Protein AF-0000000078380508 (afdb_homodimer)

InterPro domains:
  IPR000536 Nuclear hormone receptor, ligand-binding domain [PF00104] (18-218)
  IPR000536 Nuclear hormone receptor, ligand-binding domain [PS51843] (1-234)
  IPR000536 Nuclear hormone receptor, ligand-binding domain [SM00430] (31-205)
  IPR035500 Nuclear hormone receptor-like domain superfamily [G3DSA:1.10.565.10] (6-234)
  IPR035500 Nuclear hormone receptor-like domain superfamily [SSF48508] (14-230)
  IPR052499 Caenorhabditis elegans Nuclear Hormone Receptors [PTHR47630] (14-237)

Solvent-accessible surface area (backbone atoms only — not comparable to full-atom values): 26331 Å² total; per-residue (Å²): 104,70,60,56,48,40,46,69,64,58,46,73,50,82,73,51,35,43,68,44,80,38,72,32,41,71,68,48,49,53,51,23,48,51,52,48,50,55,48,48,58,53,53,52,71,66,34,68,78,53,67,74,44,55,70,68,41,40,51,54,42,52,58,69,33,48,59,42,51,46,51,54,48,31,32,55,42,14,46,73,54,66,55,68,34,50,24,29,32,71,21,25,17,44,49,55,89,78,77,57,86,85,61,66,82,52,40,69,71,51,48,64,64,38,61,82,42,52,62,45,43,45,61,55,39,21,44,53,40,55,77,66,60,65,48,71,68,60,50,53,42,48,51,51,29,57,57,33,64,68,52,77,93,40,48,75,69,45,35,56,49,31,53,54,53,27,51,49,39,48,47,52,46,44,55,57,43,41,73,76,42,94,43,68,67,60,25,36,44,53,47,30,53,56,30,41,39,50,21,51,36,39,43,48,42,52,53,49,30,52,43,55,56,50,26,70,75,65,58,78,56,87,70,52,69,67,60,51,56,67,44,50,67,83,77,78,75,82,70,76,76,120,105,70,60,56,49,40,47,69,63,58,44,73,49,82,73,52,35,41,68,44,80,41,70,31,41,69,67,50,50,54,50,22,49,52,53,48,50,56,49,48,58,54,52,52,70,66,34,68,75,54,67,73,46,55,72,70,40,40,54,55,43,51,60,68,31,48,58,43,52,47,51,53,48,32,32,54,41,13,47,73,52,66,55,67,36,50,24,30,35,72,20,25,16,44,50,55,87,78,79,56,87,87,61,64,82,52,38,69,71,51,48,63,63,38,58,82,42,51,60,46,44,45,61,56,39,21,44,52,41,55,75,65,60,64,48,70,67,60,50,53,41,49,51,52,29,56,58,33,63,68,50,77,95,40,49,74,69,45,33,56,48,32,54,52,51,26,50,49,38,45,47,51,46,44,56,57,43,40,74,75,42,92,45,68,65,60,27,37,44,55,47,30,52,57,30,42,38,49,20,49,36,38,43,48,42,54,53,48,30,51,42,55,56,51,26,71,73,66,58,78,55,88,70,53,69,68,62,51,56,66,43,50,67,84,78,80,74,83,71,78,75,121

Radius of gyration: 22.1 Å; Cα contacts (8 Å, |Δi|>4): 620; chains: 2; bounding box: 60×62×53 Å

Structure (mmCIF, N/CA/C/O backbone):
data_AF-0000000078380508-model_v1
#
loop_
_entity.id
_entity.type
_entity.pdbx_description
1 polymer 'NR LBD domain-containing protein'
#
loop_
_atom_site.group_PDB
_atom_site.id
_atom_site.type_symbol
_atom_site.label_atom_id
_atom_site.label_alt_id
_atom_site.label_comp_id
_atom_site.label_asym_id
_atom_site.label_entity_id
_atom_site.label_seq_id
_atom_site.pdbx_PDB_ins_code
_atom_site.Cartn_x
_atom_site.Cartn_y
_atom_site.Cartn_z
_atom_site.occupancy
_atom_site.B_iso_or_equiv
_atom_site.auth_seq_id
_atom_site.auth_comp_id
_atom_site.auth_asym_id
_atom_site.auth_atom_id
_atom_site.pdbx_PDB_model_num
ATOM 1 N N . LEU A 1 1 ? 14.086 17.469 -13.672 1 36.22 1 LEU A N 1
ATOM 2 C CA . LEU A 1 1 ? 14.086 17.922 -12.289 1 36.22 1 LEU A CA 1
ATOM 3 C C . LEU A 1 1 ? 13.703 19.391 -12.195 1 36.22 1 LEU A C 1
ATOM 5 O O . LEU A 1 1 ? 12.898 19.781 -11.352 1 36.22 1 LEU A O 1
ATOM 9 N N . ARG A 1 2 ? 14.414 20.125 -13.109 1 37.19 2 ARG A N 1
ATOM 10 C CA . ARG A 1 2 ? 14.125 21.562 -13.125 1 37.19 2 ARG A CA 1
ATOM 11 C C . ARG A 1 2 ? 12.633 21.812 -13.336 1 37.19 2 ARG A C 1
ATOM 13 O O . ARG A 1 2 ? 12.039 22.656 -12.664 1 37.19 2 ARG A O 1
ATOM 20 N N . ASP A 1 3 ? 12.133 21.031 -14.164 1 39.31 3 ASP A N 1
ATOM 21 C CA . ASP A 1 3 ? 10.734 21.297 -14.516 1 39.31 3 ASP A CA 1
ATOM 22 C C . ASP A 1 3 ? 9.797 20.828 -13.414 1 39.31 3 ASP A C 1
ATOM 24 O O . ASP A 1 3 ? 8.773 21.453 -13.148 1 39.31 3 ASP A O 1
ATOM 28 N N . MET A 1 4 ? 10.18 19.828 -12.773 1 40 4 MET A N 1
ATOM 29 C CA . MET A 1 4 ? 9.352 19.391 -11.656 1 40 4 MET A CA 1
ATOM 30 C C . MET A 1 4 ? 9.336 20.422 -10.539 1 40 4 MET A C 1
ATOM 32 O O . MET A 1 4 ? 8.305 20.672 -9.914 1 40 4 MET A O 1
ATOM 36 N N . TYR A 1 5 ? 10.57 20.984 -10.312 1 40.53 5 TYR A N 1
ATOM 37 C CA . TYR A 1 5 ? 10.664 22.094 -9.367 1 40.53 5 TYR A CA 1
ATOM 38 C C . TYR A 1 5 ? 9.789 23.266 -9.805 1 40.53 5 TYR A C 1
ATOM 40 O O . TYR A 1 5 ? 9.188 23.938 -8.969 1 40.53 5 TYR A O 1
ATOM 48 N N . VAL A 1 6 ? 9.945 23.469 -11.07 1 37.62 6 VAL A N 1
ATOM 49 C CA . VAL A 1 6 ? 9.172 24.578 -11.625 1 37.62 6 VAL A CA 1
ATOM 50 C C . VAL A 1 6 ? 7.68 24.328 -11.398 1 37.62 6 VAL A C 1
ATOM 52 O O . VAL A 1 6 ? 6.941 25.234 -11.016 1 37.62 6 VAL A O 1
ATOM 55 N N . VAL A 1 7 ? 7.363 23.141 -11.656 1 37.91 7 VAL A N 1
ATOM 56 C CA . VAL A 1 7 ? 5.934 22.875 -11.539 1 37.91 7 VAL A CA 1
ATOM 57 C C . VAL A 1 7 ? 5.504 22.984 -10.078 1 37.91 7 VAL A C 1
ATOM 59 O O . VAL A 1 7 ? 4.469 23.578 -9.773 1 37.91 7 VAL A O 1
ATOM 62 N N . THR A 1 8 ? 6.238 22.297 -9.242 1 42.5 8 THR A N 1
ATOM 63 C CA . THR A 1 8 ? 5.895 22.422 -7.832 1 42.5 8 THR A CA 1
ATOM 64 C C . THR A 1 8 ? 6.07 23.859 -7.363 1 42.5 8 THR A C 1
ATOM 66 O O . THR A 1 8 ? 5.332 24.328 -6.496 1 42.5 8 THR A O 1
ATOM 69 N N . GLY A 1 9 ? 7.172 24.469 -7.828 1 36.91 9 GLY A N 1
ATOM 70 C CA . GLY A 1 9 ? 7.41 25.875 -7.5 1 36.91 9 GLY A CA 1
ATOM 71 C C . GLY A 1 9 ? 6.355 26.797 -8.062 1 36.91 9 GLY A C 1
ATOM 72 O O . GLY A 1 9 ? 5.961 27.766 -7.41 1 36.91 9 GLY A O 1
ATOM 73 N N . ILE A 1 10 ? 6.242 26.75 -9.492 1 35.47 10 ILE A N 1
ATOM 74 C CA . ILE A 1 10 ? 5.48 27.797 -10.18 1 35.47 10 ILE A CA 1
ATOM 75 C C . ILE A 1 10 ? 3.984 27.531 -10.016 1 35.47 10 ILE A C 1
ATOM 77 O O . ILE A 1 10 ? 3.154 28.312 -10.477 1 35.47 10 ILE A O 1
ATOM 81 N N . VAL A 1 11 ? 3.547 26.312 -10.07 1 39.72 11 VAL A N 1
ATOM 82 C CA . VAL A 1 11 ? 2.094 26.344 -9.938 1 39.72 11 VAL A CA 1
ATOM 83 C C . VAL A 1 11 ? 1.7 27.234 -8.766 1 39.72 11 VAL A C 1
ATOM 85 O O . VAL A 1 11 ? 2.275 27.156 -7.684 1 39.72 11 VAL A O 1
ATOM 88 N N . HIS A 1 12 ? 1.158 28.297 -9.047 1 40.06 12 HIS A N 1
ATOM 89 C CA . HIS A 1 12 ? 0.568 29.281 -8.148 1 40.06 12 HIS A CA 1
ATOM 90 C C . HIS A 1 12 ? 0.004 28.609 -6.895 1 40.06 12 HIS A C 1
ATOM 92 O O . HIS A 1 12 ? -1.147 28.172 -6.887 1 40.06 12 HIS A O 1
ATOM 98 N N . PHE A 1 13 ? 0.755 27.828 -6.191 1 49.91 13 PHE A N 1
ATOM 99 C CA . PHE A 1 13 ? 0.578 27.547 -4.773 1 49.91 13 PHE A CA 1
ATOM 100 C C . PHE A 1 13 ? -0.107 28.719 -4.07 1 49.91 13 PHE A C 1
ATOM 102 O O . PHE A 1 13 ? -0.37 28.656 -2.867 1 49.91 13 PHE A O 1
ATOM 109 N N . SER A 1 14 ? -0.137 29.781 -4.883 1 52.31 14 SER A N 1
ATOM 110 C CA . SER A 1 14 ? -0.614 31 -4.227 1 52.31 14 SER A CA 1
ATOM 111 C C . SER A 1 14 ? -1.943 30.75 -3.52 1 52.31 14 SER A C 1
ATOM 113 O O . SER A 1 14 ? -2.256 31.422 -2.531 1 52.31 14 SER A O 1
ATOM 115 N N . GLN A 1 15 ? -2.576 29.609 -4.043 1 62.06 15 GLN A N 1
ATOM 116 C CA . GLN A 1 15 ? -3.91 29.5 -3.465 1 62.06 15 GLN A CA 1
ATOM 117 C C . GLN A 1 15 ? -3.965 28.406 -2.412 1 62.06 15 GLN A C 1
ATOM 119 O O . GLN A 1 15 ? -5 28.188 -1.775 1 62.06 15 GLN A O 1
ATOM 124 N N . MET A 1 16 ? -2.695 27.672 -2.287 1 81.62 16 MET A N 1
ATOM 125 C CA . MET A 1 16 ? -2.744 26.641 -1.25 1 81.62 16 MET A CA 1
ATOM 126 C C . MET A 1 16 ? -1.92 27.062 -0.036 1 81.62 16 MET A C 1
ATOM 128 O O . MET A 1 16 ? -0.771 27.484 -0.175 1 81.62 16 MET A O 1
ATOM 132 N N . ARG A 1 17 ? -2.58 27.141 1.062 1 86 17 ARG A N 1
ATOM 133 C CA . ARG A 1 17 ? -1.98 27.484 2.348 1 86 17 ARG A CA 1
ATOM 134 C C . ARG A 1 17 ? -2.213 26.375 3.373 1 86 17 ARG A C 1
ATOM 136 O O . ARG A 1 17 ? -3.355 26.062 3.709 1 86 17 ARG A O 1
ATOM 143 N N . PHE A 1 18 ? -1.073 25.781 3.848 1 92.38 18 PHE A N 1
ATOM 144 C CA . PHE A 1 18 ? -1.182 24.688 4.805 1 92.38 18 PHE A CA 1
ATOM 145 C C . PHE A 1 18 ? -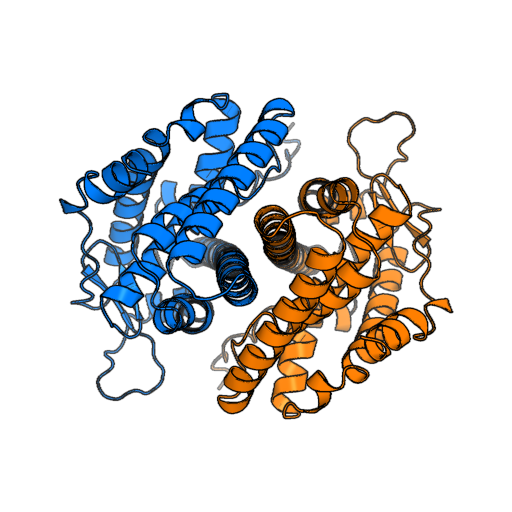0.75 25.141 6.195 1 92.38 18 PHE A C 1
ATOM 147 O O . PHE A 1 18 ? -0.045 24.406 6.898 1 92.38 18 PHE A O 1
ATOM 154 N N . SER A 1 19 ? -1.159 26.312 6.652 1 91.06 19 SER A N 1
ATOM 155 C CA . SER A 1 19 ? -0.683 26.938 7.879 1 91.06 19 SER A CA 1
ATOM 156 C C . SER A 1 19 ? -1.306 26.297 9.109 1 91.06 19 SER A C 1
ATOM 158 O O . SER A 1 19 ? -0.733 26.344 10.203 1 91.06 19 SER A O 1
ATOM 160 N N . GLY A 1 20 ? -2.486 25.672 8.969 1 92.88 20 GLY A N 1
ATOM 161 C CA . GLY A 1 20 ? -3.139 25.047 10.109 1 92.88 20 GLY A CA 1
ATOM 162 C C . GLY A 1 20 ? -3.576 26.047 11.172 1 92.88 20 GLY A C 1
ATOM 163 O O . GLY A 1 20 ? -3.375 25.812 12.367 1 92.88 20 GLY A O 1
ATOM 164 N N . GLU A 1 21 ? -4.188 27.125 10.789 1 91.94 21 GLU A N 1
ATOM 165 C CA . GLU A 1 21 ? -4.5 28.234 11.688 1 91.94 21 GLU A CA 1
ATOM 166 C C . GLU A 1 21 ? -5.875 28.062 12.328 1 91.94 21 GLU A C 1
ATOM 168 O O . GLU A 1 21 ? -6.195 28.734 13.312 1 91.94 21 GLU A O 1
ATOM 173 N N . ARG A 1 22 ? -6.633 27.281 11.75 1 94.5 22 ARG A N 1
ATOM 174 C CA . ARG A 1 22 ? -7.969 27.062 12.297 1 94.5 22 ARG A CA 1
ATOM 175 C C . ARG A 1 22 ? -8.383 25.609 12.172 1 94.5 22 ARG A C 1
ATOM 177 O O . ARG A 1 22 ? -7.852 24.875 11.328 1 94.5 22 ARG A O 1
ATOM 184 N N . VAL A 1 23 ? -9.438 25.297 12.938 1 96.75 23 VAL A N 1
ATOM 185 C CA . VAL A 1 23 ? -9.914 23.922 12.969 1 96.75 23 VAL A CA 1
ATOM 186 C C . VAL A 1 23 ? -10.727 23.625 11.703 1 96.75 23 VAL A C 1
ATOM 188 O O . VAL A 1 23 ? -11.539 24.453 11.273 1 96.75 23 VAL A O 1
ATOM 191 N N . LEU A 1 24 ? -10.492 22.453 11.195 1 97.44 24 LEU A N 1
ATOM 192 C CA . LEU A 1 24 ? -11.109 22.016 9.945 1 97.44 24 LEU A CA 1
ATOM 193 C C . LEU A 1 24 ? -12.594 21.719 10.156 1 97.44 24 LEU A C 1
ATOM 195 O O . LEU A 1 24 ? -12.961 20.953 11.055 1 97.44 24 LEU A O 1
ATOM 199 N N . THR A 1 25 ? -13.422 22.312 9.398 1 96.06 25 THR A N 1
ATOM 200 C CA . THR A 1 25 ? -14.844 22.016 9.336 1 96.06 25 THR A CA 1
ATOM 201 C C . THR A 1 25 ? -15.172 21.219 8.07 1 96.06 25 THR A C 1
ATOM 203 O O . THR A 1 25 ? -14.328 21.109 7.168 1 96.06 25 THR A O 1
ATOM 206 N N . PRO A 1 26 ? -16.359 20.656 8.031 1 94 26 PRO A N 1
ATOM 207 C CA . PRO A 1 26 ? -16.734 19.953 6.809 1 94 26 PRO A CA 1
ATOM 208 C C . PRO A 1 26 ? -16.656 20.844 5.566 1 94 26 PRO A C 1
ATOM 210 O O . PRO A 1 26 ? -16.219 20.391 4.508 1 94 26 PRO A O 1
ATOM 213 N N . ASP A 1 27 ? -17.062 22.062 5.742 1 92.44 27 ASP A N 1
ATOM 214 C CA . ASP A 1 27 ? -16.984 22.984 4.617 1 92.44 27 ASP A CA 1
ATOM 215 C C . ASP A 1 27 ? -15.531 23.234 4.223 1 92.44 27 ASP A C 1
ATOM 217 O O . ASP A 1 27 ? -15.211 23.344 3.035 1 92.44 27 ASP A O 1
ATOM 221 N N . ASP A 1 28 ? -14.695 23.344 5.184 1 94.38 28 ASP A N 1
ATOM 222 C CA . ASP A 1 28 ? -13.273 23.5 4.93 1 94.38 28 ASP A CA 1
ATOM 223 C C . ASP A 1 28 ? -12.703 22.281 4.199 1 94.38 28 ASP A C 1
ATOM 225 O O . ASP A 1 28 ? -11.844 22.422 3.322 1 94.38 28 ASP A O 1
ATOM 229 N N . LEU A 1 29 ? -13.094 21.125 4.641 1 95 29 LEU A N 1
ATOM 230 C CA . LEU A 1 29 ? -12.625 19.891 4.027 1 95 29 LEU A CA 1
ATOM 231 C C . LEU A 1 29 ? -12.93 19.875 2.533 1 95 29 LEU A C 1
ATOM 233 O O . LEU A 1 29 ? -12.047 19.594 1.717 1 95 29 LEU A O 1
ATOM 237 N N . ILE A 1 30 ? -14.148 20.172 2.244 1 91.25 30 ILE A N 1
ATOM 238 C CA . ILE A 1 30 ? -14.602 20.156 0.856 1 91.25 30 ILE A CA 1
ATOM 239 C C . ILE A 1 30 ? -13.82 21.203 0.055 1 91.25 30 ILE A C 1
ATOM 241 O O . ILE A 1 30 ? -13.344 20.906 -1.046 1 91.25 30 ILE A O 1
ATOM 245 N N . ASP A 1 31 ? -13.711 22.344 0.622 1 90.94 31 ASP A N 1
ATOM 246 C CA . ASP A 1 31 ? -12.969 23.406 -0.041 1 90.94 31 ASP A CA 1
ATOM 247 C C . ASP A 1 31 ? -11.508 23.016 -0.244 1 90.94 31 ASP A C 1
ATOM 249 O O . ASP A 1 31 ? -10.938 23.234 -1.318 1 90.94 31 ASP A O 1
ATOM 253 N N . GLY A 1 32 ? -10.875 22.531 0.798 1 92.5 32 GLY A N 1
ATOM 254 C CA . GLY A 1 32 ? -9.5 22.078 0.706 1 92.5 32 GLY A CA 1
ATOM 255 C C . GLY A 1 32 ? -9.289 21.016 -0.358 1 92.5 32 GLY A C 1
ATOM 256 O O . GLY A 1 32 ? -8.312 21.078 -1.113 1 92.5 32 GLY A O 1
ATOM 257 N N . TRP A 1 33 ? -10.18 20.094 -0.502 1 92 33 TRP A N 1
ATOM 258 C CA . TRP A 1 33 ? -10.094 19.031 -1.498 1 92 33 TRP A CA 1
ATOM 259 C C . TRP A 1 33 ? -10.242 19.594 -2.908 1 92 33 TRP A C 1
ATOM 261 O O . TRP A 1 33 ? -9.516 19.203 -3.822 1 92 33 TRP A O 1
ATOM 271 N N . ARG A 1 34 ? -11.164 20.484 -3.057 1 87.94 34 ARG A N 1
ATOM 272 C CA . ARG A 1 34 ? -11.359 21.094 -4.367 1 87.94 34 ARG A CA 1
ATOM 273 C C . ARG A 1 34 ? -10.102 21.812 -4.828 1 87.94 34 ARG A C 1
ATOM 275 O O . ARG A 1 34 ? -9.711 21.719 -5.992 1 87.94 34 ARG A O 1
ATOM 282 N N . ARG A 1 35 ? -9.523 22.516 -3.922 1 89.12 35 ARG A N 1
ATOM 283 C CA . ARG A 1 35 ? -8.273 23.203 -4.238 1 89.12 35 ARG A CA 1
ATOM 284 C C . ARG A 1 35 ? -7.188 22.219 -4.641 1 89.12 35 ARG A C 1
ATOM 286 O O . ARG A 1 35 ? -6.449 22.453 -5.602 1 89.12 35 ARG A O 1
ATOM 293 N N . HIS A 1 36 ? -7.109 21.172 -3.926 1 90.5 36 HIS A N 1
ATOM 294 C CA . HIS A 1 36 ? -6.129 20.141 -4.25 1 90.5 36 HIS A CA 1
ATOM 295 C C . HIS A 1 36 ? -6.398 19.531 -5.625 1 90.5 36 HIS A C 1
ATOM 297 O O . HIS A 1 36 ? -5.469 19.281 -6.391 1 90.5 36 HIS A O 1
ATOM 303 N N . PHE A 1 37 ? -7.68 19.297 -5.906 1 88.06 37 PHE A N 1
ATOM 304 C CA . PHE A 1 37 ? -8.039 18.688 -7.188 1 88.06 37 PHE A CA 1
ATOM 305 C C . PHE A 1 37 ? -7.609 19.578 -8.344 1 88.06 37 PHE A C 1
ATOM 307 O O . PHE A 1 37 ? -7.074 19.094 -9.344 1 88.06 37 PHE A O 1
ATOM 314 N N . VAL A 1 38 ? -7.875 20.797 -8.18 1 86.81 38 VAL A N 1
ATOM 315 C CA . VAL A 1 38 ? -7.496 21.75 -9.211 1 86.81 38 VAL A CA 1
ATOM 316 C C . VAL A 1 38 ? -5.977 21.781 -9.352 1 86.81 38 VAL A C 1
ATOM 318 O O . VAL A 1 38 ? -5.449 21.75 -10.469 1 86.81 38 VAL A O 1
ATOM 321 N N . PHE A 1 39 ? -5.328 21.828 -8.266 1 91.12 39 PHE A N 1
ATOM 322 C CA . PHE A 1 39 ? -3.869 21.828 -8.273 1 91.12 39 PHE A CA 1
ATOM 323 C C . PHE A 1 39 ? -3.344 20.562 -8.961 1 91.12 39 PHE A C 1
ATOM 325 O O . PHE A 1 39 ? -2.432 20.641 -9.789 1 91.12 39 PHE A O 1
ATOM 332 N N . TYR A 1 40 ? -3.836 19.484 -8.656 1 92.69 40 TYR A N 1
ATOM 333 C CA . TYR A 1 40 ? -3.396 18.188 -9.188 1 92.69 40 TYR A CA 1
ATOM 334 C C . TYR A 1 40 ? -3.561 18.141 -10.703 1 92.69 40 TYR A C 1
ATOM 336 O O . TYR A 1 40 ? -2.682 17.656 -11.414 1 92.69 40 TYR A O 1
ATOM 344 N N . ALA A 1 41 ? -4.719 18.594 -11.117 1 88.06 41 ALA A N 1
ATOM 345 C CA . ALA A 1 41 ? -4.965 18.609 -12.555 1 88.06 41 ALA A CA 1
ATOM 346 C C . ALA A 1 41 ? -3.898 19.422 -13.281 1 88.06 41 ALA A C 1
ATOM 348 O O . ALA A 1 41 ? -3.412 19.016 -14.344 1 88.06 41 ALA A O 1
ATOM 349 N N . ASP A 1 42 ? -3.523 20.484 -12.727 1 88.5 42 ASP A N 1
ATOM 350 C CA . ASP A 1 42 ? -2.484 21.312 -13.312 1 88.5 42 ASP A CA 1
ATOM 351 C C . ASP A 1 42 ? -1.117 20.641 -13.227 1 88.5 42 ASP A C 1
ATOM 353 O O . ASP A 1 42 ? -0.342 20.672 -14.18 1 88.5 42 ASP A O 1
ATOM 357 N N . TRP A 1 43 ? -0.834 20.078 -12.109 1 91.38 43 TRP A N 1
ATOM 358 C CA . TRP A 1 43 ? 0.452 19.453 -11.844 1 91.38 43 TRP A CA 1
ATOM 359 C C . TRP A 1 43 ? 0.708 18.297 -12.812 1 91.38 43 TRP A C 1
ATOM 361 O O . TRP A 1 43 ? 1.793 18.203 -13.391 1 91.38 43 TRP A O 1
ATOM 371 N N . VAL A 1 44 ? -0.222 17.453 -13.023 1 92.88 44 VAL A N 1
ATOM 372 C CA . VAL A 1 44 ? -0.036 16.266 -13.859 1 92.88 44 VAL A CA 1
ATOM 373 C C . VAL A 1 44 ? 0.201 16.688 -15.305 1 92.88 44 VAL A C 1
ATOM 375 O O . VAL A 1 44 ? 1.009 16.094 -16.016 1 92.88 44 VAL A O 1
ATOM 378 N N . GLN A 1 45 ? -0.465 17.703 -15.727 1 89.06 45 GLN A N 1
ATOM 379 C CA . GLN A 1 45 ? -0.364 18.172 -17.109 1 89.06 45 GLN A CA 1
ATOM 380 C C . GLN A 1 45 ? 1.012 18.781 -17.375 1 89.06 45 GLN A C 1
ATOM 382 O O . GLN A 1 45 ? 1.447 18.828 -18.531 1 89.06 45 GLN A O 1
ATOM 387 N N . ARG A 1 46 ? 1.629 19.109 -16.406 1 89.88 46 ARG A N 1
ATOM 388 C CA . ARG A 1 46 ? 2.928 19.766 -16.562 1 89.88 46 ARG A CA 1
ATOM 389 C C . ARG A 1 46 ? 4.051 18.734 -16.625 1 89.88 46 ARG A C 1
ATOM 391 O O . ARG A 1 46 ? 5.18 19.062 -17 1 89.88 46 ARG A O 1
ATOM 398 N N . LEU A 1 47 ? 3.773 17.547 -16.297 1 92 47 LEU A N 1
ATOM 399 C CA . LEU A 1 47 ? 4.785 16.5 -16.359 1 92 47 LEU A CA 1
ATOM 400 C C . LEU A 1 47 ? 4.973 15.992 -17.781 1 92 47 LEU A C 1
ATOM 402 O O . LEU A 1 47 ? 4.066 15.375 -18.344 1 92 47 LEU A O 1
ATOM 406 N N . GLU A 1 48 ? 6.137 16.234 -18.297 1 91.5 48 GLU A N 1
ATOM 407 C CA . GLU A 1 48 ? 6.441 15.852 -19.672 1 91.5 48 GLU A CA 1
ATOM 408 C C . GLU A 1 48 ? 6.227 14.359 -19.906 1 91.5 48 GLU A C 1
ATOM 410 O O . GLU A 1 48 ? 5.645 13.953 -20.906 1 91.5 48 GLU A O 1
ATOM 415 N N . ASP A 1 49 ? 6.656 13.562 -19.031 1 94.31 49 ASP A N 1
ATOM 416 C CA . ASP A 1 49 ? 6.551 12.117 -19.172 1 94.31 49 ASP A CA 1
ATOM 417 C C . ASP A 1 49 ? 5.086 11.68 -19.234 1 94.31 49 ASP A C 1
ATOM 419 O O . ASP A 1 49 ? 4.754 10.695 -19.891 1 94.31 49 ASP A O 1
ATOM 423 N N . PHE A 1 50 ? 4.223 12.391 -18.484 1 94.75 50 PHE A N 1
ATOM 424 C CA . PHE A 1 50 ? 2.799 12.086 -18.469 1 94.75 50 PHE A CA 1
ATOM 425 C C . PHE A 1 50 ? 2.164 12.344 -19.828 1 94.75 50 PHE A C 1
ATOM 427 O O . PHE A 1 50 ? 1.298 11.578 -20.266 1 94.75 50 PHE A O 1
ATOM 434 N N . ALA A 1 51 ? 2.645 13.297 -20.516 1 92.94 51 ALA A N 1
ATOM 435 C CA . ALA A 1 51 ? 2.088 13.719 -21.797 1 92.94 51 ALA A CA 1
ATOM 436 C C . ALA A 1 51 ? 2.354 12.68 -22.891 1 92.94 51 ALA A C 1
ATOM 438 O O . ALA A 1 51 ? 1.678 12.656 -23.922 1 92.94 51 ALA A O 1
ATOM 439 N N . HIS A 1 52 ? 3.303 11.82 -22.672 1 94.94 52 HIS A N 1
ATOM 440 C CA . HIS A 1 52 ? 3.684 10.836 -23.688 1 94.94 52 HIS A CA 1
ATOM 441 C C . HIS A 1 52 ? 2.723 9.648 -23.688 1 94.94 52 HIS A C 1
ATOM 443 O O . HIS A 1 52 ? 2.729 8.844 -24.625 1 94.94 52 HIS A O 1
ATOM 449 N N . PHE A 1 53 ? 1.907 9.531 -22.703 1 96.31 53 PHE A N 1
ATOM 450 C CA . PHE A 1 53 ? 0.938 8.445 -22.656 1 96.31 53 PHE A CA 1
ATOM 451 C C . PHE A 1 53 ? -0.269 8.75 -23.531 1 96.31 53 PHE A C 1
ATOM 453 O O . PHE A 1 53 ? -0.562 9.922 -23.812 1 96.31 53 PHE A O 1
ATOM 460 N N . SER A 1 54 ? -0.949 7.684 -24.047 1 96.5 54 SER A N 1
ATOM 461 C CA . SER A 1 54 ? -2.199 7.887 -24.766 1 96.5 54 SER A CA 1
ATOM 462 C C . SER A 1 54 ? -3.225 8.617 -23.906 1 96.5 54 SER A C 1
ATOM 464 O O . SER A 1 54 ? -3.146 8.586 -22.672 1 96.5 54 SER A O 1
ATOM 466 N N . ASN A 1 55 ? -4.207 9.203 -24.469 1 94 55 ASN A N 1
ATOM 467 C CA . ASN A 1 55 ? -5.254 9.914 -23.734 1 94 55 ASN A CA 1
ATOM 468 C C . ASN A 1 55 ? -5.988 8.984 -22.766 1 94 55 ASN A C 1
ATOM 470 O O . ASN A 1 55 ? -6.301 9.383 -21.641 1 94 55 ASN A O 1
ATOM 474 N N . GLU A 1 56 ? -6.242 7.836 -23.234 1 94.5 56 GLU A N 1
ATOM 475 C CA . GLU A 1 56 ? -6.926 6.863 -22.391 1 94.5 56 GLU A CA 1
ATOM 476 C C . GLU A 1 56 ? -6.09 6.508 -21.172 1 94.5 56 GLU A C 1
ATOM 478 O O . GLU A 1 56 ? -6.605 6.469 -20.047 1 94.5 56 GLU A O 1
ATOM 483 N N . ASP A 1 57 ? -4.809 6.273 -21.391 1 95.62 57 ASP A N 1
ATOM 484 C CA . ASP A 1 57 ? -3.914 5.93 -20.281 1 95.62 57 ASP A CA 1
ATOM 485 C C . ASP A 1 57 ? -3.74 7.113 -19.328 1 95.62 57 ASP A C 1
ATOM 487 O O . ASP A 1 57 ? -3.641 6.926 -18.109 1 95.62 57 ASP A O 1
ATOM 491 N N . GLN A 1 58 ? -3.734 8.312 -19.859 1 94.31 58 GLN A N 1
ATOM 492 C CA . GLN A 1 58 ? -3.621 9.508 -19.031 1 94.31 58 GLN A CA 1
ATOM 493 C C . GLN A 1 58 ? -4.809 9.633 -18.078 1 94.31 58 GLN A C 1
ATOM 495 O O . GLN A 1 58 ? -4.633 9.93 -16.891 1 94.31 58 GLN A O 1
ATOM 500 N N . VAL A 1 59 ? -5.961 9.398 -18.578 1 92.56 59 VAL A N 1
ATOM 501 C CA . VAL A 1 59 ? -7.172 9.516 -17.781 1 92.56 59 VAL A CA 1
ATOM 502 C C . VAL A 1 59 ? -7.152 8.469 -16.656 1 92.56 59 VAL A C 1
ATOM 504 O O . VAL A 1 59 ? -7.449 8.781 -15.5 1 92.56 59 VAL A O 1
ATOM 507 N N . VAL A 1 60 ? -6.742 7.262 -16.984 1 91.75 60 VAL A N 1
ATOM 508 C CA . VAL A 1 60 ? -6.691 6.176 -16.016 1 91.75 60 VAL A CA 1
ATOM 509 C C . VAL A 1 60 ? -5.68 6.508 -14.922 1 91.75 60 VAL A C 1
ATOM 511 O O . VAL A 1 60 ? -5.988 6.402 -13.727 1 91.75 60 VAL A O 1
ATOM 514 N N . MET A 1 61 ? -4.523 7 -15.32 1 93.69 61 MET A N 1
ATOM 515 C CA . MET A 1 61 ? -3.455 7.297 -14.367 1 93.69 61 MET A CA 1
ATOM 516 C C . MET A 1 61 ? -3.834 8.477 -13.477 1 93.69 61 MET A C 1
ATOM 518 O O . MET A 1 61 ? -3.66 8.414 -12.258 1 93.69 61 MET A O 1
ATOM 522 N N . ALA A 1 62 ? -4.363 9.484 -14.078 1 92 62 ALA A N 1
ATOM 523 C CA . ALA A 1 62 ? -4.707 10.695 -13.336 1 92 62 ALA A CA 1
ATOM 524 C C . ALA A 1 62 ? -5.801 10.414 -12.312 1 92 62 ALA A C 1
ATOM 526 O O . ALA A 1 62 ? -5.715 10.867 -11.172 1 92 62 ALA A O 1
ATOM 527 N N . LYS A 1 63 ? -6.758 9.719 -12.695 1 90.62 63 LYS A N 1
ATOM 528 C CA . LYS A 1 63 ? -7.867 9.422 -11.797 1 90.62 63 LYS A CA 1
ATOM 529 C C . LYS A 1 63 ? -7.414 8.547 -10.633 1 90.62 63 LYS A C 1
ATOM 531 O O . LYS A 1 63 ? -7.781 8.789 -9.484 1 90.62 63 LYS A O 1
ATOM 536 N N . ARG A 1 64 ? -6.602 7.625 -10.93 1 89.56 64 ARG A N 1
ATOM 537 C CA . ARG A 1 64 ? -6.18 6.633 -9.945 1 89.56 64 ARG A CA 1
ATOM 538 C C . ARG A 1 64 ? -5.262 7.262 -8.898 1 89.56 64 ARG A C 1
ATOM 540 O O . ARG A 1 64 ? -5.254 6.84 -7.742 1 89.56 64 ARG A O 1
ATOM 547 N N . ARG A 1 65 ? -4.559 8.25 -9.273 1 94 65 ARG A N 1
ATOM 548 C CA . ARG A 1 65 ? -3.488 8.711 -8.398 1 94 65 ARG A CA 1
ATOM 549 C C . ARG A 1 65 ? -3.838 10.055 -7.77 1 94 65 ARG A C 1
ATOM 551 O O . ARG A 1 65 ? -3.074 10.586 -6.957 1 94 65 ARG A O 1
ATOM 558 N N . LEU A 1 66 ? -5.039 10.539 -8.008 1 93.06 66 LEU A N 1
ATOM 559 C CA . LEU A 1 66 ? -5.465 11.82 -7.457 1 93.06 66 LEU A CA 1
ATOM 560 C C . LEU A 1 66 ? -5.445 11.789 -5.934 1 93.06 66 LEU A C 1
ATOM 562 O O . LEU A 1 66 ? -4.84 12.656 -5.301 1 93.06 66 LEU A O 1
ATOM 566 N N . ILE A 1 67 ? -6.023 10.828 -5.355 1 93.69 67 ILE A N 1
ATOM 567 C CA . ILE A 1 67 ? -6.164 10.758 -3.904 1 93.69 67 ILE A CA 1
ATOM 568 C C . ILE A 1 67 ? -4.812 10.422 -3.271 1 93.69 67 ILE A C 1
ATOM 570 O O . ILE A 1 67 ? -4.383 11.086 -2.326 1 93.69 67 ILE A O 1
ATOM 574 N N . PRO A 1 68 ? -4.082 9.492 -3.822 1 95.81 68 PRO A N 1
ATOM 575 C CA . PRO A 1 68 ? -2.736 9.242 -3.305 1 95.81 68 PRO A CA 1
ATOM 576 C C . PRO A 1 68 ? -1.845 10.477 -3.363 1 95.81 68 PRO A C 1
ATOM 578 O O . PRO A 1 68 ? -1.065 10.727 -2.439 1 95.81 68 PRO A O 1
ATOM 581 N N . HIS A 1 69 ? -1.938 11.156 -4.422 1 96.06 69 HIS A N 1
ATOM 582 C CA . HIS A 1 69 ? -1.198 12.406 -4.52 1 96.06 69 HIS A CA 1
ATOM 583 C C . HIS A 1 69 ? -1.57 13.352 -3.383 1 96.06 69 HIS A C 1
ATOM 585 O O . HIS A 1 69 ? -0.699 14.008 -2.803 1 96.06 69 HIS A O 1
ATOM 591 N N . GLY A 1 70 ? -2.773 13.469 -3.111 1 95.69 70 GLY A N 1
ATOM 592 C CA . GLY A 1 70 ? -3.252 14.32 -2.035 1 95.69 70 GLY A CA 1
ATOM 593 C C . GLY A 1 70 ? -2.711 13.922 -0.675 1 95.69 70 GLY A C 1
ATOM 594 O O . GLY A 1 70 ? -2.285 14.781 0.103 1 95.69 70 GLY A O 1
ATOM 595 N N . TRP A 1 71 ? -2.754 12.672 -0.414 1 97 71 TRP A N 1
ATOM 596 C CA . TRP A 1 71 ? -2.244 12.195 0.867 1 97 71 TRP A CA 1
ATOM 597 C C . TRP A 1 71 ? -0.773 12.555 1.038 1 97 71 TRP A C 1
ATOM 599 O O . TRP A 1 71 ? -0.356 12.992 2.111 1 97 71 TRP A O 1
ATOM 609 N N . LEU A 1 72 ? -0.059 12.32 0.006 1 97.62 72 LEU A N 1
ATOM 610 C CA . LEU A 1 72 ? 1.365 12.633 0.069 1 97.62 72 LEU A CA 1
ATOM 611 C C . LEU A 1 72 ? 1.587 14.125 0.27 1 97.62 72 LEU A C 1
ATOM 613 O O . LEU A 1 72 ? 2.438 14.531 1.065 1 97.62 72 LEU A O 1
ATOM 617 N N . MET A 1 73 ? 0.806 14.906 -0.354 1 96.31 73 MET A N 1
ATOM 618 C CA . MET A 1 73 ? 0.92 16.359 -0.227 1 96.31 73 MET A CA 1
ATOM 619 C C . MET A 1 73 ? 0.523 16.812 1.173 1 96.31 73 MET A C 1
ATOM 621 O O . MET A 1 73 ? 1.233 17.594 1.798 1 96.31 73 MET A O 1
ATOM 625 N N . HIS A 1 74 ? -0.58 16.328 1.645 1 96.62 74 HIS A N 1
ATOM 626 C CA . HIS A 1 74 ? -1.011 16.672 2.994 1 96.62 74 HIS A CA 1
ATOM 627 C C . HIS A 1 74 ? 0.043 16.281 4.023 1 96.62 74 HIS A C 1
ATOM 629 O O . HIS A 1 74 ? 0.305 17.031 4.969 1 96.62 74 HIS A O 1
ATOM 635 N N . ALA A 1 75 ? 0.586 15.148 3.846 1 97.5 75 ALA A N 1
ATOM 636 C CA . ALA A 1 75 ? 1.588 14.672 4.797 1 97.5 75 ALA A CA 1
ATOM 637 C C . ALA A 1 75 ? 2.822 15.57 4.789 1 97.5 75 ALA A C 1
ATOM 639 O O . ALA A 1 75 ? 3.291 16 5.844 1 97.5 75 ALA A O 1
ATOM 640 N N . TYR A 1 76 ? 3.322 15.836 3.627 1 97.31 76 TYR A N 1
ATOM 641 C CA . TYR A 1 76 ? 4.527 16.641 3.506 1 97.31 76 TYR A CA 1
ATOM 642 C C . TYR A 1 76 ? 4.297 18.047 4.039 1 97.31 76 TYR A C 1
ATOM 644 O O . TYR A 1 76 ? 5.125 18.594 4.777 1 97.31 76 TYR A O 1
ATOM 652 N N . GLN A 1 77 ? 3.172 18.609 3.666 1 95.88 77 GLN A N 1
ATOM 653 C CA . GLN A 1 77 ? 2.865 19.969 4.098 1 95.88 77 GLN A CA 1
ATOM 654 C C . GLN A 1 77 ? 2.605 20.031 5.602 1 95.88 77 GLN A C 1
ATOM 656 O O . GLN A 1 77 ? 2.953 21.016 6.258 1 95.88 77 GLN A O 1
ATOM 661 N N . THR A 1 78 ? 1.967 19.016 6.09 1 96.44 78 THR A N 1
ATOM 662 C CA . THR A 1 78 ? 1.784 18.922 7.535 1 96.44 78 THR A CA 1
ATOM 663 C C . THR A 1 78 ? 3.133 18.859 8.242 1 96.44 78 THR A C 1
ATOM 665 O O . THR A 1 78 ? 3.336 19.5 9.273 1 96.44 78 THR A O 1
ATOM 668 N N . MET A 1 79 ? 3.994 18.094 7.73 1 96.69 79 MET A N 1
ATOM 669 C CA . MET A 1 79 ? 5.344 18.016 8.281 1 96.69 79 MET A CA 1
ATOM 670 C C . MET A 1 79 ? 5.977 19.406 8.344 1 96.69 79 MET A C 1
ATOM 672 O O . MET A 1 79 ? 6.535 19.797 9.375 1 96.69 79 MET A O 1
ATOM 676 N N . LEU A 1 80 ? 5.867 20.188 7.32 1 95.69 80 LEU A N 1
ATOM 677 C CA . LEU A 1 80 ? 6.473 21.516 7.23 1 95.69 80 LEU A CA 1
ATOM 678 C C . LEU A 1 80 ? 5.824 22.484 8.219 1 95.69 80 LEU A C 1
ATOM 680 O O . LEU A 1 80 ? 6.5 23.344 8.789 1 95.69 80 LEU A O 1
ATOM 684 N N . SER A 1 81 ? 4.547 22.359 8.406 1 94.19 81 SER A N 1
ATOM 685 C CA . SER A 1 81 ? 3.82 23.266 9.281 1 94.19 81 SER A CA 1
ATOM 686 C C . SER A 1 81 ? 4.195 23.047 10.742 1 94.19 81 SER A C 1
ATOM 688 O O . SER A 1 81 ? 4.078 23.969 11.562 1 94.19 81 SER A O 1
ATOM 690 N N . GLY A 1 82 ? 4.461 21.812 11.055 1 93.5 82 GLY A N 1
ATOM 691 C CA . GLY A 1 82 ? 4.797 21.469 12.422 1 93.5 82 GLY A CA 1
ATOM 692 C C . GLY A 1 82 ? 3.58 21.188 13.281 1 93.5 82 GLY A C 1
ATOM 693 O O . GLY A 1 82 ? 3.711 20.875 14.469 1 93.5 82 GLY A O 1
ATOM 694 N N . ARG A 1 83 ? 2.439 21.188 12.656 1 93.62 83 ARG A N 1
ATOM 695 C CA . ARG A 1 83 ? 1.213 20.938 13.406 1 93.62 83 ARG A CA 1
ATOM 696 C C . ARG A 1 83 ? 1.055 19.469 13.734 1 93.62 83 ARG A C 1
ATOM 698 O O . ARG A 1 83 ? 1.525 18.594 12.992 1 93.62 83 ARG A O 1
ATOM 705 N N . ASN A 1 84 ? 0.401 19.297 14.844 1 94.75 84 ASN A N 1
ATOM 706 C CA . ASN A 1 84 ? 0.011 17.953 15.219 1 94.75 84 ASN A CA 1
ATOM 707 C C . ASN A 1 84 ? -1.383 17.594 14.703 1 94.75 84 ASN A C 1
ATOM 709 O O . ASN A 1 84 ? -2.326 17.484 15.484 1 94.75 84 ASN A O 1
ATOM 713 N N . GLY A 1 85 ? -1.487 17.359 13.5 1 96.5 85 GLY A N 1
ATOM 714 C CA . GLY A 1 85 ? -2.721 17.109 12.766 1 96.5 85 GLY A CA 1
ATOM 715 C C . GLY A 1 85 ? -2.582 17.328 11.273 1 96.5 85 GLY A C 1
ATOM 716 O O . GLY A 1 85 ? -1.527 17.75 10.797 1 96.5 85 GLY A O 1
ATOM 717 N N . ILE A 1 86 ? -3.588 17.078 10.562 1 97.44 86 ILE A N 1
ATOM 718 C CA . ILE A 1 86 ? -3.553 17.125 9.109 1 97.44 86 ILE A CA 1
ATOM 719 C C . ILE A 1 86 ? -3.859 18.547 8.633 1 97.44 86 ILE A C 1
ATOM 721 O O . ILE A 1 86 ? -4.949 19.062 8.883 1 97.44 86 ILE A O 1
ATOM 725 N N . CYS A 1 87 ? -2.979 19.078 7.898 1 97.06 87 CYS A N 1
ATOM 726 C CA . CYS A 1 87 ? -3.162 20.422 7.371 1 97.06 87 CYS A CA 1
ATOM 727 C C . CYS A 1 87 ? -3.729 20.375 5.957 1 97.06 87 CYS A C 1
ATOM 729 O O . CYS A 1 87 ? -3.369 19.5 5.164 1 97.06 87 CYS A O 1
ATOM 731 N N . PHE A 1 88 ? -4.516 21.391 5.668 1 96 88 PHE A N 1
ATOM 732 C CA . PHE A 1 88 ? -5.203 21.453 4.383 1 96 88 PHE A CA 1
ATOM 733 C C . PHE A 1 88 ? -4.832 22.734 3.635 1 96 88 PHE A C 1
ATOM 735 O O . PHE A 1 88 ? -4.301 23.672 4.227 1 96 88 PHE A O 1
ATOM 742 N N . ALA A 1 89 ? -5.156 22.719 2.422 1 93.19 89 ALA A N 1
ATOM 743 C CA . ALA A 1 89 ? -4.68 23.734 1.479 1 93.19 89 ALA A CA 1
ATOM 744 C C . ALA A 1 89 ? -5.332 25.078 1.747 1 93.19 89 ALA A C 1
ATOM 746 O O . ALA A 1 89 ? -4.871 26.109 1.25 1 93.19 89 ALA A O 1
ATOM 747 N N . ASN A 1 90 ? -6.348 25.156 2.496 1 92.81 90 ASN A N 1
ATOM 748 C CA . ASN A 1 90 ? -7.047 26.406 2.768 1 92.81 90 ASN A CA 1
ATOM 749 C C . ASN A 1 90 ? -6.652 26.984 4.121 1 92.81 90 ASN A C 1
ATOM 751 O O . ASN A 1 90 ? -7.281 27.922 4.609 1 92.81 90 ASN A O 1
ATOM 755 N N . GLY A 1 91 ? -5.746 26.359 4.766 1 94.31 91 GLY A N 1
ATOM 756 C CA . GLY A 1 91 ? -5.223 26.891 6.012 1 94.31 91 GLY A CA 1
ATOM 757 C C . GLY A 1 91 ? -5.824 26.25 7.242 1 94.31 91 GLY A C 1
ATOM 758 O O . GLY A 1 91 ? -5.359 26.469 8.359 1 94.31 91 GLY A O 1
ATOM 759 N N . ALA A 1 92 ? -6.785 25.406 7.078 1 96.25 92 ALA A N 1
ATOM 760 C CA . ALA A 1 92 ? -7.387 24.688 8.195 1 96.25 92 ALA A CA 1
ATOM 761 C C . ALA A 1 92 ? -6.602 23.422 8.516 1 96.25 92 ALA A C 1
ATOM 763 O O . ALA A 1 92 ? -5.719 23.031 7.758 1 96.25 92 ALA A O 1
ATOM 764 N N . TYR A 1 93 ? -6.859 22.875 9.727 1 96.75 93 TYR A N 1
ATOM 765 C CA . TYR A 1 93 ? -6.219 21.594 10.031 1 96.75 93 TYR A CA 1
ATOM 766 C C . TYR A 1 93 ? -7.09 20.766 10.969 1 96.75 93 TYR A C 1
ATOM 768 O O . TYR A 1 93 ? -7.938 21.297 11.68 1 96.75 93 TYR A O 1
ATOM 776 N N . HIS A 1 94 ? -6.977 19.484 10.82 1 97.81 94 HIS A N 1
ATOM 777 C CA . HIS A 1 94 ? -7.609 18.516 11.703 1 97.81 94 HIS A CA 1
ATOM 778 C C . HIS A 1 94 ? -6.645 18.047 12.781 1 97.81 94 HIS A C 1
ATOM 780 O O . HIS A 1 94 ? -5.738 17.25 12.508 1 97.81 94 HIS A O 1
ATOM 786 N N . PRO A 1 95 ? -6.898 18.516 13.992 1 96.5 95 PRO A N 1
ATOM 787 C CA . PRO A 1 95 ? -5.961 18.172 15.062 1 96.5 95 PRO A CA 1
ATOM 788 C C . PRO A 1 95 ? -6.02 16.688 15.438 1 96.5 95 PRO A C 1
ATOM 790 O O . PRO A 1 95 ? -7.102 16.094 15.461 1 96.5 95 PRO A O 1
ATOM 793 N N . ARG A 1 96 ? -4.848 16.141 15.672 1 94.38 96 ARG A N 1
ATOM 794 C CA . ARG A 1 96 ? -4.762 14.797 16.234 1 94.38 96 ARG A CA 1
ATOM 795 C C . ARG A 1 96 ? -5.066 14.805 17.734 1 94.38 96 ARG A C 1
ATOM 797 O O . ARG A 1 96 ? -4.426 15.531 18.5 1 94.38 96 ARG A O 1
ATOM 804 N N . GLU A 1 97 ? -6.023 14.047 18.125 1 87.5 97 GLU A N 1
ATOM 805 C CA . GLU A 1 97 ? -6.375 13.977 19.547 1 87.5 97 GLU A CA 1
ATOM 806 C C . GLU A 1 97 ? -5.57 12.891 20.25 1 87.5 97 GLU A C 1
ATOM 808 O O . GLU A 1 97 ? -6.035 11.758 20.391 1 87.5 97 GLU A O 1
ATOM 813 N N . ASP A 1 98 ? -4.402 13.25 20.703 1 81.75 98 ASP A N 1
ATOM 814 C CA . ASP A 1 98 ? -3.543 12.273 21.359 1 81.75 98 ASP A CA 1
ATOM 815 C C . ASP A 1 98 ? -3.258 12.672 22.797 1 81.75 98 ASP A C 1
ATOM 817 O O . ASP A 1 98 ? -2.301 12.188 23.406 1 81.75 98 ASP A O 1
ATOM 821 N N . GLY A 1 99 ? -4.043 13.633 23.297 1 80.31 99 GLY A N 1
ATOM 822 C CA . GLY A 1 99 ? -3.947 14.008 24.703 1 80.31 99 GLY A CA 1
ATOM 823 C C . GLY A 1 99 ? -2.939 15.109 24.969 1 80.31 99 GLY A C 1
ATOM 824 O O . GLY A 1 99 ? -2.746 15.531 26.109 1 80.31 99 GLY A O 1
ATOM 825 N N . ARG A 1 100 ? -2.27 15.594 24 1 83.31 100 ARG A N 1
ATOM 826 C CA . ARG A 1 100 ? -1.298 16.672 24.188 1 83.31 100 ARG A CA 1
ATOM 827 C C . ARG A 1 100 ? -1.982 17.953 24.656 1 83.31 100 ARG A C 1
ATOM 829 O O . ARG A 1 100 ? -3.051 18.297 24.156 1 83.31 100 ARG A O 1
ATOM 836 N N . PRO A 1 101 ? -1.315 18.5 25.594 1 84.5 101 PRO A N 1
ATOM 837 C CA . PRO A 1 101 ? -1.9 19.766 26.078 1 84.5 101 PRO A CA 1
ATOM 838 C C . PRO A 1 101 ? -1.953 20.844 24.984 1 84.5 101 PRO A C 1
ATOM 840 O O . PRO A 1 101 ? -1.027 20.953 24.188 1 84.5 101 PRO A O 1
ATOM 843 N N . GLY A 1 102 ? -3.072 21.5 24.906 1 83.38 102 GLY A N 1
ATOM 844 C CA . GLY A 1 102 ? -3.186 22.625 24 1 83.38 102 GLY A CA 1
ATOM 845 C C . GLY A 1 102 ? -3.756 22.25 22.641 1 83.38 102 GLY A C 1
ATOM 846 O O . GLY A 1 102 ? -3.99 23.125 21.797 1 83.38 102 GLY A O 1
ATOM 847 N N . THR A 1 103 ? -3.93 20.984 22.469 1 87.44 103 THR A N 1
ATOM 848 C CA . THR A 1 103 ? -4.531 20.547 21.219 1 87.44 103 THR A CA 1
ATOM 849 C C . THR A 1 103 ? -6.008 20.938 21.172 1 87.44 103 THR A C 1
ATOM 851 O O . THR A 1 103 ? -6.781 20.578 22.047 1 87.44 103 THR A O 1
ATOM 854 N N . PRO A 1 104 ? -6.332 21.781 20.188 1 91.5 104 PRO A N 1
ATOM 855 C CA . PRO A 1 104 ? -7.754 22.141 20.078 1 91.5 104 PRO A CA 1
ATOM 856 C C . PRO A 1 104 ? -8.633 20.938 19.766 1 91.5 104 PRO A C 1
ATOM 858 O O . PRO A 1 104 ? -8.164 19.953 19.172 1 91.5 104 PRO A O 1
ATOM 861 N N . LYS A 1 105 ? -9.898 21.125 20.156 1 92.19 105 LYS A N 1
ATOM 862 C CA . LYS A 1 105 ? -10.859 20.078 19.812 1 92.19 105 LYS A CA 1
ATOM 863 C C . LYS A 1 105 ? -11.289 20.188 18.344 1 92.19 105 LYS A C 1
ATOM 865 O O . LYS A 1 105 ? -11.609 21.266 17.859 1 92.19 105 LYS A O 1
ATOM 870 N N . GLY A 1 106 ? -11.25 19.078 17.688 1 94.69 106 GLY A N 1
ATOM 871 C CA . GLY A 1 106 ? -11.68 19.047 16.297 1 94.69 106 GLY A CA 1
ATOM 872 C C . GLY A 1 106 ? -13.188 19.031 16.141 1 94.69 106 GLY A C 1
ATOM 873 O O . GLY A 1 106 ? -13.914 18.844 17.109 1 94.69 106 GLY A O 1
ATOM 874 N N . ASP A 1 107 ? -13.609 19.359 14.938 1 95.12 107 ASP A N 1
ATOM 875 C CA . ASP A 1 107 ? -15.016 19.188 14.594 1 95.12 107 ASP A CA 1
ATOM 876 C C . ASP A 1 107 ? -15.43 17.719 14.711 1 95.12 107 ASP A C 1
ATOM 878 O O . ASP A 1 107 ? -14.781 16.844 14.141 1 95.12 107 ASP A O 1
ATOM 882 N N . PRO A 1 108 ? -16.547 17.422 15.414 1 93 108 PRO A N 1
ATOM 883 C CA . PRO A 1 108 ? -16.938 16.031 15.664 1 93 108 PRO A CA 1
ATOM 884 C C . PRO A 1 108 ? -17.141 15.242 14.375 1 93 108 PRO A C 1
ATOM 886 O O . PRO A 1 108 ? -16.875 14.039 14.336 1 93 108 PRO A O 1
ATOM 889 N N . ARG A 1 109 ? -17.641 15.844 13.422 1 92.62 109 ARG A N 1
ATOM 890 C CA . ARG A 1 109 ? -17.906 15.156 12.156 1 92.62 109 ARG A CA 1
ATOM 891 C C . ARG A 1 109 ? -16.594 14.789 11.461 1 92.62 109 ARG A C 1
ATOM 893 O O . ARG A 1 109 ? -16.5 13.742 10.812 1 92.62 109 ARG A O 1
ATOM 900 N N . ILE A 1 110 ? -15.648 15.594 11.602 1 94.62 110 ILE A N 1
ATOM 901 C CA . ILE A 1 110 ? -14.344 15.375 10.984 1 94.62 110 ILE A CA 1
ATOM 902 C C . ILE A 1 110 ? -13.578 14.32 11.773 1 94.62 110 ILE A C 1
ATOM 904 O O . ILE A 1 110 ? -12.867 13.492 11.195 1 94.62 110 ILE A O 1
ATOM 908 N N . ILE A 1 111 ? -13.727 14.422 13.078 1 93.5 111 ILE A N 1
ATOM 909 C CA . ILE A 1 111 ? -13.086 13.43 13.945 1 93.5 111 ILE A CA 1
ATOM 910 C C . ILE A 1 111 ? -13.539 12.031 13.539 1 93.5 111 ILE A C 1
ATOM 912 O O . ILE A 1 111 ? -12.719 11.125 13.391 1 93.5 111 ILE A O 1
ATOM 916 N N . GLU A 1 112 ? -14.766 11.891 13.312 1 89.31 112 GLU A N 1
ATOM 917 C CA . GLU A 1 112 ? -15.32 10.602 12.922 1 89.31 112 GLU A CA 1
ATOM 918 C C . GLU A 1 112 ? -14.828 10.195 11.531 1 89.31 112 GLU A C 1
ATOM 920 O O . GLU A 1 112 ? -14.477 9.031 11.305 1 89.31 112 GLU A O 1
ATOM 925 N N . PHE A 1 113 ? -14.766 11.102 10.688 1 91.88 113 PHE A N 1
ATOM 926 C CA . PHE A 1 113 ? -14.398 10.852 9.297 1 91.88 113 PHE A CA 1
ATOM 927 C C . PHE A 1 113 ? -12.953 10.398 9.18 1 91.88 113 PHE A C 1
ATOM 929 O O . PHE A 1 113 ? -12.633 9.508 8.391 1 91.88 113 PHE A O 1
ATOM 936 N N . TYR A 1 114 ? -12.086 10.977 9.961 1 93.44 114 TYR A N 1
ATOM 937 C CA . TYR A 1 114 ? -10.656 10.703 9.844 1 93.44 114 TYR A CA 1
ATOM 938 C C . TYR A 1 114 ? -10.18 9.805 10.977 1 93.44 114 TYR A C 1
ATOM 940 O O . TYR A 1 114 ? -8.969 9.61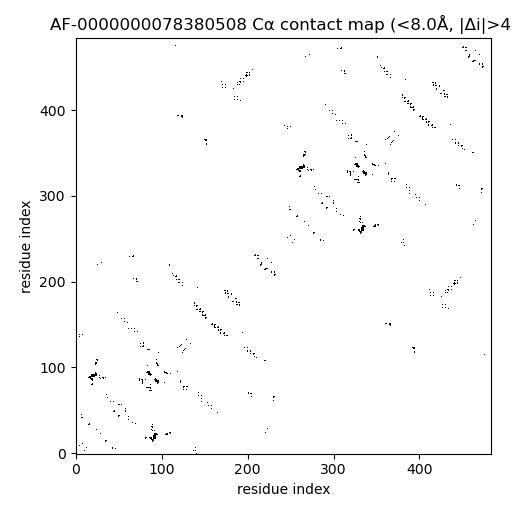7 11.164 1 93.44 114 TYR A O 1
ATOM 948 N N . ASN A 1 115 ? -11.016 9.242 11.758 1 86.06 115 ASN A N 1
ATOM 949 C CA . ASN A 1 115 ? -10.688 8.523 12.977 1 86.06 115 ASN A CA 1
ATOM 950 C C . ASN A 1 115 ? -9.633 7.441 12.727 1 86.06 115 ASN A C 1
ATOM 952 O O . ASN A 1 115 ? -8.656 7.336 13.469 1 86.06 115 ASN A O 1
ATOM 956 N N . ASP A 1 116 ? -9.727 6.719 11.672 1 85.44 116 ASP A N 1
ATOM 957 C CA . ASP A 1 116 ? -8.812 5.613 11.406 1 85.44 116 ASP A CA 1
ATOM 958 C C . ASP A 1 116 ? -7.613 6.078 10.578 1 85.44 116 ASP A C 1
ATOM 960 O O . ASP A 1 116 ? -6.629 5.348 10.43 1 85.44 116 ASP A O 1
ATOM 964 N N . SER A 1 117 ? -7.637 7.297 10.164 1 93.06 117 SER A N 1
ATOM 965 C CA . SER A 1 117 ? -6.652 7.727 9.172 1 93.06 117 SER A CA 1
ATOM 966 C C . SER A 1 117 ? -5.633 8.68 9.781 1 93.06 117 SER A C 1
ATOM 968 O O . SER A 1 117 ? -4.473 8.703 9.367 1 93.06 117 SER A O 1
ATOM 970 N N . ILE A 1 118 ? -6.078 9.43 10.758 1 94.62 118 ILE A N 1
ATOM 971 C CA . ILE A 1 118 ? -5.215 10.516 11.203 1 94.62 118 ILE A CA 1
ATOM 972 C C . ILE A 1 118 ? -3.979 9.938 11.898 1 94.62 118 ILE A C 1
ATOM 974 O O . ILE A 1 118 ? -2.855 10.383 11.648 1 94.62 118 ILE A O 1
ATOM 978 N N . ASN A 1 119 ? -4.141 8.969 12.719 1 90.19 119 ASN A N 1
ATOM 979 C CA . ASN A 1 119 ? -2.98 8.391 13.391 1 90.19 119 ASN A CA 1
ATOM 980 C C . ASN A 1 119 ? -2.055 7.684 12.406 1 90.19 119 ASN A C 1
ATOM 982 O O . ASN A 1 119 ? -0.831 7.773 12.523 1 90.19 119 ASN A O 1
ATOM 986 N N . ARG A 1 120 ? -2.648 7.004 11.5 1 91.12 120 ARG A N 1
ATOM 987 C CA . ARG A 1 120 ? -1.863 6.332 10.469 1 91.12 120 ARG A CA 1
ATOM 988 C C . ARG A 1 120 ? -1.061 7.336 9.648 1 91.12 120 ARG A C 1
ATOM 990 O O . ARG A 1 120 ? 0.116 7.109 9.359 1 91.12 120 ARG A O 1
ATOM 997 N N . MET A 1 121 ? -1.704 8.383 9.32 1 95.25 121 MET A N 1
ATOM 998 C CA . MET A 1 121 ? -1.026 9.414 8.539 1 95.25 121 MET A CA 1
ATOM 999 C C . MET A 1 121 ? 0.102 10.047 9.336 1 95.25 121 MET A C 1
ATOM 1001 O O . MET A 1 121 ? 1.218 10.203 8.836 1 95.25 121 MET A O 1
ATOM 1005 N N . MET A 1 122 ? -0.174 10.367 10.531 1 93.81 122 MET A N 1
ATOM 1006 C CA . MET A 1 122 ? 0.803 11.07 11.352 1 93.81 122 MET A CA 1
ATOM 1007 C C . MET A 1 122 ? 1.981 10.172 11.695 1 93.81 122 MET A C 1
ATOM 1009 O O . MET A 1 122 ? 3.137 10.594 11.609 1 93.81 122 MET A O 1
ATOM 1013 N N . ASP A 1 123 ? 1.699 8.961 11.945 1 90.38 123 ASP A N 1
ATOM 1014 C CA . ASP A 1 123 ? 2.738 8.07 12.445 1 90.38 123 ASP A CA 1
ATOM 1015 C C . ASP A 1 123 ? 3.516 7.43 11.297 1 90.38 123 ASP A C 1
ATOM 1017 O O . ASP A 1 123 ? 4.711 7.156 11.422 1 90.38 123 ASP A O 1
ATOM 1021 N N . ASN A 1 124 ? 2.822 7.258 10.211 1 92.62 124 ASN A N 1
ATOM 1022 C CA . ASN A 1 124 ? 3.457 6.441 9.18 1 92.62 124 ASN A CA 1
ATOM 1023 C C . ASN A 1 124 ? 3.824 7.27 7.957 1 92.62 124 ASN A C 1
ATOM 1025 O O . ASN A 1 124 ? 4.461 6.77 7.027 1 92.62 124 ASN A O 1
ATOM 1029 N N . LEU A 1 125 ? 3.473 8.516 7.973 1 96.31 125 LEU A N 1
ATOM 1030 C CA . LEU A 1 125 ? 3.885 9.383 6.875 1 96.31 125 LEU A CA 1
ATOM 1031 C C . LEU A 1 125 ? 4.633 10.602 7.395 1 96.31 125 LEU A C 1
ATOM 1033 O O . LEU A 1 125 ? 5.832 10.75 7.152 1 96.31 125 LEU A O 1
ATOM 1037 N N . VAL A 1 126 ? 3.967 11.305 8.25 1 96.88 126 VAL A N 1
ATOM 1038 C CA . VAL A 1 126 ? 4.523 12.578 8.688 1 96.88 126 VAL A CA 1
ATOM 1039 C C . VAL A 1 126 ? 5.77 12.336 9.531 1 96.88 126 VAL A C 1
ATOM 1041 O O . VAL A 1 126 ? 6.816 12.945 9.297 1 96.88 126 VAL A O 1
ATOM 1044 N N . LYS A 1 127 ? 5.664 11.484 10.453 1 94.88 127 LYS A N 1
ATOM 1045 C CA . LYS A 1 127 ? 6.781 11.227 11.352 1 94.88 127 LYS A CA 1
ATOM 1046 C C . LYS A 1 127 ? 8 10.719 10.586 1 94.88 127 LYS A C 1
ATOM 1048 O O . LYS A 1 127 ? 9.102 11.258 10.734 1 94.88 127 LYS A O 1
ATOM 1053 N N . PRO A 1 128 ? 7.832 9.734 9.75 1 95.06 128 PRO A N 1
ATOM 1054 C CA . PRO A 1 128 ? 9 9.289 8.977 1 95.06 128 PRO A CA 1
ATOM 1055 C C . PRO A 1 128 ? 9.586 10.406 8.117 1 95.06 128 PRO A C 1
ATOM 1057 O O . PRO A 1 128 ? 10.812 10.516 7.996 1 95.06 128 PRO A O 1
ATOM 1060 N N . MET A 1 129 ? 8.758 11.195 7.52 1 97.19 129 MET A N 1
ATOM 1061 C CA . MET A 1 129 ? 9.242 12.312 6.711 1 97.19 129 MET A CA 1
ATOM 1062 C C . MET A 1 129 ? 10.07 13.273 7.551 1 97.19 129 MET A C 1
ATOM 1064 O O . MET A 1 129 ? 11.102 13.766 7.098 1 97.19 129 MET A O 1
ATOM 1068 N N . ARG A 1 130 ? 9.57 13.5 8.68 1 96.88 130 ARG A N 1
ATOM 1069 C CA . ARG A 1 130 ? 10.273 14.391 9.602 1 96.88 130 ARG A CA 1
ATOM 1070 C C . ARG A 1 130 ? 11.609 13.789 10.031 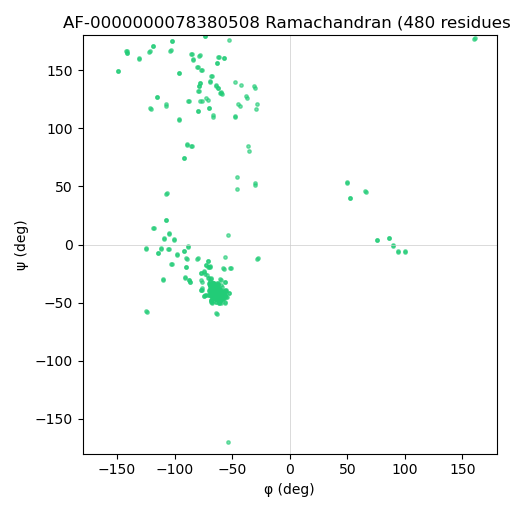1 96.88 130 ARG A C 1
ATOM 1072 O O . ARG A 1 130 ? 12.625 14.477 10.039 1 96.88 130 ARG A O 1
ATOM 1079 N N . GLU A 1 131 ? 11.617 12.539 10.391 1 94.69 131 GLU A N 1
ATOM 1080 C CA . GLU A 1 131 ? 12.812 11.852 10.859 1 94.69 131 GLU A CA 1
ATOM 1081 C C . GLU A 1 131 ? 13.875 11.789 9.773 1 94.69 131 GLU A C 1
ATOM 1083 O O . GLU A 1 131 ? 15.07 11.898 10.055 1 94.69 131 GLU A O 1
ATOM 1088 N N . MET A 1 132 ? 13.391 11.656 8.555 1 95.81 132 MET A N 1
ATOM 1089 C CA . MET A 1 132 ? 14.32 11.562 7.438 1 95.81 132 MET A CA 1
ATOM 1090 C C . MET A 1 132 ? 14.672 12.953 6.902 1 95.81 132 MET A C 1
ATOM 1092 O O . MET A 1 132 ? 15.492 13.078 5.988 1 95.81 132 MET A O 1
ATOM 1096 N N . LYS A 1 133 ? 14.086 13.953 7.465 1 96.81 133 LYS A N 1
ATOM 1097 C CA . LYS A 1 133 ? 14.297 15.32 7.008 1 96.81 133 LYS A CA 1
ATOM 1098 C C . LYS A 1 133 ? 14.117 15.43 5.496 1 96.81 133 LYS A C 1
ATOM 1100 O O . LYS A 1 133 ? 14.992 15.945 4.797 1 96.81 133 LYS A O 1
ATOM 1105 N N . MET A 1 134 ? 12.992 14.945 5.082 1 97.19 134 MET A N 1
ATOM 1106 C CA . MET A 1 134 ? 12.688 14.969 3.654 1 97.19 134 MET A CA 1
ATOM 1107 C C . MET A 1 134 ? 12.688 16.391 3.119 1 97.19 134 MET A C 1
ATOM 1109 O O . MET A 1 134 ? 12.055 17.281 3.695 1 97.19 134 MET A O 1
ATOM 1113 N N . ASP A 1 135 ? 13.383 16.578 2.035 1 96.5 135 ASP A N 1
ATOM 1114 C CA . ASP A 1 135 ? 13.391 17.922 1.45 1 96.5 135 ASP A CA 1
ATOM 1115 C C . ASP A 1 135 ? 12.461 18 0.24 1 96.5 135 ASP A C 1
ATOM 1117 O O . ASP A 1 135 ? 11.836 17 -0.133 1 96.5 135 ASP A O 1
ATOM 1121 N N . VAL A 1 136 ? 12.297 19.141 -0.307 1 94.94 136 VAL A N 1
ATOM 1122 C CA . VAL A 1 136 ? 11.289 19.406 -1.334 1 94.94 136 VAL A CA 1
ATOM 1123 C C . VAL A 1 136 ? 11.633 18.625 -2.604 1 94.94 136 VAL A C 1
ATOM 1125 O O . VAL A 1 136 ? 10.742 18.156 -3.314 1 94.94 136 VAL A O 1
ATOM 1128 N N . THR A 1 137 ? 12.898 18.484 -2.869 1 95.31 137 THR A N 1
ATOM 1129 C CA . THR A 1 137 ? 13.297 17.766 -4.07 1 95.31 137 THR A CA 1
ATOM 1130 C C . THR A 1 137 ? 12.93 16.281 -3.963 1 95.31 137 THR A C 1
ATOM 1132 O O . THR A 1 137 ? 12.383 15.703 -4.902 1 95.31 137 THR A O 1
ATOM 1135 N N . GLU A 1 138 ? 13.258 15.664 -2.822 1 96.62 138 GLU A N 1
ATOM 1136 C CA . GLU A 1 138 ? 12.867 14.281 -2.568 1 96.62 138 GLU A CA 1
ATOM 1137 C C . GLU A 1 138 ? 11.352 14.102 -2.658 1 96.62 138 GLU A C 1
ATOM 1139 O O . GLU A 1 138 ? 10.867 13.148 -3.26 1 96.62 138 GLU A O 1
ATOM 1144 N N . TYR A 1 139 ? 10.641 15.047 -2.098 1 97.19 139 TYR A N 1
ATOM 1145 C CA . TYR A 1 139 ? 9.18 15.023 -2.129 1 97.19 139 TYR A CA 1
ATOM 1146 C C . TYR A 1 139 ? 8.664 15.055 -3.564 1 97.19 139 TYR A C 1
ATOM 1148 O O . TYR A 1 139 ? 7.809 14.25 -3.941 1 97.19 139 TYR A O 1
ATOM 1156 N N . CYS A 1 140 ? 9.234 15.922 -4.336 1 95.69 140 CYS A N 1
ATOM 1157 C CA . CYS A 1 140 ? 8.766 16.094 -5.707 1 95.69 140 CYS A CA 1
ATOM 1158 C C . CYS A 1 140 ? 9.023 14.844 -6.531 1 95.69 140 CYS A C 1
ATOM 1160 O O . CYS A 1 140 ? 8.156 14.406 -7.293 1 95.69 140 CYS A O 1
ATOM 1162 N N . ILE A 1 141 ? 10.148 14.289 -6.383 1 96.69 141 ILE A N 1
ATOM 1163 C CA . ILE A 1 141 ? 10.477 13.094 -7.152 1 96.69 141 ILE A CA 1
ATOM 1164 C C . ILE A 1 141 ? 9.617 11.922 -6.68 1 96.69 141 ILE A C 1
ATOM 1166 O O . ILE A 1 141 ? 9.164 11.109 -7.488 1 96.69 141 ILE A O 1
ATOM 1170 N N . LEU A 1 142 ? 9.391 11.844 -5.379 1 97.38 142 LEU A N 1
ATOM 1171 C CA . LEU A 1 142 ? 8.531 10.789 -4.848 1 97.38 142 LEU A CA 1
ATOM 1172 C C . LEU A 1 142 ? 7.117 10.898 -5.406 1 97.38 142 LEU A C 1
ATOM 1174 O O . LEU A 1 142 ? 6.473 9.891 -5.688 1 97.38 142 LEU A O 1
ATOM 1178 N N . GLU A 1 143 ? 6.617 12.094 -5.555 1 97 143 GLU A N 1
ATOM 1179 C CA . GLU A 1 143 ? 5.309 12.305 -6.168 1 97 143 GLU A CA 1
ATOM 1180 C C . GLU A 1 143 ? 5.281 11.789 -7.605 1 97 143 GLU A C 1
ATOM 1182 O O . GLU A 1 143 ? 4.27 11.258 -8.062 1 97 143 GLU A O 1
ATOM 1187 N N . ALA A 1 144 ? 6.371 12.008 -8.25 1 96 144 ALA A N 1
ATOM 1188 C CA . ALA A 1 144 ? 6.457 11.484 -9.609 1 96 144 ALA A CA 1
ATOM 1189 C C . ALA A 1 144 ? 6.441 9.953 -9.609 1 96 144 ALA A C 1
ATOM 1191 O O . ALA A 1 144 ? 5.738 9.336 -10.414 1 96 144 ALA A O 1
ATOM 1192 N N . VAL A 1 145 ? 7.184 9.359 -8.734 1 97 145 VAL A N 1
ATOM 1193 C CA . VAL A 1 145 ? 7.172 7.902 -8.617 1 97 145 VAL A CA 1
ATOM 1194 C C . VAL A 1 145 ? 5.75 7.422 -8.32 1 97 145 VAL A C 1
ATOM 1196 O O . VAL A 1 145 ? 5.293 6.434 -8.898 1 97 145 VAL A O 1
ATOM 1199 N N . ASN A 1 146 ? 5.098 8.125 -7.418 1 96.62 146 ASN A N 1
ATOM 1200 C CA . ASN A 1 146 ? 3.727 7.801 -7.035 1 96.62 146 ASN A CA 1
ATOM 1201 C C . ASN A 1 146 ? 2.791 7.809 -8.242 1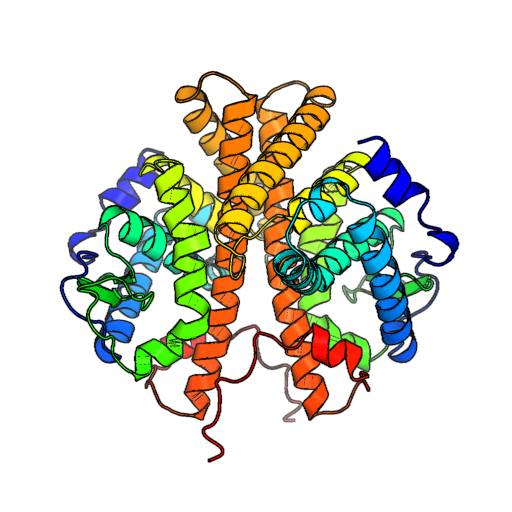 96.62 146 ASN A C 1
ATOM 1203 O O . ASN A 1 146 ? 1.938 6.93 -8.375 1 96.62 146 ASN A O 1
ATOM 1207 N N . LEU A 1 147 ? 2.938 8.742 -9.086 1 96.12 147 LEU A N 1
ATOM 1208 C CA . LEU A 1 147 ? 2.074 8.867 -10.258 1 96.12 147 LEU A CA 1
ATOM 1209 C C . LEU A 1 147 ? 2.219 7.656 -11.172 1 96.12 147 LEU A C 1
ATOM 1211 O O . LEU A 1 147 ? 1.24 7.207 -11.766 1 96.12 147 LEU A O 1
ATOM 1215 N N . PHE A 1 148 ? 3.361 7.113 -11.234 1 95.31 148 PHE A N 1
ATOM 1216 C CA . PHE A 1 148 ? 3.643 6.035 -12.172 1 95.31 148 PHE A CA 1
ATOM 1217 C C . PHE A 1 148 ? 3.77 4.703 -11.445 1 95.31 148 PHE A C 1
ATOM 1219 O O . PHE A 1 148 ? 4.402 3.771 -11.945 1 95.31 148 PHE A O 1
ATOM 1226 N N . ALA A 1 149 ? 3.256 4.609 -10.352 1 89.94 149 ALA A N 1
ATOM 1227 C CA . ALA A 1 149 ? 3.521 3.5 -9.438 1 89.94 149 ALA A CA 1
ATOM 1228 C C . ALA A 1 149 ? 2.836 2.221 -9.914 1 89.94 149 ALA A C 1
ATOM 1230 O O . ALA A 1 149 ? 3.309 1.116 -9.641 1 89.94 149 ALA A O 1
ATOM 1231 N N . GLU A 1 150 ? 1.779 2.291 -10.664 1 85.88 150 GLU A N 1
ATOM 1232 C CA . GLU A 1 150 ? 1.002 1.094 -10.977 1 85.88 150 GLU A CA 1
ATOM 1233 C C . GLU A 1 150 ? 0.727 0.987 -12.469 1 85.88 150 GLU A C 1
ATOM 1235 O O . GLU A 1 150 ? 0.696 1.999 -13.172 1 85.88 150 GLU A O 1
ATOM 1240 N N . GLU A 1 151 ? 0.41 -0.211 -12.906 1 87.56 151 GLU A N 1
ATOM 1241 C CA . GLU A 1 151 ? 0.24 -0.4 -14.344 1 87.56 151 GLU A CA 1
ATOM 1242 C C . GLU A 1 151 ? -1.127 -1 -14.664 1 87.56 151 GLU A C 1
ATOM 1244 O O . GLU A 1 151 ? -1.474 -1.179 -15.836 1 87.56 151 GLU A O 1
ATOM 1249 N N . TYR A 1 152 ? -1.869 -1.288 -13.633 1 79.12 152 TYR A N 1
ATOM 1250 C CA . TYR A 1 152 ? -3.104 -1.997 -13.953 1 79.12 152 TYR A CA 1
ATOM 1251 C C . TYR A 1 152 ? -4.062 -1.099 -14.727 1 79.12 152 TYR A C 1
ATOM 1253 O O . TYR A 1 152 ? -4.09 0.116 -14.516 1 79.12 152 TYR A O 1
ATOM 1261 N N . ASP A 1 153 ? -4.824 -1.65 -15.672 1 83.5 153 ASP A N 1
ATOM 1262 C CA . ASP A 1 153 ? -5.879 -1.048 -16.469 1 83.5 153 ASP A CA 1
ATOM 1263 C C . ASP A 1 153 ? -5.293 -0.15 -17.562 1 83.5 153 ASP A C 1
ATOM 1265 O O . ASP A 1 153 ? -6.031 0.545 -18.266 1 83.5 153 ASP A O 1
ATOM 1269 N N . LEU A 1 154 ? -4.008 -0.123 -17.656 1 92.44 154 LEU A N 1
ATOM 1270 C CA . LEU A 1 154 ? -3.387 0.603 -18.766 1 92.44 154 LEU A CA 1
ATOM 1271 C C . LEU A 1 154 ? -3.316 -0.266 -20.016 1 92.44 154 LEU A C 1
ATOM 1273 O O . LEU A 1 154 ? -3.424 -1.492 -19.922 1 92.44 154 LEU A O 1
ATOM 1277 N N . SER A 1 155 ? -3.184 0.435 -21.141 1 93.69 155 SER A N 1
ATOM 1278 C CA . SER A 1 155 ? -2.9 -0.285 -22.375 1 93.69 155 SER A CA 1
ATOM 1279 C C . SER A 1 155 ? -1.569 -1.025 -22.297 1 93.69 155 SER A C 1
ATOM 1281 O O . SER A 1 155 ? -0.757 -0.755 -21.406 1 93.69 155 SER A O 1
ATOM 1283 N N . GLU A 1 156 ? -1.375 -2.004 -23.188 1 91.94 156 GLU A N 1
ATOM 1284 C CA . GLU A 1 156 ? -0.118 -2.746 -23.203 1 91.94 156 GLU A CA 1
ATOM 1285 C C . GLU A 1 156 ? 1.074 -1.812 -23.375 1 91.94 156 GLU A C 1
ATOM 1287 O O . GLU A 1 156 ? 2.098 -1.96 -22.703 1 91.94 156 GLU A O 1
ATOM 1292 N N . ALA A 1 157 ? 0.945 -0.865 -24.266 1 94.88 157 ALA A N 1
ATOM 1293 C CA . ALA A 1 157 ? 1.995 0.129 -24.469 1 94.88 157 ALA A CA 1
ATOM 1294 C C . ALA A 1 157 ? 2.184 0.989 -23.219 1 94.88 157 ALA A C 1
ATOM 1296 O O . ALA A 1 157 ? 3.312 1.336 -22.859 1 94.88 157 ALA A O 1
ATOM 1297 N N . GLY A 1 158 ? 1.063 1.347 -22.578 1 95.69 158 GLY A N 1
ATOM 1298 C CA . GLY A 1 158 ? 1.109 2.125 -21.344 1 95.69 158 GLY A CA 1
ATOM 1299 C C . GLY A 1 158 ? 1.821 1.412 -20.219 1 95.69 158 GLY A C 1
ATOM 1300 O O . GLY A 1 158 ? 2.564 2.033 -19.453 1 95.69 158 GLY A O 1
ATOM 1301 N N . LYS A 1 159 ? 1.612 0.13 -20.172 1 93.75 159 LYS A N 1
ATOM 1302 C CA . LYS A 1 159 ? 2.25 -0.677 -19.141 1 93.75 159 LYS A CA 1
ATOM 1303 C C . LYS A 1 159 ? 3.77 -0.663 -19.297 1 93.75 159 LYS A C 1
ATOM 1305 O O . LYS A 1 159 ? 4.492 -0.526 -18.312 1 93.75 159 LYS A O 1
ATOM 1310 N N . VAL A 1 160 ? 4.227 -0.792 -20.453 1 94.06 160 VAL A N 1
ATOM 1311 C CA . VAL A 1 160 ? 5.66 -0.785 -20.734 1 94.06 160 VAL A CA 1
ATOM 1312 C C . VAL A 1 160 ? 6.242 0.59 -20.406 1 94.06 160 VAL A C 1
ATOM 1314 O O . VAL A 1 160 ? 7.273 0.694 -19.734 1 94.06 160 VAL A O 1
ATOM 1317 N N . MET A 1 161 ? 5.551 1.577 -20.812 1 96.06 161 MET A N 1
ATOM 1318 C CA . MET A 1 161 ? 6.035 2.945 -20.656 1 96.06 161 MET A CA 1
ATOM 1319 C C . MET A 1 161 ? 6.047 3.346 -19.188 1 96.06 161 MET A C 1
ATOM 1321 O O . MET A 1 161 ? 6.977 4.016 -18.734 1 96.06 161 MET A O 1
ATOM 1325 N N . VAL A 1 162 ? 5.027 2.965 -18.469 1 96 162 VAL A N 1
ATOM 1326 C CA . VAL A 1 162 ? 4.93 3.355 -17.062 1 96 162 VAL A CA 1
ATOM 1327 C C . VAL A 1 162 ? 6.055 2.699 -16.266 1 96 162 VAL A C 1
ATOM 1329 O O . VAL A 1 162 ? 6.617 3.312 -15.352 1 96 162 VAL A O 1
ATOM 1332 N N . ASN A 1 163 ? 6.352 1.479 -16.578 1 93.62 163 ASN A N 1
ATOM 1333 C CA . ASN A 1 163 ? 7.441 0.775 -15.914 1 93.62 163 ASN A CA 1
ATOM 1334 C C . ASN A 1 163 ? 8.781 1.468 -16.141 1 93.62 163 ASN A C 1
ATOM 1336 O O . ASN A 1 163 ? 9.555 1.662 -15.211 1 93.62 163 ASN A O 1
ATOM 1340 N N . ARG A 1 164 ? 9.016 1.818 -17.344 1 95.19 164 ARG A N 1
ATOM 1341 C CA . ARG A 1 164 ? 10.258 2.5 -17.688 1 95.19 164 ARG A CA 1
ATOM 1342 C C . ARG A 1 164 ? 10.359 3.854 -17 1 95.19 164 ARG A C 1
ATOM 1344 O O . ARG A 1 164 ? 11.414 4.215 -16.469 1 95.19 164 ARG A O 1
ATOM 1351 N N . THR A 1 165 ? 9.289 4.582 -17.047 1 96.19 165 THR A N 1
ATOM 1352 C CA . THR A 1 165 ? 9.25 5.914 -16.438 1 96.19 165 THR A CA 1
ATOM 1353 C C . THR A 1 165 ? 9.445 5.832 -14.93 1 96.19 165 THR A C 1
ATOM 1355 O O . THR A 1 165 ? 10.203 6.609 -14.352 1 96.19 165 THR A O 1
ATOM 1358 N N . ARG A 1 166 ? 8.773 4.922 -14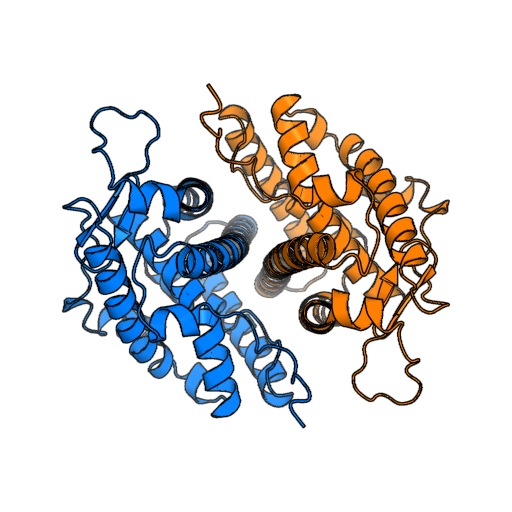.328 1 95.88 166 ARG A N 1
ATOM 1359 C CA . ARG A 1 166 ? 8.914 4.707 -12.891 1 95.88 166 ARG A CA 1
ATOM 1360 C C . ARG A 1 166 ? 10.359 4.391 -12.516 1 95.88 166 ARG A C 1
ATOM 1362 O O . ARG A 1 166 ? 10.891 4.949 -11.555 1 95.88 166 ARG A O 1
ATOM 1369 N N . GLU A 1 167 ? 10.992 3.541 -13.266 1 95.25 167 GLU A N 1
ATOM 1370 C CA . GLU A 1 167 ? 12.383 3.178 -13 1 95.25 167 GLU A CA 1
ATOM 1371 C C . GLU A 1 167 ? 13.297 4.387 -13.125 1 95.25 167 GLU A C 1
ATOM 1373 O O . GLU A 1 167 ? 14.234 4.547 -12.344 1 95.25 167 GLU A O 1
ATOM 1378 N N . ARG A 1 168 ? 13.008 5.141 -14.055 1 96.44 168 ARG A N 1
ATOM 1379 C CA . ARG A 1 168 ? 13.812 6.34 -14.242 1 96.44 168 ARG A CA 1
ATOM 1380 C C . ARG A 1 168 ? 13.695 7.27 -13.039 1 96.44 168 ARG A C 1
ATOM 1382 O O . ARG A 1 168 ? 14.703 7.777 -12.547 1 96.44 168 ARG A O 1
ATOM 1389 N N . TYR A 1 169 ? 12.523 7.48 -12.555 1 96.69 169 TYR A N 1
ATOM 1390 C CA . TYR A 1 169 ? 12.336 8.375 -11.422 1 96.69 169 TYR A CA 1
ATOM 1391 C C . TYR A 1 169 ? 12.93 7.781 -10.148 1 96.69 169 TYR A C 1
ATOM 1393 O O . TYR A 1 169 ? 13.445 8.508 -9.297 1 96.69 169 TYR A O 1
ATOM 1401 N N . ILE A 1 170 ? 12.828 6.484 -10.031 1 97.19 170 ILE A N 1
ATOM 1402 C CA . ILE A 1 170 ? 13.461 5.812 -8.906 1 97.19 170 ILE A CA 1
ATOM 1403 C C . ILE A 1 170 ? 14.969 6.051 -8.945 1 97.19 170 ILE A C 1
ATOM 1405 O O . ILE A 1 170 ? 15.578 6.379 -7.922 1 97.19 170 ILE A O 1
ATOM 1409 N N . ASN A 1 171 ? 15.508 5.949 -10.086 1 97.12 171 ASN A N 1
ATOM 1410 C CA . ASN A 1 171 ? 16.953 6.156 -10.234 1 97.12 171 ASN A CA 1
ATOM 1411 C C . ASN A 1 171 ? 17.328 7.613 -9.977 1 97.12 171 ASN A C 1
ATOM 1413 O O . ASN A 1 171 ? 18.391 7.887 -9.398 1 97.12 171 ASN A O 1
ATOM 1417 N N . VAL A 1 172 ? 16.531 8.5 -10.438 1 96.88 172 VAL A N 1
ATOM 1418 C CA . VAL A 1 172 ? 16.781 9.914 -10.188 1 96.88 172 VAL A CA 1
ATOM 1419 C C . VAL A 1 172 ? 16.75 10.188 -8.688 1 96.88 172 VAL A C 1
ATOM 1421 O O . VAL A 1 172 ? 17.609 10.891 -8.164 1 96.88 172 VAL A O 1
ATOM 1424 N N . LEU A 1 173 ? 15.766 9.633 -8.055 1 97.31 173 LEU A N 1
ATOM 1425 C CA . LEU A 1 173 ? 15.664 9.812 -6.609 1 97.31 173 LEU A CA 1
ATOM 1426 C C . LEU A 1 173 ? 16.875 9.219 -5.898 1 97.31 173 LEU A C 1
ATOM 1428 O O . LEU A 1 173 ? 17.453 9.859 -5.012 1 97.31 173 LEU A O 1
ATOM 1432 N N . TYR A 1 174 ? 17.281 8.055 -6.305 1 97.44 174 TYR A N 1
ATOM 1433 C CA . TYR A 1 174 ? 18.453 7.414 -5.711 1 97.44 174 TYR A CA 1
ATOM 1434 C C . TYR A 1 174 ? 19.703 8.281 -5.891 1 97.44 174 TYR A C 1
ATOM 1436 O O . TYR A 1 174 ? 20.469 8.477 -4.949 1 97.44 174 TYR A O 1
ATOM 1444 N N . ARG A 1 175 ? 19.891 8.75 -7.07 1 97.12 175 ARG A N 1
ATOM 1445 C CA . ARG A 1 175 ? 21.062 9.57 -7.352 1 97.12 175 ARG A CA 1
ATOM 1446 C C . ARG A 1 175 ? 21.078 10.828 -6.492 1 97.12 175 ARG A C 1
ATOM 1448 O O . ARG A 1 175 ? 22.125 11.242 -5.996 1 97.12 175 ARG A O 1
ATOM 1455 N N . TYR A 1 176 ? 19.938 11.375 -6.355 1 97.25 176 TYR A N 1
ATOM 1456 C CA . TYR A 1 176 ? 19.828 12.57 -5.527 1 97.25 176 TYR A CA 1
ATOM 1457 C C . TYR A 1 176 ? 20.172 12.258 -4.074 1 97.25 176 TYR A C 1
ATOM 1459 O O . TYR A 1 176 ? 20.922 12.984 -3.438 1 97.25 176 TYR A O 1
ATOM 1467 N N . ILE A 1 177 ? 19.609 11.188 -3.561 1 97.75 177 ILE A N 1
ATOM 1468 C CA . ILE A 1 177 ? 19.844 10.781 -2.18 1 97.75 177 ILE A CA 1
ATOM 1469 C C . ILE A 1 177 ? 21.312 10.422 -1.979 1 97.75 177 ILE A C 1
ATOM 1471 O O . ILE A 1 177 ? 21.906 10.773 -0.958 1 97.75 177 ILE A O 1
ATOM 1475 N N . ARG A 1 178 ? 21.844 9.734 -2.992 1 96.56 178 ARG A N 1
ATOM 1476 C CA . ARG A 1 178 ? 23.219 9.258 -2.908 1 96.56 178 ARG A CA 1
ATOM 1477 C C . ARG A 1 178 ? 24.188 10.422 -2.729 1 96.56 178 ARG A C 1
ATOM 1479 O O . ARG A 1 178 ? 25.219 10.289 -2.045 1 96.56 178 ARG A O 1
ATOM 1486 N N . LYS A 1 179 ? 23.891 11.547 -3.225 1 95.94 179 LYS A N 1
ATOM 1487 C CA . LYS A 1 179 ? 24.75 12.727 -3.109 1 95.94 179 LYS A CA 1
ATOM 1488 C C . LYS A 1 179 ? 24.719 13.289 -1.692 1 95.94 179 LYS A C 1
ATOM 1490 O O . LYS A 1 179 ? 25.641 13.984 -1.273 1 95.94 179 LYS A O 1
ATOM 1495 N N . LYS A 1 180 ? 23.781 12.938 -0.944 1 94.62 180 LYS A N 1
ATOM 1496 C CA . LYS A 1 180 ? 23.562 13.555 0.36 1 94.62 180 LYS A CA 1
ATOM 1497 C C . LYS A 1 180 ? 24.062 12.648 1.486 1 94.62 180 LYS A C 1
ATOM 1499 O O . LYS A 1 180 ? 24.188 13.094 2.629 1 94.62 180 LYS A O 1
ATOM 1504 N N . VAL A 1 181 ? 24.25 11.43 1.139 1 93.38 181 VAL A N 1
ATOM 1505 C CA . VAL A 1 181 ? 24.594 10.492 2.205 1 93.38 181 VAL A CA 1
ATOM 1506 C C . VAL A 1 181 ? 25.969 9.883 1.931 1 93.38 181 VAL A C 1
ATOM 1508 O O . VAL A 1 181 ? 26.469 9.945 0.804 1 93.38 181 VAL A O 1
ATOM 1511 N N . ASP A 1 182 ? 26.516 9.164 2.877 1 90.38 182 ASP A N 1
ATOM 1512 C CA . ASP A 1 182 ? 27.922 8.773 2.865 1 90.38 182 ASP A CA 1
ATOM 1513 C C . ASP A 1 182 ? 28.125 7.48 2.08 1 90.38 182 ASP A C 1
ATOM 1515 O O . ASP A 1 182 ? 29.203 7.25 1.52 1 90.38 182 ASP A O 1
ATOM 1519 N N . CYS A 1 183 ? 27.156 6.629 2.115 1 92.06 183 CYS A N 1
ATOM 1520 C CA . CYS A 1 183 ? 27.406 5.34 1.475 1 92.06 183 CYS A CA 1
ATOM 1521 C C . CYS A 1 183 ? 26.156 4.844 0.759 1 92.06 183 CYS A C 1
ATOM 1523 O O . CYS A 1 183 ? 25.062 5.355 0.987 1 92.06 183 CYS A O 1
ATOM 1525 N N . ALA A 1 184 ? 26.359 3.828 -0.079 1 93 184 ALA A N 1
ATOM 1526 C CA . ALA A 1 184 ? 25.297 3.283 -0.928 1 93 184 ALA A CA 1
ATOM 1527 C C . ALA A 1 184 ? 24.234 2.576 -0.094 1 93 184 ALA A C 1
ATOM 1529 O O . ALA A 1 184 ? 23.047 2.641 -0.412 1 93 184 ALA A O 1
ATOM 1530 N N . SER A 1 185 ? 24.656 1.97 0.915 1 92.12 185 SER A N 1
ATOM 1531 C CA . SER A 1 185 ? 23.703 1.249 1.768 1 92.12 185 SER A CA 1
ATOM 1532 C C . SER A 1 185 ? 22.734 2.203 2.439 1 92.12 185 SER A C 1
ATOM 1534 O O . SER A 1 185 ? 21.531 1.929 2.496 1 92.12 185 SER A O 1
ATOM 1536 N N . SER A 1 186 ? 23.234 3.268 2.906 1 94.75 186 SER A N 1
ATOM 1537 C CA . SER A 1 186 ? 22.391 4.27 3.541 1 94.75 186 SER A CA 1
ATOM 1538 C C . SER A 1 186 ? 21.422 4.895 2.535 1 94.75 186 SER A C 1
ATOM 1540 O O . SER A 1 186 ? 20.266 5.156 2.859 1 94.75 186 SER A O 1
ATOM 1542 N N . ALA A 1 187 ? 21.938 5.137 1.37 1 96.69 187 ALA A N 1
ATOM 1543 C CA . ALA A 1 187 ? 21.094 5.711 0.324 1 96.69 187 ALA A CA 1
ATOM 1544 C C . ALA A 1 187 ? 19.969 4.75 -0.066 1 96.69 187 ALA A C 1
ATOM 1546 O O . ALA A 1 187 ? 18.828 5.168 -0.247 1 96.69 187 ALA A O 1
ATOM 1547 N N . SER A 1 188 ? 20.344 3.516 -0.182 1 96.19 188 SER A N 1
ATOM 1548 C CA . SER A 1 188 ? 19.359 2.5 -0.562 1 96.19 188 SER A CA 1
ATOM 1549 C C . SER A 1 188 ? 18.297 2.324 0.517 1 96.19 188 SER A C 1
ATOM 1551 O O . SER A 1 188 ? 17.125 2.131 0.21 1 96.19 188 SER A O 1
ATOM 1553 N N . CYS A 1 189 ? 18.656 2.369 1.69 1 96.25 189 CYS A N 1
ATOM 1554 C CA . CYS A 1 189 ? 17.719 2.25 2.799 1 96.25 189 CYS A CA 1
ATOM 1555 C C . CYS A 1 189 ? 16.734 3.416 2.807 1 96.25 189 CYS A C 1
ATOM 1557 O O . CYS A 1 189 ? 15.539 3.217 3 1 96.25 189 CYS A O 1
ATOM 1559 N N . ARG A 1 190 ? 17.312 4.551 2.619 1 97.06 190 ARG A N 1
ATOM 1560 C CA . ARG A 1 190 ? 16.469 5.742 2.551 1 97.06 190 ARG A CA 1
ATOM 1561 C C . ARG A 1 190 ? 15.469 5.641 1.394 1 97.06 190 ARG A C 1
ATOM 1563 O O . ARG A 1 190 ? 14.289 5.941 1.557 1 97.06 190 ARG A O 1
ATOM 1570 N N . LEU A 1 191 ? 15.922 5.215 0.29 1 98.19 191 LEU A N 1
ATOM 1571 C CA . LEU A 1 191 ? 15.055 5.023 -0.868 1 98.19 191 LEU A CA 1
ATOM 1572 C C . LEU A 1 191 ? 13.961 4.008 -0.562 1 98.19 191 LEU A C 1
ATOM 1574 O O . LEU A 1 191 ? 12.789 4.234 -0.884 1 98.19 191 LEU A O 1
ATOM 1578 N N . ALA A 1 192 ? 14.344 2.963 0.022 1 97.38 192 ALA A N 1
ATOM 1579 C CA . ALA A 1 192 ? 13.383 1.918 0.37 1 97.38 192 ALA A CA 1
ATOM 1580 C C . ALA A 1 192 ? 12.305 2.455 1.301 1 97.38 192 ALA A C 1
ATOM 1582 O O . ALA A 1 192 ? 11.117 2.141 1.137 1 97.38 192 ALA A O 1
ATOM 1583 N N . LYS A 1 193 ? 12.656 3.215 2.211 1 96.12 193 LYS A N 1
ATOM 1584 C CA . LYS A 1 193 ? 11.711 3.805 3.15 1 96.12 193 LYS A CA 1
ATOM 1585 C C . LYS A 1 193 ? 10.711 4.711 2.432 1 96.12 193 LYS A C 1
ATOM 1587 O O . LYS A 1 193 ? 9.531 4.734 2.768 1 96.12 193 LYS A O 1
ATOM 1592 N N . TYR A 1 194 ? 11.203 5.438 1.472 1 97.56 194 TYR A N 1
ATOM 1593 C CA . TYR A 1 194 ? 10.305 6.281 0.688 1 97.56 194 TYR A CA 1
ATOM 1594 C C . TYR A 1 194 ? 9.289 5.434 -0.071 1 97.56 194 TYR A C 1
ATOM 1596 O O . TYR A 1 194 ? 8.125 5.809 -0.183 1 97.56 194 TYR A O 1
ATOM 1604 N N . MET A 1 195 ? 9.781 4.344 -0.534 1 97.06 195 MET A N 1
ATOM 1605 C CA . MET A 1 195 ? 8.859 3.465 -1.246 1 97.06 195 MET A CA 1
ATOM 1606 C C . MET A 1 195 ? 7.812 2.893 -0.296 1 97.06 195 MET A C 1
ATOM 1608 O O . MET A 1 195 ? 6.652 2.723 -0.674 1 97.06 195 MET A O 1
ATOM 1612 N N . LEU A 1 196 ? 8.164 2.668 0.864 1 95.44 196 LEU A N 1
ATOM 1613 C CA . LEU A 1 196 ? 7.234 2.133 1.857 1 95.44 196 LEU A CA 1
ATOM 1614 C C . LEU A 1 196 ? 6.172 3.164 2.219 1 95.44 196 LEU A C 1
ATOM 1616 O O . LEU A 1 196 ? 5.043 2.805 2.559 1 95.44 196 LEU A O 1
ATOM 1620 N N . LEU A 1 197 ? 6.562 4.418 2.162 1 96.62 197 LEU A N 1
ATOM 1621 C CA . LEU A 1 197 ? 5.559 5.449 2.391 1 96.62 197 LEU A CA 1
ATOM 1622 C C . LEU A 1 197 ? 4.398 5.301 1.412 1 96.62 197 LEU A C 1
ATOM 1624 O O . LEU A 1 197 ? 3.25 5.602 1.753 1 96.62 197 LEU A O 1
ATOM 1628 N N . LEU A 1 198 ? 4.699 4.848 0.246 1 95.44 198 LEU A N 1
ATOM 1629 C CA . LEU A 1 198 ? 3.668 4.691 -0.773 1 95.44 198 LEU A CA 1
ATOM 1630 C C . LEU A 1 198 ? 2.695 3.58 -0.396 1 95.44 198 LEU A C 1
ATOM 1632 O O . LEU A 1 198 ? 1.512 3.643 -0.737 1 95.44 198 LEU A O 1
ATOM 1636 N N . SER A 1 199 ? 3.156 2.627 0.316 1 92.81 199 SER A N 1
ATOM 1637 C CA . SER A 1 199 ? 2.266 1.594 0.833 1 92.81 199 SER A CA 1
ATOM 1638 C C . SER A 1 199 ? 1.264 2.172 1.827 1 92.81 199 SER A C 1
ATOM 1640 O O . SER A 1 199 ? 0.082 1.822 1.802 1 92.81 199 SER A O 1
ATOM 1642 N N . THR A 1 200 ? 1.772 3.006 2.672 1 93.62 200 THR A N 1
ATOM 1643 C CA . THR A 1 200 ? 0.901 3.688 3.623 1 93.62 200 THR A CA 1
ATOM 1644 C C . THR A 1 200 ? -0.13 4.543 2.895 1 93.62 200 THR A C 1
ATOM 1646 O O . THR A 1 200 ? -1.309 4.551 3.256 1 93.62 200 THR A O 1
ATOM 1649 N N . ILE A 1 201 ? 0.318 5.172 1.903 1 96 201 ILE A N 1
ATOM 1650 C CA . ILE A 1 201 ? -0.561 6.02 1.106 1 96 201 ILE A CA 1
ATOM 1651 C C . ILE A 1 201 ? -1.672 5.176 0.487 1 96 201 ILE A C 1
ATOM 1653 O O . ILE A 1 201 ? -2.836 5.582 0.477 1 96 201 ILE A O 1
ATOM 1657 N N . THR A 1 202 ? -1.284 4.078 0.023 1 92.69 202 THR A N 1
ATOM 1658 C CA . THR A 1 202 ? -2.266 3.168 -0.555 1 92.69 202 THR A CA 1
ATOM 1659 C C . THR A 1 202 ? -3.289 2.74 0.493 1 92.69 202 THR A C 1
ATOM 1661 O O . THR A 1 202 ? -4.488 2.693 0.214 1 92.69 202 THR A O 1
ATOM 1664 N N . SER A 1 203 ? -2.83 2.473 1.62 1 90.88 203 SER A N 1
ATOM 1665 C CA . SER A 1 203 ? -3.74 2.113 2.701 1 90.88 203 SER A CA 1
ATOM 1666 C C . SER A 1 203 ? -4.695 3.256 3.025 1 90.88 203 SER A C 1
ATOM 1668 O O . SER A 1 203 ? -5.906 3.049 3.145 1 90.88 203 SER A O 1
ATOM 1670 N N . LEU A 1 204 ? -4.18 4.363 3.135 1 94.19 204 LEU A N 1
ATOM 1671 C CA . LEU A 1 204 ? -4.973 5.543 3.459 1 94.19 204 LEU A CA 1
ATOM 1672 C C . LEU A 1 204 ? -5.98 5.84 2.354 1 94.19 204 LEU A C 1
ATOM 1674 O O . LEU A 1 204 ? -7.09 6.297 2.627 1 94.19 204 LEU A O 1
ATOM 1678 N N . HIS A 1 205 ? -5.555 5.598 1.188 1 93.44 205 HIS A N 1
ATOM 1679 C CA . HIS A 1 205 ? -6.438 5.758 0.039 1 93.44 205 HIS A CA 1
ATOM 1680 C C . HIS A 1 205 ? -7.684 4.891 0.179 1 93.44 205 HIS A C 1
ATOM 1682 O O . HIS A 1 205 ? -8.805 5.371 -0.007 1 93.44 205 HIS A O 1
ATOM 1688 N N . HIS A 1 206 ? -7.539 3.727 0.531 1 88.5 206 HIS A N 1
ATOM 1689 C CA . HIS A 1 206 ? -8.664 2.805 0.67 1 88.5 206 HIS A CA 1
ATOM 1690 C C . HIS A 1 206 ? -9.531 3.174 1.864 1 88.5 206 HIS A C 1
ATOM 1692 O O . HIS A 1 206 ? -10.766 3.121 1.779 1 88.5 206 HIS A O 1
ATOM 1698 N N . LEU A 1 207 ? -8.883 3.566 2.91 1 88.19 207 LEU A N 1
ATOM 1699 C CA . LEU A 1 207 ? -9.641 3.998 4.078 1 88.19 207 LEU A CA 1
ATOM 1700 C C . LEU A 1 207 ? -10.523 5.199 3.746 1 88.19 207 LEU A C 1
ATOM 1702 O O . LEU A 1 207 ? -11.688 5.25 4.137 1 88.19 207 LEU A O 1
ATOM 1706 N N . MET A 1 208 ? -9.922 6.094 3.045 1 90.75 208 MET A N 1
ATOM 1707 C CA . MET A 1 208 ? -10.656 7.301 2.666 1 90.75 208 MET A CA 1
ATOM 1708 C C . MET A 1 208 ? -11.828 6.957 1.755 1 90.75 208 MET A C 1
ATOM 1710 O O . MET A 1 208 ? -12.922 7.512 1.906 1 90.75 208 MET A O 1
ATOM 1714 N N . ASN A 1 209 ? -11.586 6.109 0.808 1 87.81 209 ASN A N 1
ATOM 1715 C CA . ASN A 1 209 ? -12.664 5.691 -0.081 1 87.81 209 ASN A CA 1
ATOM 1716 C C . ASN A 1 209 ? -13.82 5.066 0.694 1 87.81 209 ASN A C 1
ATOM 1718 O O . ASN A 1 209 ? -14.984 5.375 0.438 1 87.81 209 ASN A O 1
ATOM 1722 N N . ASP A 1 210 ? -13.523 4.262 1.623 1 84.25 210 ASP A N 1
ATOM 1723 C CA . ASP A 1 210 ? -14.539 3.633 2.459 1 84.25 210 ASP A CA 1
ATOM 1724 C C . ASP A 1 210 ? -15.32 4.676 3.258 1 84.25 210 ASP A C 1
ATOM 1726 O O . ASP A 1 210 ? -16.547 4.598 3.361 1 84.25 210 ASP A O 1
ATOM 1730 N N . ASN A 1 211 ? -14.609 5.594 3.754 1 86.75 211 ASN A N 1
ATOM 1731 C CA . ASN A 1 211 ? -15.234 6.621 4.574 1 86.75 211 ASN A CA 1
ATOM 1732 C C . ASN A 1 211 ? -16.156 7.52 3.744 1 86.75 211 ASN A C 1
ATOM 1734 O O . ASN A 1 211 ? -17.234 7.898 4.195 1 86.75 211 ASN A O 1
ATOM 1738 N N . VAL A 1 212 ? -15.703 7.855 2.586 1 88.12 212 VAL A N 1
ATOM 1739 C CA . VAL A 1 212 ? -16.531 8.68 1.709 1 88.12 212 VAL A CA 1
ATOM 1740 C C . VAL A 1 212 ? -17.781 7.91 1.311 1 88.12 212 VAL A C 1
ATOM 1742 O O . VAL A 1 212 ? -18.891 8.461 1.307 1 88.12 212 VAL A O 1
ATOM 1745 N N . GLN A 1 213 ? -17.625 6.652 1.05 1 82.5 213 GLN A N 1
ATOM 1746 C CA . GLN A 1 213 ? -18.766 5.82 0.683 1 82.5 213 GLN A CA 1
ATOM 1747 C C . GLN A 1 213 ? -19.75 5.68 1.848 1 82.5 213 GLN A C 1
ATOM 1749 O O . GLN A 1 213 ? -20.969 5.738 1.656 1 82.5 213 GLN A O 1
ATOM 1754 N N . MET A 1 214 ? -19.234 5.539 2.965 1 79.94 214 MET A N 1
ATOM 1755 C CA . MET A 1 214 ? -20.062 5.41 4.156 1 79.94 214 MET A CA 1
ATOM 1756 C C . MET A 1 214 ? -20.828 6.703 4.434 1 79.94 214 MET A C 1
ATOM 1758 O O . MET A 1 214 ? -21.969 6.668 4.887 1 79.94 214 MET A O 1
ATOM 1762 N N . GLN A 1 215 ? -20.188 7.738 4.223 1 79.81 215 GLN A N 1
ATOM 1763 C CA . GLN A 1 215 ? -20.828 9.031 4.426 1 79.81 215 GLN A CA 1
ATOM 1764 C C . GLN A 1 215 ? -21.984 9.219 3.451 1 79.81 215 GLN A C 1
ATOM 1766 O O . GLN A 1 215 ? -22.953 9.922 3.758 1 79.81 215 GLN A O 1
ATOM 1771 N N . GLY A 1 216 ? -21.844 8.734 2.348 1 72.19 216 GLY A N 1
ATOM 1772 C CA . GLY A 1 216 ? -22.953 8.781 1.404 1 72.19 216 GLY A CA 1
ATOM 1773 C C . GLY A 1 216 ? -24.203 8.125 1.933 1 72.19 216 GLY A C 1
ATOM 1774 O O . GLY A 1 216 ? -25.312 8.492 1.529 1 72.19 216 GLY A O 1
ATOM 1775 N N . LEU A 1 217 ? -24.031 7.289 2.898 1 70.88 217 LEU A N 1
ATOM 1776 C CA . LEU A 1 217 ? -25.172 6.582 3.475 1 70.88 217 LEU A CA 1
ATOM 1777 C C . LEU A 1 217 ? -25.75 7.367 4.641 1 70.88 217 LEU A C 1
ATOM 1779 O O . LEU A 1 217 ? -26.969 7.336 4.863 1 70.88 217 LEU A O 1
ATOM 1783 N N . PHE A 1 218 ? -24.891 8.109 5.262 1 74.31 218 PHE A N 1
ATOM 1784 C CA . PHE A 1 218 ? -25.359 8.703 6.512 1 74.31 218 PHE A CA 1
ATOM 1785 C C . PHE A 1 218 ? -25.438 10.219 6.391 1 74.31 218 PHE A C 1
ATOM 1787 O O . PHE A 1 218 ? -26.031 10.883 7.246 1 74.31 218 PHE A O 1
ATOM 1794 N N . ASN A 1 219 ? -24.969 10.773 5.312 1 68.5 219 ASN A N 1
ATOM 1795 C CA . ASN A 1 219 ? -25.016 12.188 4.965 1 68.5 219 ASN A CA 1
ATOM 1796 C C . ASN A 1 219 ? -24.469 13.062 6.086 1 68.5 219 ASN A C 1
ATOM 1798 O O . ASN A 1 219 ? -25.109 14.047 6.48 1 68.5 219 ASN A O 1
ATOM 1802 N N . ILE A 1 220 ? -23.5 12.664 6.676 1 77 220 ILE A N 1
ATOM 1803 C CA . ILE A 1 220 ? -22.891 13.461 7.734 1 77 220 ILE A CA 1
ATOM 1804 C C . ILE A 1 220 ? -22.109 14.633 7.125 1 77 220 ILE A C 1
ATOM 1806 O O . ILE A 1 220 ? -22.25 15.773 7.574 1 77 220 ILE A O 1
ATOM 1810 N N . ILE A 1 221 ? -21.359 14.344 6.074 1 86.88 221 ILE A N 1
ATOM 1811 C CA . ILE A 1 221 ? -20.703 15.352 5.258 1 86.88 221 ILE A CA 1
ATOM 1812 C C . ILE A 1 221 ? -21.266 15.336 3.844 1 86.88 221 ILE A C 1
ATOM 1814 O O . ILE A 1 221 ? -21.359 14.281 3.213 1 86.88 221 ILE A O 1
ATOM 1818 N N . ASP A 1 222 ? -21.688 16.453 3.391 1 83.5 222 ASP A N 1
ATOM 1819 C CA . ASP A 1 222 ? -22.328 16.562 2.086 1 83.5 222 ASP A CA 1
ATOM 1820 C C . ASP A 1 222 ? -21.297 16.703 0.969 1 83.5 222 ASP A C 1
ATOM 1822 O O . ASP A 1 222 ? -21.047 17.812 0.482 1 83.5 222 ASP A O 1
ATOM 1826 N N . PHE A 1 223 ? -20.844 15.586 0.552 1 86.94 223 PHE A N 1
ATOM 1827 C CA . PHE A 1 223 ? -19.891 15.602 -0.547 1 86.94 223 PHE A CA 1
ATOM 1828 C C . PHE A 1 223 ? -20.594 15.805 -1.881 1 86.94 223 PHE A C 1
ATOM 1830 O O . PHE A 1 223 ? -21.656 15.219 -2.119 1 86.94 223 PHE A O 1
ATOM 1837 N N . ASP A 1 224 ? -20.031 16.625 -2.639 1 81.62 224 ASP A N 1
ATOM 1838 C CA . ASP A 1 224 ? -20.609 16.812 -3.965 1 81.62 224 ASP A CA 1
ATOM 1839 C C . ASP A 1 224 ? -20.312 15.617 -4.867 1 81.62 224 ASP A C 1
ATOM 1841 O O . ASP A 1 224 ? -19.609 14.68 -4.461 1 81.62 224 ASP A O 1
ATOM 1845 N N . SER A 1 225 ? -20.781 15.664 -6.07 1 79 225 SER A N 1
ATOM 1846 C CA . SER A 1 225 ? -20.703 14.531 -6.984 1 79 225 SER A CA 1
ATOM 1847 C C . SER A 1 225 ? -19.266 14.281 -7.438 1 79 225 SER A C 1
ATOM 1849 O O . SER A 1 225 ? -18.859 13.141 -7.633 1 79 225 SER A O 1
ATOM 1851 N N . LEU A 1 226 ? -18.562 15.289 -7.547 1 80.81 226 LEU A N 1
ATOM 1852 C CA . LEU A 1 226 ? -17.188 15.148 -7.992 1 80.81 226 LEU A CA 1
ATOM 1853 C C . LEU A 1 226 ? -16.359 14.359 -6.984 1 80.81 226 LEU A C 1
ATOM 1855 O O . LEU A 1 226 ? -15.656 13.422 -7.352 1 80.81 226 LEU A O 1
ATOM 1859 N N . ILE A 1 227 ? -16.531 14.734 -5.742 1 84 227 ILE A N 1
ATOM 1860 C CA . ILE A 1 227 ? -15.789 14.078 -4.664 1 84 227 ILE A CA 1
ATOM 1861 C C . ILE A 1 227 ? -16.219 12.617 -4.559 1 84 227 ILE A C 1
ATOM 1863 O O . ILE A 1 227 ? -15.375 11.727 -4.422 1 84 227 ILE A O 1
ATOM 1867 N N . ARG A 1 228 ? -17.422 12.375 -4.719 1 83.12 228 ARG A N 1
ATOM 1868 C CA . ARG A 1 228 ? -17.922 11 -4.641 1 83.12 228 ARG A CA 1
ATOM 1869 C C . ARG A 1 228 ? -17.406 10.164 -5.812 1 83.12 228 ARG A C 1
ATOM 1871 O O . ARG A 1 228 ? -17.047 9 -5.637 1 83.12 228 ARG A O 1
ATOM 1878 N N . ASP A 1 229 ? -17.328 10.781 -6.941 1 80.12 229 ASP A N 1
ATOM 1879 C CA . ASP A 1 229 ? -16.922 10.07 -8.148 1 80.12 229 ASP A CA 1
ATOM 1880 C C . ASP A 1 229 ? -15.445 9.68 -8.086 1 80.12 229 ASP A C 1
ATOM 1882 O O . ASP A 1 229 ? -15.062 8.609 -8.547 1 80.12 229 ASP A O 1
ATOM 1886 N N . VAL A 1 230 ? -14.727 10.531 -7.488 1 83 230 VAL A N 1
ATOM 1887 C CA . VAL A 1 230 ? -13.289 10.297 -7.469 1 83 230 VAL A CA 1
ATOM 1888 C C . VAL A 1 230 ? -12.969 9.18 -6.477 1 83 230 VAL A C 1
ATOM 1890 O O . VAL A 1 230 ? -11.93 8.516 -6.598 1 83 230 VAL A O 1
ATOM 1893 N N . HIS A 1 231 ? -13.836 9.023 -5.586 1 82.31 231 HIS A N 1
ATOM 1894 C CA . HIS A 1 231 ? -13.586 8.016 -4.559 1 82.31 231 HIS A CA 1
ATOM 1895 C C . HIS A 1 231 ? -14.305 6.707 -4.887 1 82.31 231 HIS A C 1
ATOM 1897 O O . HIS A 1 231 ? -14.188 5.727 -4.145 1 82.31 231 HIS A O 1
ATOM 1903 N N . LYS A 1 232 ? -15.18 6.773 -5.93 1 66.44 232 LYS A N 1
ATOM 1904 C CA . LYS A 1 232 ? -15.828 5.543 -6.367 1 66.44 232 LYS A CA 1
ATOM 1905 C C . LYS A 1 232 ? -14.82 4.57 -6.973 1 66.44 232 LYS A C 1
ATOM 1907 O O . LYS A 1 232 ? -13.922 4.984 -7.703 1 66.44 232 LYS A O 1
ATOM 1912 N N . ILE A 1 233 ? -14.641 3.605 -6.238 1 56.06 233 ILE A N 1
ATOM 1913 C CA . ILE A 1 233 ? -13.766 2.564 -6.766 1 56.06 233 ILE A CA 1
ATOM 1914 C C . ILE A 1 233 ? -14.25 2.129 -8.141 1 56.06 233 ILE A C 1
ATOM 1916 O O . ILE A 1 233 ? -15.422 2.324 -8.492 1 56.06 233 ILE A O 1
ATOM 1920 N N . SER A 1 234 ? -13.719 1.268 -9 1 47.81 234 SER A N 1
ATOM 1921 C CA . SER A 1 234 ? -14.023 0.74 -10.328 1 47.81 234 SER A CA 1
ATOM 1922 C C . SER A 1 234 ? -15.516 0.431 -10.469 1 47.81 234 SER A C 1
ATOM 1924 O O . SER A 1 234 ? -16.156 -0.004 -9.508 1 47.81 234 SER A O 1
ATOM 1926 N N . PRO A 1 235 ? -16.266 0.756 -11.648 1 39.34 235 PRO A N 1
ATOM 1927 C CA . PRO A 1 235 ? -17.656 0.643 -12.078 1 39.34 235 PRO A CA 1
ATOM 1928 C C . PRO A 1 235 ? -18.328 -0.635 -11.57 1 39.34 235 PRO A C 1
ATOM 1930 O O . PRO A 1 235 ? -17.672 -1.674 -11.461 1 39.34 235 PRO A O 1
ATOM 1933 N N . PRO A 1 236 ? -19.594 -0.6 -10.812 1 33.94 236 PRO A N 1
ATOM 1934 C CA . PRO A 1 236 ? -20.484 -1.763 -10.781 1 33.94 236 PRO A CA 1
ATOM 1935 C C . PRO A 1 236 ? -20.375 -2.619 -12.039 1 33.94 236 PRO A C 1
ATOM 1937 O O . PRO A 1 236 ? -20.062 -2.105 -13.117 1 33.94 236 PRO A O 1
ATOM 1940 N N . SER A 1 237 ? -20.016 -3.896 -11.922 1 32.69 237 SER A N 1
ATOM 1941 C CA . SER A 1 237 ? -20.375 -4.793 -13.016 1 32.69 237 SER A CA 1
ATOM 1942 C C . SER A 1 237 ? -21.672 -4.352 -13.703 1 32.69 237 SER A C 1
ATOM 1944 O O . SER A 1 237 ? -22.562 -3.812 -13.055 1 32.69 237 SER A O 1
ATOM 1946 N N . LYS A 1 238 ? -21.766 -4.363 -15.016 1 31.67 238 LYS A N 1
ATOM 1947 C CA . LYS A 1 238 ? -22.953 -4.293 -15.883 1 31.67 238 LYS A CA 1
ATOM 1948 C C . LYS A 1 238 ? -24.141 -5.023 -15.258 1 31.67 238 LYS A C 1
ATOM 1950 O O . LYS A 1 238 ? -24.109 -6.242 -15.086 1 31.67 238 LYS A O 1
ATOM 1955 N N . SER A 1 239 ? -24.938 -4.59 -14.359 1 27.55 239 SER A N 1
ATOM 1956 C CA . SER A 1 239 ? -26.281 -5.18 -14.328 1 27.55 239 SER A CA 1
ATOM 1957 C C . SER A 1 239 ? -26.875 -5.289 -15.727 1 27.55 239 SER A C 1
ATOM 1959 O O . SER A 1 239 ? -26.812 -4.336 -16.5 1 27.55 239 SER A O 1
ATOM 1961 N N . PRO A 1 240 ? -27.25 -6.516 -16.25 1 28 240 PRO A N 1
ATOM 1962 C CA . PRO A 1 240 ? -28.234 -6.664 -17.344 1 28 240 PRO A CA 1
ATOM 1963 C C . PRO A 1 240 ? -29.484 -5.812 -17.141 1 28 240 PRO A C 1
ATOM 1965 O O . PRO A 1 240 ? -30.234 -6.047 -16.188 1 28 240 PRO A O 1
ATOM 1968 N N . LEU A 1 241 ? -29.562 -4.617 -17 1 23.78 241 LEU A N 1
ATOM 1969 C CA . LEU A 1 241 ? -30.875 -4.02 -17.203 1 23.78 241 LEU A CA 1
ATOM 1970 C C . LEU A 1 241 ? -31.438 -4.406 -18.562 1 23.78 241 LEU A C 1
ATOM 1972 O O . LEU A 1 241 ? -32.5 -3.902 -18.969 1 23.78 241 LEU A O 1
ATOM 1976 N N . LEU A 1 242 ? -31.078 -5.266 -19.562 1 20.92 242 LEU A N 1
ATOM 1977 C CA . LEU A 1 242 ? -32.281 -5.59 -20.297 1 20.92 242 LEU A CA 1
ATOM 1978 C C . LEU A 1 242 ? -33.156 -6.559 -19.516 1 20.92 242 LEU A C 1
ATOM 1980 O O . LEU A 1 242 ? -32.656 -7.5 -18.906 1 20.92 242 LEU A O 1
ATOM 1984 N N . LEU B 1 1 ? 19.391 -15.094 8.461 1 36 1 LEU B N 1
ATOM 1985 C CA . LEU B 1 1 ? 19.062 -15.555 7.117 1 36 1 LEU B CA 1
ATOM 1986 C C . LEU B 1 1 ? 18.875 -17.062 7.086 1 36 1 LEU B C 1
ATOM 1988 O O . LEU B 1 1 ? 17.938 -17.578 6.48 1 36 1 LEU B O 1
ATOM 1992 N N . ARG B 1 2 ? 19.922 -17.672 7.738 1 37.03 2 ARG B N 1
ATOM 1993 C CA . ARG B 1 2 ? 19.844 -19.125 7.793 1 37.03 2 ARG B CA 1
ATOM 1994 C C . ARG B 1 2 ? 18.531 -19.594 8.406 1 37.03 2 ARG B C 1
ATOM 1996 O O . ARG B 1 2 ? 17.891 -20.516 7.91 1 37.03 2 ARG B O 1
ATOM 2003 N N . ASP B 1 3 ? 18.188 -18.875 9.367 1 39.44 3 ASP B N 1
ATOM 2004 C CA . ASP B 1 3 ? 17 -19.328 10.094 1 39.44 3 ASP B CA 1
ATOM 2005 C C . ASP B 1 3 ? 15.719 -19 9.328 1 39.44 3 ASP B C 1
ATOM 2007 O O . ASP B 1 3 ? 14.758 -19.781 9.352 1 39.44 3 ASP B O 1
ATOM 2011 N N . MET B 1 4 ? 15.773 -17.984 8.633 1 39.84 4 MET B N 1
ATOM 2012 C CA . MET B 1 4 ? 14.602 -17.672 7.82 1 39.84 4 MET B CA 1
ATOM 2013 C C . MET B 1 4 ? 14.406 -18.719 6.727 1 39.84 4 MET B C 1
ATOM 2015 O O . MET B 1 4 ? 13.273 -19.094 6.422 1 39.84 4 MET B O 1
ATOM 2019 N N . TYR B 1 5 ? 15.586 -19.109 6.121 1 40.47 5 TYR B N 1
ATOM 2020 C CA . TYR B 1 5 ? 15.539 -20.203 5.16 1 40.47 5 TYR B CA 1
ATOM 2021 C C . TYR B 1 5 ? 14.984 -21.469 5.809 1 40.47 5 TYR B C 1
ATOM 2023 O O . TYR B 1 5 ? 14.258 -22.234 5.168 1 40.47 5 TYR B O 1
ATOM 2031 N N . VAL B 1 6 ? 15.531 -21.625 6.98 1 37.34 6 VAL B N 1
ATOM 2032 C CA . VAL B 1 6 ? 15.094 -22.812 7.711 1 37.34 6 VAL B CA 1
ATOM 2033 C C . VAL B 1 6 ? 13.586 -22.766 7.926 1 37.34 6 VAL B C 1
ATOM 2035 O O . VAL B 1 6 ? 12.891 -23.766 7.758 1 37.34 6 VAL B O 1
ATOM 2038 N N . VAL B 1 7 ? 13.195 -21.625 8.281 1 37.72 7 VAL B N 1
ATOM 2039 C CA . VAL B 1 7 ? 11.773 -21.562 8.586 1 37.72 7 VAL B CA 1
ATOM 2040 C C . VAL B 1 7 ? 10.961 -21.75 7.305 1 37.72 7 VAL B C 1
ATOM 2042 O O . VAL B 1 7 ? 9.969 -22.484 7.293 1 37.72 7 VAL B O 1
ATOM 2045 N N . THR B 1 8 ? 11.344 -20.984 6.293 1 42.03 8 THR B N 1
ATOM 2046 C CA . THR B 1 8 ? 10.633 -21.203 5.035 1 42.03 8 THR B CA 1
ATOM 2047 C C . THR B 1 8 ? 10.852 -22.609 4.516 1 42.03 8 THR B C 1
ATOM 2049 O O . THR B 1 8 ? 9.961 -23.203 3.904 1 42.03 8 THR B O 1
ATOM 2052 N N . GLY B 1 9 ? 12.109 -23.047 4.621 1 36.56 9 GLY B N 1
ATOM 2053 C CA . GLY B 1 9 ? 12.43 -24.406 4.207 1 36.56 9 GLY B CA 1
ATOM 2054 C C . GLY B 1 9 ? 11.734 -25.453 5.043 1 36.56 9 GLY B C 1
ATOM 2055 O O . GLY B 1 9 ? 11.312 -26.5 4.52 1 36.56 9 GLY B O 1
ATOM 2056 N N . ILE B 1 10 ? 12.031 -25.391 6.438 1 35.41 10 ILE B N 1
ATOM 2057 C CA . ILE B 1 10 ? 11.633 -26.484 7.301 1 35.41 10 ILE B CA 1
ATOM 2058 C C . ILE B 1 10 ? 10.133 -26.422 7.578 1 35.41 10 ILE B C 1
ATOM 2060 O O . ILE B 1 10 ? 9.586 -27.281 8.273 1 35.41 10 ILE B O 1
ATOM 2064 N N . VAL B 1 11 ? 9.562 -25.25 7.73 1 39.78 11 VAL B N 1
ATOM 2065 C CA . VAL B 1 11 ? 8.148 -25.453 8.016 1 39.78 11 VAL B CA 1
ATOM 2066 C C . VAL B 1 11 ? 7.566 -26.453 7.02 1 39.78 11 V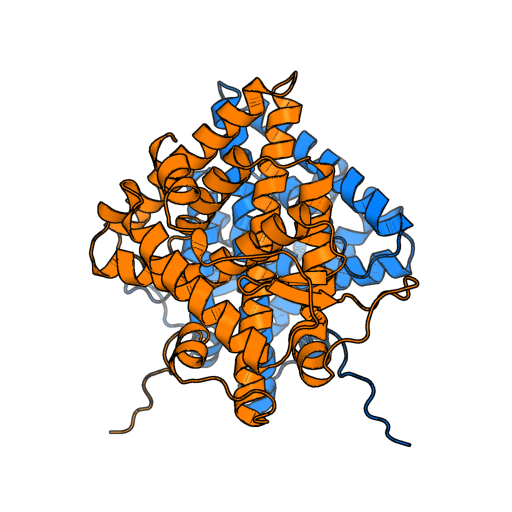AL B C 1
ATOM 2068 O O . VAL B 1 11 ? 7.816 -26.359 5.812 1 39.78 11 VAL B O 1
ATOM 2071 N N . HIS B 1 12 ? 7.25 -27.562 7.453 1 40.03 12 HIS B N 1
ATOM 2072 C CA . HIS B 1 12 ? 6.555 -28.625 6.754 1 40.03 12 HIS B CA 1
ATOM 2073 C C . HIS B 1 12 ? 5.605 -28.078 5.695 1 40.03 12 HIS B C 1
ATOM 2075 O O . HIS B 1 12 ? 4.445 -27.781 5.988 1 40.03 12 HIS B O 1
ATOM 2081 N N . PHE B 1 13 ? 6.047 -27.219 4.84 1 49.38 13 PHE B N 1
ATOM 2082 C CA . PHE B 1 13 ? 5.465 -26.969 3.525 1 49.38 13 PHE B CA 1
ATOM 2083 C C . PHE B 1 13 ? 4.77 -28.234 3 1 49.38 13 PHE B C 1
ATOM 2085 O O . PHE B 1 13 ? 4.184 -28.219 1.916 1 49.38 13 PHE B O 1
ATOM 2092 N N . SER B 1 14 ? 5.121 -29.281 3.754 1 51.69 14 SER B N 1
ATOM 2093 C CA . SER B 1 14 ? 4.648 -30.562 3.229 1 51.69 14 SER B CA 1
ATOM 2094 C C . SER B 1 14 ? 3.156 -30.516 2.914 1 51.69 14 SER B C 1
ATOM 2096 O O . SER B 1 14 ? 2.676 -31.234 2.037 1 51.69 14 SER B O 1
ATOM 2098 N N . GLN B 1 15 ? 2.545 -29.453 3.609 1 61.44 15 GLN B N 1
ATOM 2099 C CA . GLN B 1 15 ? 1.101 -29.531 3.42 1 61.44 15 GLN B CA 1
ATOM 2100 C C . GLN B 1 15 ? 0.607 -28.469 2.449 1 61.44 15 GLN B C 1
ATOM 2102 O O . GLN B 1 15 ? -0.578 -28.422 2.111 1 61.44 15 GLN B O 1
ATOM 2107 N N . MET B 1 16 ? 1.672 -27.562 1.996 1 81.44 16 MET B N 1
ATOM 2108 C CA . MET B 1 16 ? 1.188 -26.578 1.039 1 81.44 16 MET B CA 1
ATOM 2109 C C . MET B 1 16 ? 1.685 -26.891 -0.368 1 81.44 16 MET B C 1
ATOM 2111 O O . MET B 1 16 ? 2.875 -27.125 -0.572 1 81.44 16 MET B O 1
ATOM 2115 N N . ARG B 1 17 ? 0.761 -27.109 -1.232 1 85.75 17 ARG B N 1
ATOM 2116 C CA . ARG B 1 17 ? 1.012 -27.391 -2.641 1 85.75 17 ARG B CA 1
ATOM 2117 C C . ARG B 1 17 ? 0.355 -26.359 -3.539 1 85.75 17 ARG B C 1
ATOM 2119 O O . ARG B 1 17 ? -0.869 -26.203 -3.539 1 85.75 17 ARG B O 1
ATOM 2126 N N . PHE B 1 18 ? 1.234 -25.609 -4.293 1 92.31 18 PHE B N 1
ATOM 2127 C CA . PHE B 1 18 ? 0.716 -24.562 -5.16 1 92.31 18 PHE B CA 1
ATOM 2128 C C . PHE B 1 18 ? 0.798 -24.984 -6.625 1 92.31 18 PHE B C 1
ATOM 2130 O O . PHE B 1 18 ? 1.174 -24.188 -7.484 1 92.31 18 PHE B O 1
ATOM 2137 N N . SER B 1 19 ? 0.429 -26.203 -6.977 1 91.06 19 SER B N 1
ATOM 2138 C CA . SER B 1 19 ? 0.624 -26.781 -8.297 1 91.06 19 SER B CA 1
ATOM 2139 C C . SER B 1 19 ? -0.402 -26.25 -9.297 1 91.06 19 SER B C 1
ATOM 2141 O O . SER B 1 19 ? -0.158 -26.25 -10.5 1 91.06 19 SER B O 1
ATOM 2143 N N . GLY B 1 20 ? -1.57 -25.797 -8.82 1 92.88 20 GLY B N 1
ATOM 2144 C CA . GLY B 1 20 ? -2.592 -25.281 -9.719 1 92.88 20 GLY B CA 1
ATOM 2145 C C . GLY B 1 20 ? -3.176 -26.344 -10.633 1 92.88 20 GLY B C 1
ATOM 2146 O O . GLY B 1 20 ? -3.346 -26.109 -11.828 1 92.88 20 GLY B O 1
ATOM 2147 N N . GLU B 1 21 ? -3.506 -27.5 -10.109 1 91.88 21 GLU B N 1
ATOM 2148 C CA . GLU B 1 21 ? -3.91 -28.656 -10.898 1 91.88 21 GLU B CA 1
ATOM 2149 C C . GLU B 1 21 ? -5.422 -28.672 -11.125 1 91.88 21 GLU B C 1
ATOM 2151 O O . GLU B 1 21 ? -5.914 -29.391 -12 1 91.88 21 GLU B O 1
ATOM 2156 N N . ARG B 1 22 ? -6.078 -27.984 -10.344 1 94.44 22 ARG B N 1
ATOM 2157 C CA . ARG B 1 22 ? -7.527 -27.953 -10.492 1 94.44 22 ARG B CA 1
ATOM 2158 C C . ARG B 1 22 ? -8.078 -26.562 -10.234 1 94.44 22 ARG B C 1
ATOM 2160 O O . ARG B 1 22 ? -7.43 -25.75 -9.562 1 94.44 22 ARG B O 1
ATOM 2167 N N . VAL B 1 23 ? -9.336 -26.406 -10.664 1 96.75 23 VAL B N 1
ATOM 2168 C CA . VAL B 1 23 ? -9.977 -25.109 -10.531 1 96.75 23 VAL B CA 1
ATOM 2169 C C . VAL B 1 23 ? -10.43 -24.906 -9.086 1 96.75 23 VAL B C 1
ATOM 2171 O O . VAL B 1 23 ? -10.977 -25.812 -8.469 1 96.75 23 VAL B O 1
ATOM 2174 N N . LEU B 1 24 ? -10.219 -23.703 -8.641 1 97.44 24 LEU B N 1
ATOM 2175 C CA . LEU B 1 24 ? -10.523 -23.312 -7.27 1 97.44 24 LEU B CA 1
ATOM 2176 C C . LEU B 1 24 ? -12.031 -23.234 -7.047 1 97.44 24 LEU B C 1
ATOM 2178 O O . LEU B 1 24 ? -12.734 -22.547 -7.801 1 97.44 24 LEU B O 1
ATOM 2182 N N . THR B 1 25 ? -12.523 -23.922 -6.121 1 96 25 THR B N 1
ATOM 2183 C CA . THR B 1 25 ? -13.898 -23.797 -5.648 1 96 25 THR B CA 1
ATOM 2184 C C . THR B 1 25 ? -13.961 -23.031 -4.332 1 96 25 THR B C 1
ATOM 2186 O O . THR B 1 25 ? -12.93 -22.797 -3.703 1 96 25 THR B O 1
ATOM 2189 N N . PRO B 1 26 ? -15.156 -22.641 -3.957 1 94 26 PRO B N 1
ATOM 2190 C CA . PRO B 1 26 ? -15.273 -21.953 -2.664 1 94 26 PRO B CA 1
ATOM 2191 C C . PRO B 1 26 ? -14.727 -22.797 -1.51 1 94 26 PRO B C 1
ATOM 2193 O O . PRO B 1 26 ? -14.07 -22.266 -0.609 1 94 26 PRO B O 1
ATOM 2196 N N . ASP B 1 27 ? -15.008 -24.062 -1.584 1 92.44 27 ASP B N 1
ATOM 2197 C CA . ASP B 1 27 ? -14.492 -24.938 -0.541 1 92.44 27 ASP B CA 1
ATOM 2198 C C . ASP B 1 27 ? -12.961 -24.984 -0.569 1 92.44 27 ASP B C 1
ATOM 2200 O O . ASP B 1 27 ? -12.32 -25.031 0.481 1 92.44 27 ASP B O 1
ATOM 2204 N N . ASP B 1 28 ? -12.422 -25.016 -1.717 1 94.38 28 ASP B N 1
ATOM 2205 C CA . ASP B 1 28 ? -10.977 -24.969 -1.875 1 94.38 28 ASP B CA 1
ATOM 2206 C C . ASP B 1 28 ? -10.391 -23.688 -1.312 1 94.38 28 ASP B C 1
ATOM 2208 O O . ASP B 1 28 ? -9.312 -23.688 -0.712 1 94.38 28 ASP B O 1
ATOM 2212 N N . LEU B 1 29 ? -11.047 -22.594 -1.602 1 94.94 29 LEU B N 1
ATOM 2213 C CA . LEU B 1 29 ? -10.602 -21.281 -1.122 1 94.94 29 LEU B CA 1
ATOM 2214 C C . LEU B 1 29 ? -10.477 -21.281 0.398 1 94.94 29 LEU B C 1
ATOM 2216 O O . LEU B 1 29 ? -9.445 -20.875 0.941 1 94.94 29 LEU B O 1
ATOM 2220 N N . ILE B 1 30 ? -11.516 -21.734 1.004 1 91.25 30 ILE B N 1
ATOM 2221 C CA . ILE B 1 30 ? -11.555 -21.75 2.463 1 91.25 30 ILE B CA 1
ATOM 2222 C C . ILE B 1 30 ? -10.453 -22.656 2.996 1 91.25 30 ILE B C 1
ATOM 2224 O O . ILE B 1 30 ? -9.727 -22.297 3.924 1 91.25 30 ILE B O 1
ATOM 2228 N N . ASP B 1 31 ? -10.359 -23.781 2.408 1 90.88 31 ASP B N 1
ATOM 2229 C CA . ASP B 1 31 ? -9.328 -24.734 2.818 1 90.88 31 ASP B CA 1
ATOM 2230 C C . ASP B 1 31 ? -7.934 -24.141 2.615 1 90.88 31 ASP B C 1
ATOM 2232 O O . ASP B 1 31 ? -7.07 -24.266 3.486 1 90.88 31 ASP B O 1
ATOM 2236 N N . GLY B 1 32 ? -7.691 -23.609 1.445 1 92.5 32 GLY B N 1
ATOM 2237 C CA . GLY B 1 32 ? -6.41 -22.984 1.158 1 92.5 32 GLY B CA 1
ATOM 2238 C C . GLY B 1 32 ? -6.051 -21.875 2.139 1 92.5 32 GLY B C 1
ATOM 2239 O O . GLY B 1 32 ? -4.906 -21.797 2.59 1 92.5 32 GLY B O 1
ATOM 2240 N N . TRP B 1 33 ? -6.977 -21.078 2.539 1 92.19 33 TRP B N 1
ATOM 2241 C CA . TRP B 1 33 ? -6.754 -20 3.492 1 92.19 33 TRP B CA 1
ATOM 2242 C C . TRP B 1 33 ? -6.434 -20.547 4.879 1 92.19 33 TRP B C 1
ATOM 2244 O O . TRP B 1 33 ? -5.547 -20.047 5.566 1 92.19 33 TRP B O 1
ATOM 2254 N N . ARG B 1 34 ? -7.152 -21.547 5.262 1 87.88 34 ARG B N 1
ATOM 2255 C CA . ARG B 1 34 ? -6.895 -22.156 6.562 1 87.88 34 ARG B CA 1
ATOM 2256 C C . ARG B 1 34 ? -5.477 -22.703 6.641 1 87.88 34 ARG B C 1
ATOM 2258 O O . ARG B 1 34 ? -4.793 -22.531 7.652 1 87.88 34 ARG B O 1
ATOM 2265 N N . ARG B 1 35 ? -5.086 -23.328 5.594 1 89.19 35 ARG B N 1
ATOM 2266 C CA . ARG B 1 35 ? -3.723 -23.844 5.539 1 89.19 35 ARG B CA 1
ATOM 2267 C C . ARG B 1 35 ? -2.705 -22.703 5.641 1 89.19 35 ARG B C 1
ATOM 2269 O O . ARG B 1 35 ? -1.704 -22.828 6.352 1 89.19 35 ARG B O 1
ATOM 2276 N N . HIS B 1 36 ? -2.971 -21.656 4.957 1 90.69 36 HIS B N 1
ATOM 2277 C CA . HIS B 1 36 ? -2.084 -20.5 5.016 1 90.69 36 HIS B CA 1
ATOM 2278 C C . HIS B 1 36 ? -2.035 -19.922 6.422 1 90.69 36 HIS B C 1
ATOM 2280 O O . HIS B 1 36 ? -0.967 -19.531 6.898 1 90.69 36 HIS B O 1
ATOM 2286 N N . PHE B 1 37 ? -3.205 -19.859 7.055 1 88.06 37 PHE B N 1
ATOM 2287 C CA . PHE B 1 37 ? -3.264 -19.281 8.398 1 88.06 37 PHE B CA 1
ATOM 2288 C C . PHE B 1 37 ? -2.414 -20.094 9.367 1 88.06 37 PHE B C 1
ATOM 2290 O O . PHE B 1 37 ? -1.688 -19.531 10.188 1 88.06 37 PHE B O 1
ATOM 2297 N N . VAL B 1 38 ? -2.545 -21.344 9.258 1 86.88 38 VAL B N 1
ATOM 2298 C CA . VAL B 1 38 ? -1.765 -22.219 10.125 1 86.88 38 VAL B CA 1
ATOM 2299 C C . VAL B 1 38 ? -0.276 -22.047 9.828 1 86.88 38 VAL B C 1
ATOM 2301 O O . VAL B 1 38 ? 0.534 -21.922 10.75 1 86.88 38 VAL B O 1
ATOM 2304 N N . PHE B 1 39 ? 0.031 -22.031 8.609 1 91.12 39 PHE B N 1
ATOM 2305 C CA . PHE B 1 39 ? 1.418 -21.828 8.203 1 91.12 39 PHE B CA 1
ATOM 2306 C C . PHE B 1 39 ? 1.946 -20.5 8.742 1 91.12 39 PHE B C 1
ATOM 2308 O O . PHE B 1 39 ? 3.055 -20.438 9.281 1 91.12 39 PHE B O 1
ATOM 2315 N N . TYR B 1 40 ? 1.25 -19.484 8.609 1 92.69 40 TYR B N 1
ATOM 2316 C CA . TYR B 1 40 ? 1.646 -18.141 9.016 1 92.69 40 TYR B CA 1
ATOM 2317 C C . TYR B 1 40 ? 1.906 -18.094 10.523 1 92.69 40 TYR B C 1
ATOM 2319 O O . TYR B 1 40 ? 2.877 -17.469 10.969 1 92.69 40 TYR B O 1
ATOM 2327 N N . ALA B 1 41 ? 0.985 -18.672 11.234 1 88.19 41 ALA B N 1
ATOM 2328 C CA . ALA B 1 41 ? 1.156 -18.703 12.68 1 88.19 41 ALA B CA 1
ATOM 2329 C C . ALA B 1 41 ? 2.48 -19.359 13.07 1 88.19 41 ALA B C 1
ATOM 2331 O O . ALA B 1 41 ? 3.188 -18.875 13.953 1 88.19 41 ALA B O 1
ATOM 2332 N N . ASP B 1 42 ? 2.812 -20.359 12.406 1 88.56 42 ASP B N 1
ATOM 2333 C CA . ASP B 1 42 ? 4.074 -21.047 12.672 1 88.56 42 ASP B CA 1
ATOM 2334 C C . ASP B 1 42 ? 5.262 -20.203 12.211 1 88.56 42 ASP B C 1
ATOM 2336 O O . ASP B 1 42 ? 6.27 -20.109 12.914 1 88.56 42 ASP B O 1
ATOM 2340 N N . TRP B 1 43 ? 5.145 -19.625 11.07 1 91.38 43 TRP B N 1
ATOM 2341 C CA . TRP B 1 43 ? 6.211 -18.828 10.469 1 91.38 43 TRP B CA 1
ATOM 2342 C C . TRP B 1 43 ? 6.574 -17.641 11.352 1 91.38 43 TRP B C 1
ATOM 2344 O O . TRP B 1 43 ? 7.754 -17.391 11.609 1 91.38 43 TRP B O 1
ATOM 2354 N N . VAL B 1 44 ? 5.637 -16.922 11.828 1 92.88 44 VAL B N 1
ATOM 2355 C CA . VAL B 1 44 ? 5.895 -15.703 12.602 1 92.88 44 VAL B CA 1
ATOM 2356 C C . VAL B 1 44 ? 6.578 -16.062 13.914 1 92.88 44 VAL B C 1
ATOM 2358 O O . VAL B 1 44 ? 7.461 -15.344 14.383 1 92.88 44 VAL B O 1
ATOM 2361 N N . GLN B 1 45 ? 6.191 -17.156 14.492 1 89.31 45 GLN B N 1
ATOM 2362 C CA . GLN B 1 45 ? 6.73 -17.578 15.773 1 89.31 45 GLN B CA 1
ATOM 2363 C C . GLN B 1 45 ? 8.195 -18 15.648 1 89.31 45 GLN B C 1
ATOM 2365 O O . GLN B 1 45 ? 8.938 -17.969 16.641 1 89.31 45 GLN B O 1
ATOM 2370 N N . ARG B 1 46 ? 8.562 -18.25 14.539 1 89.81 46 ARG B N 1
ATOM 2371 C CA . ARG B 1 46 ? 9.93 -18.719 14.32 1 89.81 46 ARG B CA 1
ATOM 2372 C C . ARG B 1 46 ? 10.875 -17.547 14.078 1 89.81 46 ARG B C 1
ATOM 2374 O O . ARG B 1 46 ? 12.094 -17.719 14.117 1 89.81 46 ARG B O 1
ATOM 2381 N N . LEU B 1 47 ? 10.367 -16.422 13.867 1 91.94 47 LEU B N 1
ATOM 2382 C CA . LEU B 1 47 ? 11.211 -15.25 13.656 1 91.94 47 LEU B CA 1
ATOM 2383 C C . LEU B 1 47 ? 11.719 -14.695 14.984 1 91.94 47 LEU B C 1
ATOM 2385 O O . LEU B 1 47 ? 10.93 -14.203 15.797 1 91.94 47 LEU B O 1
ATOM 2389 N N . GLU B 1 48 ? 13 -14.766 15.156 1 91.38 48 GLU B N 1
ATOM 2390 C CA . GLU B 1 48 ? 13.625 -14.328 16.391 1 91.38 48 GLU B CA 1
ATOM 2391 C C . GLU B 1 48 ? 13.289 -12.867 16.703 1 91.38 48 GLU B C 1
ATOM 2393 O O . GLU B 1 48 ? 12.961 -12.531 17.844 1 91.38 48 GLU B O 1
ATOM 2398 N N . ASP B 1 49 ? 13.359 -12.047 15.75 1 94.31 49 ASP B N 1
ATOM 2399 C CA . ASP B 1 49 ? 13.109 -10.625 15.953 1 94.31 49 ASP B CA 1
ATOM 2400 C C . ASP B 1 49 ? 11.672 -10.375 16.422 1 94.31 49 ASP B C 1
ATOM 2402 O O . ASP B 1 49 ? 11.414 -9.43 17.172 1 94.31 49 ASP B O 1
ATOM 2406 N N . PHE B 1 50 ? 10.734 -11.211 15.938 1 94.69 50 PHE B N 1
ATOM 2407 C CA . PHE B 1 50 ? 9.336 -11.102 16.312 1 94.69 50 PHE B CA 1
ATOM 2408 C C . PHE B 1 50 ? 9.141 -11.406 17.797 1 94.69 50 PHE B C 1
ATOM 2410 O O . PHE B 1 50 ? 8.344 -10.75 18.469 1 94.69 50 PHE B O 1
ATOM 2417 N N . ALA B 1 51 ? 9.914 -12.281 18.312 1 92.94 51 ALA B N 1
ATOM 2418 C CA . ALA B 1 51 ? 9.797 -12.742 19.688 1 92.94 51 ALA B CA 1
ATOM 2419 C C . ALA B 1 51 ? 10.219 -11.656 20.672 1 92.94 51 ALA B C 1
ATOM 2421 O O . ALA B 1 51 ? 9.859 -11.703 21.844 1 92.94 51 ALA B O 1
ATOM 2422 N N . HIS B 1 52 ? 10.953 -10.688 20.203 1 94.94 52 HIS B N 1
ATOM 2423 C CA . HIS B 1 52 ? 11.469 -9.641 21.078 1 94.94 52 HIS B CA 1
ATOM 2424 C C . HIS B 1 52 ? 10.406 -8.586 21.375 1 94.94 52 HIS B C 1
ATOM 2426 O O . HIS B 1 52 ? 10.57 -7.77 22.281 1 94.94 52 HIS B O 1
ATOM 2432 N N . PHE B 1 53 ? 9.344 -8.594 20.688 1 96.38 53 PHE B N 1
ATOM 2433 C CA . PHE B 1 53 ? 8.266 -7.641 20.922 1 96.38 53 PHE B CA 1
ATOM 2434 C C . PHE B 1 53 ? 7.402 -8.086 22.109 1 96.38 53 PHE B C 1
ATOM 2436 O O . PHE B 1 53 ? 7.352 -9.273 22.422 1 96.38 53 PHE B O 1
ATOM 2443 N N . SER B 1 54 ? 6.762 -7.105 22.797 1 96.44 54 SER B N 1
ATOM 2444 C CA . SER B 1 54 ? 5.797 -7.453 23.828 1 96.44 54 SER B CA 1
ATOM 2445 C C . SER B 1 54 ? 4.68 -8.328 23.281 1 96.44 54 SER B C 1
ATOM 2447 O O . SER B 1 54 ? 4.41 -8.312 22.078 1 96.44 54 SER B O 1
ATOM 2449 N N . ASN B 1 55 ? 3.969 -9.031 24.094 1 94.06 55 ASN B N 1
ATOM 2450 C CA . ASN B 1 55 ? 2.863 -9.883 23.672 1 94.06 55 ASN B CA 1
ATOM 2451 C C . ASN B 1 55 ? 1.775 -9.086 22.953 1 94.06 55 ASN B C 1
ATOM 2453 O O . ASN B 1 55 ? 1.219 -9.539 21.953 1 94.06 55 ASN B O 1
ATOM 2457 N N . GLU B 1 56 ? 1.513 -7.961 23.5 1 94.56 56 GLU B N 1
ATOM 2458 C CA . GLU B 1 56 ? 0.497 -7.105 22.891 1 94.56 56 GLU B CA 1
ATOM 2459 C C . GLU B 1 56 ? 0.906 -6.668 21.484 1 94.56 56 GLU B C 1
ATOM 2461 O O . GLU B 1 56 ? 0.099 -6.719 20.547 1 94.56 56 GLU B O 1
ATOM 2466 N N . ASP B 1 57 ? 2.158 -6.262 21.344 1 95.69 57 ASP B N 1
ATOM 2467 C CA . ASP B 1 57 ? 2.658 -5.828 20.047 1 95.69 57 ASP B CA 1
ATOM 2468 C C . ASP B 1 57 ? 2.713 -6.996 19.062 1 95.69 57 ASP B C 1
ATOM 2470 O O . ASP B 1 57 ? 2.443 -6.828 17.875 1 95.69 57 ASP B O 1
ATOM 2474 N N . GLN B 1 58 ? 3.02 -8.172 19.547 1 94.38 58 GLN B N 1
ATOM 2475 C CA . GLN B 1 58 ? 3.055 -9.359 18.703 1 94.38 58 GLN B CA 1
ATOM 2476 C C . GLN B 1 58 ? 1.679 -9.664 18.109 1 94.38 58 GLN B C 1
ATOM 2478 O O . GLN B 1 58 ? 1.557 -9.961 16.922 1 94.38 58 GLN B O 1
ATOM 2483 N N . VAL B 1 59 ? 0.691 -9.562 18.922 1 92.56 59 VAL B N 1
ATOM 2484 C CA . VAL B 1 59 ? -0.671 -9.852 18.484 1 92.56 59 VAL B CA 1
ATOM 2485 C C . VAL B 1 59 ? -1.1 -8.836 17.422 1 92.56 59 VAL B C 1
ATOM 2487 O O . VAL B 1 59 ? -1.661 -9.211 16.391 1 92.56 59 VAL B O 1
ATOM 2490 N N . VAL B 1 60 ? -0.776 -7.586 17.641 1 91.62 60 VAL B N 1
ATOM 2491 C CA . VAL B 1 60 ? -1.142 -6.523 16.719 1 91.62 60 VAL B CA 1
ATOM 2492 C C . VAL B 1 60 ? -0.441 -6.742 15.375 1 91.62 60 VAL B C 1
ATOM 2494 O O . VAL B 1 60 ? -1.078 -6.703 14.32 1 91.62 60 VAL B O 1
ATOM 2497 N N . MET B 1 61 ? 0.835 -7.062 15.422 1 93.75 61 MET B N 1
ATOM 2498 C CA . MET B 1 61 ? 1.628 -7.242 14.211 1 93.75 61 MET B CA 1
ATOM 2499 C C . MET B 1 61 ? 1.173 -8.477 13.438 1 93.75 61 MET B C 1
ATOM 2501 O O . MET B 1 61 ? 0.991 -8.414 12.219 1 93.75 61 MET B O 1
ATOM 2505 N N . ALA B 1 62 ? 0.965 -9.523 14.148 1 91.94 62 ALA B N 1
ATOM 2506 C CA . ALA B 1 62 ? 0.594 -10.789 13.516 1 91.94 62 ALA B CA 1
ATOM 2507 C C . ALA B 1 62 ? -0.771 -10.68 12.844 1 91.94 62 ALA B C 1
ATOM 2509 O O . ALA B 1 62 ? -0.951 -11.141 11.711 1 91.94 62 ALA B O 1
ATOM 2510 N N . LYS B 1 63 ? -1.667 -10.117 13.477 1 90.5 63 LYS B N 1
ATOM 2511 C CA . LYS B 1 63 ? -3.014 -9.984 12.93 1 90.5 63 LYS B CA 1
ATOM 2512 C C . LYS B 1 63 ? -3.023 -9.078 11.703 1 90.5 63 LYS B C 1
ATOM 2514 O O . LYS B 1 63 ? -3.658 -9.398 10.695 1 90.5 63 LYS B O 1
ATOM 2519 N N . ARG B 1 64 ? -2.289 -8.055 11.789 1 89.38 64 ARG B N 1
ATOM 2520 C CA . ARG B 1 64 ? -2.291 -7.035 10.742 1 89.38 64 ARG B CA 1
ATOM 2521 C C . ARG B 1 64 ? -1.632 -7.559 9.469 1 89.38 64 ARG B C 1
ATOM 2523 O O . ARG B 1 64 ? -2.008 -7.168 8.359 1 89.38 64 ARG B O 1
ATOM 2530 N N . ARG B 1 65 ? -0.735 -8.438 9.609 1 94 65 ARG B N 1
ATOM 2531 C CA . ARG B 1 65 ? 0.097 -8.773 8.453 1 94 65 ARG B CA 1
ATOM 2532 C C . ARG B 1 65 ? -0.232 -10.164 7.93 1 94 65 ARG B C 1
ATOM 2534 O O . ARG B 1 65 ? 0.339 -10.609 6.934 1 94 65 ARG B O 1
ATOM 2541 N N . LEU B 1 66 ? -1.243 -10.789 8.484 1 93.12 66 LEU B N 1
ATOM 2542 C CA . LEU B 1 66 ? -1.631 -12.125 8.055 1 93.12 66 LEU B CA 1
ATOM 2543 C C . LEU B 1 66 ? -2.043 -12.125 6.586 1 93.12 66 LEU B C 1
ATOM 2545 O O . LEU B 1 66 ? -1.537 -12.922 5.789 1 93.12 66 LEU B O 1
ATOM 2549 N N . ILE B 1 67 ? -2.887 -11.258 6.211 1 93.69 67 ILE B N 1
ATOM 2550 C CA . ILE B 1 67 ? -3.432 -11.234 4.859 1 93.69 67 ILE B CA 1
ATOM 2551 C C . ILE B 1 67 ? -2.367 -10.742 3.883 1 93.69 67 ILE B C 1
ATOM 2553 O O . ILE B 1 67 ? -2.131 -11.359 2.846 1 93.69 67 ILE B O 1
ATOM 2557 N N . PRO B 1 68 ? -1.642 -9.711 4.23 1 95.81 68 PRO B N 1
ATOM 2558 C CA . PRO B 1 68 ? -0.537 -9.297 3.359 1 95.81 68 PRO B CA 1
ATOM 2559 C C . PRO B 1 68 ? 0.49 -10.406 3.145 1 95.81 68 PRO B C 1
ATOM 2561 O O . PRO B 1 68 ? 1.009 -10.57 2.037 1 95.81 68 PRO B O 1
ATOM 2564 N N . HIS B 1 69 ? 0.787 -11.07 4.172 1 96 69 HIS B N 1
ATOM 2565 C CA . HIS B 1 69 ? 1.682 -12.219 4.035 1 96 69 HIS B CA 1
ATOM 2566 C C . HIS B 1 69 ? 1.136 -13.227 3.033 1 96 69 HIS B C 1
ATOM 2568 O O . HIS B 1 69 ? 1.887 -13.773 2.221 1 96 69 HIS B O 1
ATOM 2574 N N . GLY B 1 70 ? -0.063 -13.5 3.115 1 95.62 70 GLY B N 1
ATOM 2575 C CA . GLY B 1 70 ? -0.709 -14.43 2.201 1 95.62 70 GLY B CA 1
ATOM 2576 C C . GLY B 1 70 ? -0.627 -13.992 0.75 1 95.62 70 GLY B C 1
ATOM 2577 O O . GLY B 1 70 ? -0.326 -14.805 -0.131 1 95.62 70 GLY B O 1
ATOM 2578 N N . TRP B 1 71 ? -0.908 -12.766 0.529 1 97 71 TRP B N 1
ATOM 2579 C CA . TRP B 1 71 ? -0.846 -12.242 -0.834 1 97 71 TRP B CA 1
ATOM 2580 C C . TRP B 1 71 ? 0.554 -12.414 -1.416 1 97 71 TRP B C 1
ATOM 2582 O O . TRP B 1 71 ? 0.709 -12.812 -2.572 1 97 71 TRP B O 1
ATOM 2592 N N . LEU B 1 72 ? 1.496 -12.062 -0.629 1 97.62 72 LEU B N 1
ATOM 2593 C CA . LEU B 1 72 ? 2.873 -12.188 -1.095 1 97.62 72 LEU B CA 1
ATOM 2594 C C . LEU B 1 72 ? 3.225 -13.641 -1.377 1 97.62 72 LEU B C 1
ATOM 2596 O O . LEU B 1 72 ? 3.865 -13.945 -2.387 1 97.62 72 LEU B O 1
ATOM 2600 N N . MET B 1 73 ? 2.754 -14.508 -0.569 1 96.19 73 MET B N 1
ATOM 2601 C CA . MET B 1 73 ? 3.016 -15.93 -0.75 1 96.19 73 MET B CA 1
ATOM 2602 C C . MET B 1 73 ? 2.311 -16.469 -1.994 1 96.19 73 MET B C 1
ATOM 2604 O O . MET B 1 73 ? 2.914 -17.172 -2.805 1 96.19 73 MET B O 1
ATOM 2608 N N . HIS B 1 74 ? 1.061 -16.141 -2.133 1 96.62 74 HIS B N 1
ATOM 2609 C CA . HIS B 1 74 ? 0.322 -16.562 -3.316 1 96.62 74 HIS B CA 1
ATOM 2610 C C . HIS B 1 74 ? 0.988 -16.047 -4.594 1 96.62 74 HIS B C 1
ATOM 2612 O O . HIS B 1 74 ? 1.074 -16.781 -5.582 1 96.62 74 HIS B O 1
ATOM 2618 N N . ALA B 1 75 ? 1.407 -14.852 -4.547 1 97.5 75 ALA B N 1
ATOM 2619 C CA . ALA B 1 75 ? 2.033 -14.266 -5.73 1 97.5 75 ALA B CA 1
ATOM 2620 C C . ALA B 1 75 ? 3.326 -14.992 -6.082 1 97.5 75 ALA B C 1
ATOM 2622 O O . ALA B 1 75 ? 3.535 -15.383 -7.234 1 97.5 75 ALA B O 1
ATOM 2623 N N . TYR B 1 76 ? 4.16 -15.172 -5.109 1 97.31 76 TYR B N 1
ATOM 2624 C CA . TYR B 1 76 ? 5.449 -15.82 -5.344 1 97.31 76 TYR B CA 1
ATOM 2625 C C . TYR B 1 76 ? 5.262 -17.25 -5.82 1 97.31 76 TYR B C 1
ATOM 2627 O O . TYR B 1 76 ? 5.914 -17.688 -6.77 1 97.31 76 TYR B O 1
ATOM 2635 N N . GLN B 1 77 ? 4.371 -17.938 -5.156 1 95.88 77 GLN B N 1
ATOM 2636 C CA . GLN B 1 77 ? 4.133 -19.344 -5.512 1 95.88 77 GLN B CA 1
ATOM 2637 C C . GLN B 1 77 ? 3.479 -19.453 -6.887 1 95.88 77 GLN B C 1
ATOM 2639 O O . GLN B 1 77 ? 3.754 -20.391 -7.637 1 95.88 77 GLN B O 1
ATOM 2644 N N . THR B 1 78 ? 2.598 -18.547 -7.156 1 96.44 78 THR B N 1
ATOM 2645 C CA . THR B 1 78 ? 2.01 -18.5 -8.492 1 96.44 78 THR B CA 1
ATOM 2646 C C . THR B 1 78 ? 3.086 -18.266 -9.547 1 96.44 78 THR B C 1
ATOM 2648 O O . THR B 1 78 ? 3.076 -18.906 -10.602 1 96.44 78 THR B O 1
ATOM 2651 N N . MET B 1 79 ? 3.955 -17.391 -9.273 1 96.69 79 MET B N 1
ATOM 2652 C CA . MET B 1 79 ? 5.078 -17.156 -10.18 1 96.69 79 MET B CA 1
ATOM 2653 C C . MET B 1 79 ? 5.84 -18.453 -10.438 1 96.69 79 MET B C 1
ATOM 2655 O O . MET B 1 79 ? 6.137 -18.781 -11.594 1 96.69 79 MET B O 1
ATOM 2659 N N . LEU B 1 80 ? 6.125 -19.219 -9.445 1 95.69 80 LEU B N 1
ATOM 2660 C CA . LEU B 1 80 ? 6.902 -20.453 -9.547 1 95.69 80 LEU B CA 1
ATOM 2661 C C . LEU B 1 80 ? 6.133 -21.516 -10.328 1 95.69 80 LEU B C 1
ATOM 2663 O O . LEU B 1 80 ? 6.73 -22.297 -11.078 1 95.69 80 LEU B O 1
ATOM 2667 N N . SER B 1 81 ? 4.844 -21.562 -10.148 1 94.19 81 SER B N 1
ATOM 2668 C CA . SER B 1 81 ? 4.027 -22.578 -10.797 1 94.19 81 SER B CA 1
ATOM 2669 C C . SER B 1 81 ? 3.949 -22.344 -12.305 1 94.19 81 SER B C 1
ATOM 2671 O O . SER B 1 81 ? 3.725 -23.281 -13.07 1 94.19 81 SER B O 1
ATOM 2673 N N . GLY B 1 82 ? 3.963 -21.094 -12.656 1 93.56 82 GLY B N 1
ATOM 2674 C CA . GLY B 1 82 ? 3.857 -20.734 -14.062 1 93.56 82 GLY B CA 1
ATOM 2675 C C . GLY B 1 82 ? 2.424 -20.625 -14.547 1 93.56 82 GLY B C 1
ATOM 2676 O O . GLY B 1 82 ? 2.178 -20.344 -15.719 1 93.56 82 GLY B O 1
ATOM 2677 N N . ARG B 1 83 ? 1.511 -20.75 -13.625 1 93.62 83 ARG B N 1
ATOM 2678 C CA . ARG B 1 83 ? 0.102 -20.688 -14 1 93.62 83 ARG B CA 1
ATOM 2679 C C . ARG B 1 83 ? -0.336 -19.25 -14.242 1 93.62 83 ARG B C 1
ATOM 2681 O O . ARG B 1 83 ? 0.202 -18.328 -13.641 1 93.62 83 ARG B O 1
ATOM 2688 N N . ASN B 1 84 ? -1.289 -19.203 -15.133 1 94.75 84 ASN B N 1
ATOM 2689 C CA . ASN B 1 84 ? -1.941 -17.922 -15.359 1 94.75 84 ASN B CA 1
ATOM 2690 C C . ASN B 1 84 ? -3.172 -17.75 -14.469 1 94.75 84 ASN B C 1
ATOM 2692 O O . ASN B 1 84 ? -4.301 -17.766 -14.961 1 94.75 84 ASN B O 1
ATOM 2696 N N . GLY B 1 85 ? -2.967 -17.516 -13.281 1 96.5 85 GLY B N 1
ATOM 2697 C CA . GLY B 1 85 ? -3.971 -17.406 -12.234 1 96.5 85 GLY B CA 1
ATOM 2698 C C . GLY B 1 85 ? -3.395 -17.562 -10.836 1 96.5 85 GLY B C 1
ATOM 2699 O O . GLY B 1 85 ? -2.203 -17.844 -10.68 1 96.5 85 GLY B O 1
ATOM 2700 N N . ILE B 1 86 ? -4.195 -17.438 -9.875 1 97.44 86 ILE B N 1
ATOM 2701 C CA . ILE B 1 86 ? -3.746 -17.453 -8.492 1 97.44 86 ILE B CA 1
ATOM 2702 C C . ILE B 1 86 ? -3.719 -18.891 -7.973 1 97.44 86 ILE B C 1
ATOM 2704 O O . ILE B 1 86 ? -4.754 -19.562 -7.91 1 97.44 86 ILE B O 1
ATOM 2708 N N . CYS B 1 87 ? -2.594 -19.297 -7.52 1 97.06 87 CYS B N 1
ATOM 2709 C CA . CYS B 1 87 ? -2.445 -20.641 -6.992 1 97.06 87 CYS B CA 1
ATOM 2710 C C . CYS B 1 87 ? -2.596 -20.656 -5.477 1 97.06 87 CYS B C 1
ATOM 2712 O O . CYS B 1 87 ? -2.145 -19.734 -4.797 1 97.06 87 CYS B O 1
ATOM 2714 N N . PHE B 1 88 ? -3.141 -21.766 -5 1 96 88 PHE B N 1
ATOM 2715 C CA . PHE B 1 88 ? -3.424 -21.891 -3.576 1 96 88 PHE B CA 1
ATOM 2716 C C . PHE B 1 88 ? -2.688 -23.094 -2.986 1 96 88 PHE B C 1
ATOM 2718 O O . PHE B 1 88 ? -2.211 -23.953 -3.723 1 96 88 PHE B O 1
ATOM 2725 N N . ALA B 1 89 ? -2.668 -23.094 -1.723 1 93.19 89 ALA B N 1
ATOM 2726 C CA . ALA B 1 89 ? -1.816 -24.016 -0.972 1 93.19 89 ALA B CA 1
ATOM 2727 C C . ALA B 1 89 ? -2.332 -25.453 -1.074 1 93.19 89 ALA B C 1
ATOM 2729 O O . ALA B 1 89 ? -1.615 -26.406 -0.75 1 93.19 89 ALA B O 1
ATOM 2730 N N . ASN B 1 90 ? -3.494 -25.656 -1.512 1 92.81 90 ASN B N 1
ATOM 2731 C CA . ASN B 1 90 ? -4.066 -27 -1.601 1 92.81 90 ASN B CA 1
ATOM 2732 C C . ASN B 1 90 ? -4 -27.547 -3.023 1 92.81 90 ASN B C 1
ATOM 2734 O O . ASN B 1 90 ? -4.617 -28.562 -3.332 1 92.81 90 ASN B O 1
ATOM 2738 N N . GLY B 1 91 ? -3.398 -26.828 -3.883 1 94.31 91 GLY B N 1
ATOM 2739 C CA . GLY B 1 91 ? -3.176 -27.312 -5.234 1 94.31 91 GLY B CA 1
ATOM 2740 C C . GLY B 1 91 ? -4.18 -26.766 -6.238 1 94.31 91 GLY B C 1
ATOM 2741 O O . GLY B 1 91 ? -4.02 -26.953 -7.445 1 94.31 91 GLY B O 1
ATOM 2742 N N . ALA B 1 92 ? -5.156 -26.078 -5.797 1 96.25 92 ALA B N 1
ATOM 2743 C CA . ALA B 1 92 ? -6.133 -25.453 -6.691 1 96.25 92 ALA B CA 1
ATOM 2744 C C . ALA B 1 92 ? -5.645 -24.094 -7.188 1 96.25 92 ALA B C 1
ATOM 2746 O O . ALA B 1 92 ? -4.648 -23.562 -6.688 1 96.25 92 ALA B O 1
ATOM 2747 N N . TYR B 1 93 ? -6.293 -23.609 -8.258 1 96.81 93 TYR B N 1
ATOM 2748 C CA . TYR B 1 93 ? -5.938 -22.266 -8.703 1 96.81 93 TYR B CA 1
ATOM 2749 C C . TYR B 1 93 ? -7.133 -21.562 -9.344 1 96.81 93 TYR B C 1
ATOM 2751 O O . TYR B 1 93 ? -8.07 -22.219 -9.797 1 96.81 93 TYR B O 1
ATOM 2759 N N . HIS B 1 94 ? -7.168 -20.281 -9.219 1 97.81 94 HIS B N 1
ATOM 2760 C CA . HIS B 1 94 ? -8.148 -19.438 -9.875 1 97.81 94 HIS B CA 1
ATOM 2761 C C . HIS B 1 94 ? -7.59 -18.859 -11.172 1 97.81 94 HIS B C 1
ATOM 2763 O O . HIS B 1 94 ? -6.758 -17.938 -11.141 1 97.81 94 HIS B O 1
ATOM 2769 N N . PRO B 1 95 ? -8.094 -19.375 -12.266 1 96.56 95 PRO B N 1
ATOM 2770 C CA . PRO B 1 95 ? -7.543 -18.922 -13.547 1 96.56 95 PRO B CA 1
ATOM 2771 C C . PRO B 1 95 ? -7.898 -17.469 -13.867 1 96.56 95 PRO B C 1
ATOM 2773 O O . PRO B 1 95 ? -9.016 -17.031 -13.578 1 96.56 95 PRO B O 1
ATOM 2776 N N . ARG B 1 96 ? -6.926 -16.797 -14.414 1 94.44 96 ARG B N 1
ATOM 2777 C CA . ARG B 1 96 ? -7.176 -15.461 -14.953 1 94.44 96 ARG B CA 1
ATOM 2778 C C . ARG B 1 96 ? -7.871 -15.539 -16.312 1 94.44 96 ARG B C 1
ATOM 2780 O O . ARG B 1 96 ? -7.371 -16.188 -17.234 1 94.44 96 ARG B O 1
ATOM 2787 N N . GLU B 1 97 ? -8.992 -14.922 -16.422 1 87.56 97 GLU B N 1
ATOM 2788 C CA . GLU B 1 97 ? -9.727 -14.922 -17.688 1 87.56 97 GLU B CA 1
ATOM 2789 C C . GLU B 1 97 ? -9.305 -13.75 -18.562 1 87.56 97 GLU B C 1
ATOM 2791 O O . GLU B 1 97 ? -9.945 -12.695 -18.562 1 87.56 97 GLU B O 1
ATOM 2796 N N . ASP B 1 98 ? -8.258 -13.953 -19.312 1 81.81 98 ASP B N 1
ATOM 2797 C CA . ASP B 1 98 ? -7.754 -12.883 -20.156 1 81.81 98 ASP B CA 1
ATOM 2798 C C . ASP B 1 98 ? -7.828 -13.258 -21.641 1 81.81 98 ASP B C 1
ATOM 2800 O O . ASP B 1 98 ? -7.148 -12.664 -22.469 1 81.81 98 ASP B O 1
ATOM 2804 N N . GLY B 1 99 ? -8.586 -14.32 -21.922 1 80.44 99 GLY B N 1
ATOM 2805 C CA . GLY B 1 99 ? -8.836 -14.695 -23.297 1 80.44 99 GLY B CA 1
ATOM 2806 C C . GLY B 1 99 ? -7.805 -15.664 -23.844 1 80.44 99 GLY B C 1
ATOM 2807 O O . GLY B 1 99 ? -7.887 -16.078 -25.016 1 80.44 99 GLY B O 1
ATOM 2808 N N . ARG B 1 100 ? -6.824 -16.062 -23.125 1 83.44 100 ARG B N 1
ATOM 2809 C CA . ARG B 1 100 ? -5.816 -17 -23.594 1 83.44 100 ARG B CA 1
ATOM 2810 C C . ARG B 1 100 ? -6.434 -18.359 -23.891 1 83.44 100 ARG B C 1
ATOM 2812 O O . ARG B 1 100 ? -7.273 -18.844 -23.125 1 83.44 100 ARG B O 1
ATOM 2819 N N . PRO B 1 101 ? -5.988 -18.844 -24.969 1 84.69 101 PRO B N 1
ATOM 2820 C CA . PRO B 1 101 ? -6.516 -20.188 -25.297 1 84.69 101 PRO B CA 1
ATOM 2821 C C . PRO B 1 101 ? -6.137 -21.234 -24.25 1 84.69 101 PRO B C 1
ATOM 2823 O O . PRO B 1 101 ? -5.016 -21.219 -23.734 1 84.69 101 PRO B O 1
ATOM 2826 N N . GLY B 1 102 ? -7.082 -22.016 -23.875 1 83.5 102 GLY B N 1
ATOM 2827 C CA . GLY B 1 102 ? -6.801 -23.141 -23 1 83.5 102 GLY B CA 1
ATOM 2828 C C . GLY B 1 102 ? -7.02 -22.812 -21.531 1 83.5 102 GLY B C 1
ATOM 2829 O O . GLY B 1 102 ? -6.895 -23.688 -20.672 1 83.5 102 GLY B O 1
ATOM 2830 N N . THR B 1 103 ? -7.312 -21.562 -21.281 1 87.56 103 THR B N 1
ATOM 2831 C CA . THR B 1 103 ? -7.598 -21.188 -19.906 1 87.56 103 THR B CA 1
ATOM 2832 C C . THR B 1 103 ? -8.938 -21.766 -19.453 1 87.56 103 THR B C 1
ATOM 2834 O O . THR B 1 103 ? -9.969 -21.531 -20.078 1 87.56 103 THR B O 1
ATOM 2837 N N . PRO B 1 104 ? -8.844 -22.625 -18.438 1 91.56 104 PRO B N 1
ATOM 2838 C CA . PRO B 1 104 ? -10.117 -23.156 -17.938 1 91.56 104 PRO B CA 1
ATOM 2839 C C . PRO B 1 104 ? -11.031 -22.078 -17.359 1 91.56 104 PRO B C 1
ATOM 2841 O O . PRO B 1 104 ? -10.547 -21.047 -16.906 1 91.56 104 PRO B O 1
ATOM 2844 N N . LYS B 1 105 ? -12.328 -22.469 -17.391 1 92.12 105 LYS B N 1
ATOM 2845 C CA . LYS B 1 105 ? -13.281 -21.547 -16.781 1 92.12 105 LYS B CA 1
ATOM 2846 C C . LYS B 1 105 ? -13.273 -21.688 -15.258 1 92.12 105 LYS B C 1
ATOM 2848 O O . LYS B 1 105 ? -13.297 -22.797 -14.727 1 92.12 105 LYS B O 1
ATOM 2853 N N . GLY B 1 106 ? -13.195 -20.562 -14.609 1 94.62 106 GLY B N 1
ATOM 2854 C CA . GLY B 1 106 ? -13.219 -20.578 -13.156 1 94.62 106 GLY B CA 1
ATOM 2855 C C . GLY B 1 106 ? -14.609 -20.75 -12.578 1 94.62 106 GLY B C 1
ATOM 2856 O O . GLY B 1 106 ? -15.602 -20.672 -13.305 1 94.62 106 GLY B O 1
ATOM 2857 N N . ASP B 1 107 ? -14.641 -21.125 -11.32 1 95.12 107 ASP B N 1
ATOM 2858 C CA . ASP B 1 107 ? -15.906 -21.109 -10.586 1 95.12 107 ASP B CA 1
ATOM 2859 C C . ASP B 1 107 ? -16.516 -19.719 -10.555 1 95.12 107 ASP B C 1
ATOM 2861 O O . ASP B 1 107 ? -15.859 -18.75 -10.18 1 95.12 107 ASP B O 1
ATOM 2865 N N . PRO B 1 108 ? -17.828 -19.578 -10.914 1 92.94 108 PRO B N 1
ATOM 2866 C CA . PRO B 1 108 ? -18.438 -18.25 -11.023 1 92.94 108 PRO B CA 1
ATOM 2867 C C . PRO B 1 108 ? -18.391 -17.469 -9.711 1 92.94 108 PRO B C 1
ATOM 2869 O O . PRO B 1 108 ? -18.266 -16.234 -9.727 1 92.94 108 PRO B O 1
ATOM 2872 N N . ARG B 1 109 ? -18.516 -18.109 -8.664 1 92.62 109 ARG B N 1
ATOM 2873 C CA . ARG B 1 109 ? -18.5 -17.438 -7.367 1 92.62 109 ARG B CA 1
ATOM 2874 C C . ARG B 1 109 ? -17.109 -16.906 -7.055 1 92.62 109 ARG B C 1
ATOM 2876 O O . ARG B 1 109 ? -16.969 -15.844 -6.441 1 92.62 109 ARG B O 1
ATOM 2883 N N . ILE B 1 110 ? -16.141 -17.578 -7.473 1 94.62 110 ILE B N 1
ATOM 2884 C CA . ILE B 1 110 ? -14.758 -17.172 -7.238 1 94.62 110 ILE B CA 1
ATOM 2885 C C . ILE B 1 110 ? -14.383 -16.047 -8.195 1 94.62 110 ILE B C 1
ATOM 2887 O O . ILE B 1 110 ? -13.656 -15.125 -7.824 1 94.62 110 ILE B O 1
ATOM 2891 N N . ILE B 1 111 ? -14.875 -16.188 -9.414 1 93.44 111 ILE B N 1
ATOM 2892 C CA . ILE B 1 111 ? -14.641 -15.141 -10.398 1 93.44 111 ILE B CA 1
ATOM 2893 C C . ILE B 1 111 ? -15.148 -13.805 -9.867 1 93.44 111 ILE B C 1
ATOM 2895 O O . ILE B 1 111 ? -14.438 -12.797 -9.938 1 93.44 111 ILE B O 1
ATOM 2899 N N . GLU B 1 112 ? -16.266 -13.828 -9.289 1 89.38 112 GLU B N 1
ATOM 2900 C CA . GLU B 1 112 ? -16.844 -12.609 -8.734 1 89.38 112 GLU B CA 1
ATOM 2901 C C . GLU B 1 112 ? -16.047 -12.117 -7.531 1 89.38 112 GLU B C 1
ATOM 2903 O O . GLU B 1 112 ? -15.797 -10.922 -7.395 1 89.38 112 GLU B O 1
ATOM 2908 N N . PHE B 1 113 ? -15.617 -12.992 -6.75 1 91.94 113 PHE B N 1
ATOM 2909 C CA . PHE B 1 113 ? -14.914 -12.672 -5.512 1 91.94 113 PHE B CA 1
ATOM 2910 C C . PHE B 1 113 ? -13.562 -12.031 -5.809 1 91.94 113 PHE B C 1
ATOM 2912 O O . PHE B 1 113 ? -13.156 -11.086 -5.129 1 91.94 113 PHE B O 1
ATOM 2919 N N . TYR B 1 114 ? -12.891 -12.5 -6.809 1 93.44 114 TYR B N 1
ATOM 2920 C CA . TYR B 1 114 ? -11.531 -12.047 -7.098 1 93.44 114 TYR B CA 1
ATOM 2921 C C . TYR B 1 114 ? -11.516 -11.109 -8.297 1 93.44 114 TYR B C 1
ATOM 2923 O O . TYR B 1 114 ? -10.453 -10.781 -8.82 1 93.44 114 TYR B O 1
ATOM 2931 N N . ASN B 1 115 ? -12.609 -10.688 -8.797 1 85.88 115 ASN B N 1
ATOM 2932 C CA . ASN B 1 115 ? -12.734 -9.945 -10.047 1 85.88 115 ASN B CA 1
ATOM 2933 C C . ASN B 1 115 ? -11.812 -8.734 -10.07 1 85.88 115 ASN B C 1
ATOM 2935 O O . ASN B 1 115 ? -11.102 -8.508 -11.055 1 85.88 115 ASN B O 1
ATOM 2939 N N . ASP B 1 116 ? -11.695 -8.008 -9.016 1 85.19 116 ASP B N 1
ATOM 2940 C CA . ASP B 1 116 ? -10.898 -6.781 -8.992 1 85.19 116 ASP B CA 1
ATOM 2941 C C . ASP B 1 116 ? -9.469 -7.07 -8.547 1 85.19 116 ASP B C 1
ATOM 2943 O O . ASP B 1 116 ? -8.594 -6.211 -8.664 1 85.19 116 ASP B O 1
ATOM 2947 N N . SER B 1 117 ? -9.203 -8.273 -8.164 1 93.06 117 SER B N 1
ATOM 2948 C CA . SER B 1 117 ? -7.938 -8.539 -7.5 1 93.06 117 SER B CA 1
ATOM 2949 C C . SER B 1 117 ? -7.008 -9.367 -8.383 1 93.06 117 SER B C 1
ATOM 2951 O O . SER B 1 117 ? -5.785 -9.227 -8.312 1 93.06 117 SER B O 1
ATOM 2953 N N . ILE B 1 118 ? -7.605 -10.188 -9.219 1 94.62 118 ILE B N 1
ATOM 2954 C CA . ILE B 1 118 ? -6.762 -11.164 -9.906 1 94.62 118 ILE B CA 1
ATOM 2955 C C . ILE B 1 118 ? -5.859 -10.445 -10.898 1 94.62 118 ILE B C 1
ATOM 2957 O O . ILE B 1 118 ? -4.66 -10.727 -10.984 1 94.62 118 ILE B O 1
ATOM 2961 N N . ASN B 1 119 ? -6.375 -9.516 -11.633 1 90.31 119 ASN B N 1
ATOM 2962 C CA . ASN B 1 119 ? -5.539 -8.797 -12.586 1 90.31 119 ASN B CA 1
ATOM 2963 C C . ASN B 1 119 ? -4.473 -7.961 -11.883 1 90.31 119 ASN B C 1
ATOM 2965 O O . ASN B 1 119 ? -3.332 -7.891 -12.344 1 90.31 119 ASN B O 1
ATOM 2969 N N . ARG B 1 120 ? -4.871 -7.367 -10.836 1 91.06 120 ARG B N 1
ATOM 2970 C CA . ARG B 1 120 ? -3.926 -6.574 -10.055 1 91.06 120 ARG B CA 1
ATOM 2971 C C . ARG B 1 120 ? -2.801 -7.445 -9.508 1 91.06 120 ARG B C 1
ATOM 2973 O O . ARG B 1 120 ? -1.632 -7.059 -9.555 1 91.06 120 ARG B O 1
ATOM 2980 N N . MET B 1 121 ? -3.176 -8.555 -9.031 1 95.31 121 MET B N 1
ATOM 2981 C CA . MET B 1 121 ? -2.176 -9.477 -8.492 1 95.31 121 MET B CA 1
ATOM 2982 C C . MET B 1 121 ? -1.244 -9.969 -9.594 1 95.31 121 MET B C 1
ATOM 2984 O O . MET B 1 121 ? -0.023 -9.953 -9.43 1 95.31 121 MET B O 1
ATOM 2988 N N . MET B 1 122 ? -1.797 -10.344 -10.664 1 93.88 122 MET B N 1
ATOM 2989 C CA . MET B 1 122 ? -1.006 -10.938 -11.742 1 93.88 122 MET B CA 1
ATOM 2990 C C . MET B 1 122 ? -0.1 -9.891 -12.383 1 93.88 122 MET B C 1
ATOM 2992 O O . MET B 1 122 ? 1.077 -10.156 -12.633 1 93.88 122 MET B O 1
ATOM 2996 N N . ASP B 1 123 ? -0.602 -8.742 -12.516 1 90.38 123 ASP B N 1
ATOM 2997 C CA . ASP B 1 123 ? 0.129 -7.727 -13.273 1 90.38 123 ASP B CA 1
ATOM 2998 C C . ASP B 1 123 ? 1.104 -6.969 -12.375 1 90.38 123 ASP B C 1
ATOM 3000 O O . ASP B 1 123 ? 2.168 -6.539 -12.82 1 90.38 123 ASP B O 1
ATOM 3004 N N . ASN B 1 124 ? 0.726 -6.863 -11.141 1 92.5 124 ASN B N 1
ATOM 3005 C CA . ASN B 1 124 ? 1.51 -5.953 -10.312 1 92.5 124 ASN B CA 1
ATOM 3006 C C . ASN B 1 124 ? 2.311 -6.703 -9.258 1 92.5 124 ASN B C 1
ATOM 3008 O O . ASN B 1 124 ? 3.111 -6.105 -8.539 1 92.5 124 ASN B O 1
ATOM 3012 N N . LEU B 1 125 ? 2.137 -7.973 -9.188 1 96.38 125 LEU B N 1
ATOM 3013 C CA . LEU B 1 125 ? 2.953 -8.758 -8.266 1 96.38 125 LEU B CA 1
ATOM 3014 C C . LEU B 1 125 ? 3.682 -9.875 -9.008 1 96.38 125 LEU B C 1
ATOM 3016 O O . LEU B 1 125 ? 4.91 -9.867 -9.102 1 96.38 125 LEU B O 1
ATOM 3020 N N . VAL B 1 126 ? 2.896 -10.688 -9.648 1 96.94 126 VAL B N 1
ATOM 3021 C CA . VAL B 1 126 ? 3.473 -11.883 -10.25 1 96.94 126 VAL B CA 1
ATOM 3022 C C . VAL B 1 126 ? 4.391 -11.492 -11.406 1 96.94 126 VAL B C 1
ATOM 3024 O O . VAL B 1 126 ? 5.531 -11.961 -11.484 1 96.94 126 VAL B O 1
ATOM 3027 N N . LYS B 1 127 ? 3.918 -10.688 -12.25 1 94.88 127 LYS B N 1
ATOM 3028 C CA . LYS B 1 127 ? 4.695 -10.297 -13.422 1 94.88 127 LYS B CA 1
ATOM 3029 C C . LYS B 1 127 ? 6.004 -9.617 -13.016 1 94.88 127 LYS B C 1
ATOM 3031 O O . LYS B 1 127 ? 7.078 -10.016 -13.477 1 94.88 127 LYS B O 1
ATOM 3036 N N . PRO B 1 128 ? 5.949 -8.648 -12.148 1 95 128 PRO B N 1
ATOM 3037 C CA . PRO B 1 128 ? 7.215 -8.039 -11.727 1 95 128 PRO B CA 1
ATOM 3038 C C . PRO B 1 128 ? 8.164 -9.047 -11.078 1 95 128 PRO B C 1
ATOM 3040 O O . PRO B 1 128 ? 9.375 -8.992 -11.305 1 95 128 PRO B O 1
ATOM 3043 N N . MET B 1 129 ? 7.641 -9.93 -10.281 1 97.25 129 MET B N 1
ATOM 3044 C CA . MET B 1 129 ? 8.469 -10.953 -9.664 1 97.25 129 MET B CA 1
ATOM 3045 C C . MET B 1 129 ? 9.156 -11.812 -10.719 1 97.25 129 MET B C 1
ATOM 3047 O O . MET B 1 129 ? 10.328 -12.156 -10.586 1 97.25 129 MET B O 1
ATOM 3051 N N . ARG B 1 130 ? 8.398 -12.133 -11.672 1 96.88 130 ARG B N 1
ATOM 3052 C CA . ARG B 1 130 ? 8.922 -12.938 -12.766 1 96.88 130 ARG B CA 1
ATOM 3053 C C . ARG B 1 130 ? 9.992 -12.172 -13.547 1 96.88 130 ARG B C 1
ATOM 3055 O O . ARG B 1 130 ? 11.055 -12.719 -13.844 1 96.88 130 ARG B O 1
ATOM 3062 N N . GLU B 1 131 ? 9.734 -10.945 -13.867 1 94.69 131 GLU B N 1
ATOM 3063 C CA . GLU B 1 131 ? 10.648 -10.109 -14.641 1 94.69 131 GLU B CA 1
ATOM 3064 C C . GLU B 1 131 ? 11.953 -9.883 -13.883 1 94.69 131 GLU B C 1
ATOM 3066 O O . GLU B 1 131 ? 13.031 -9.844 -14.492 1 94.69 131 GLU B O 1
ATOM 3071 N N . MET B 1 132 ? 11.82 -9.797 -12.578 1 95.81 132 MET B N 1
ATOM 3072 C CA . MET B 1 132 ? 13.008 -9.562 -11.766 1 95.81 132 MET B CA 1
ATOM 3073 C C . MET B 1 132 ? 13.672 -10.883 -11.375 1 95.81 132 MET B C 1
ATOM 3075 O O . MET B 1 132 ? 14.719 -10.883 -10.727 1 95.81 132 MET B O 1
ATOM 3079 N N . LYS B 1 133 ? 13.086 -11.961 -11.781 1 96.81 133 LYS B N 1
ATOM 3080 C CA . LYS B 1 133 ? 13.594 -13.289 -11.43 1 96.81 133 LYS B CA 1
ATOM 3081 C C . LYS B 1 133 ? 13.859 -13.391 -9.93 1 96.81 133 LYS B C 1
ATOM 3083 O O . LYS B 1 133 ? 14.953 -13.773 -9.508 1 96.81 133 LYS B O 1
ATOM 3088 N N . MET B 1 134 ? 12.836 -13.062 -9.203 1 97.25 134 MET B N 1
ATOM 3089 C CA . MET B 1 134 ? 12.938 -13.094 -7.746 1 97.25 134 MET B CA 1
ATOM 3090 C C . MET B 1 134 ? 13.281 -14.5 -7.258 1 97.25 134 MET B C 1
ATOM 3092 O O . MET B 1 134 ? 12.641 -15.477 -7.656 1 97.25 134 MET B O 1
ATOM 3096 N N . ASP B 1 135 ? 14.273 -14.57 -6.41 1 96.5 135 ASP B N 1
ATOM 3097 C CA . ASP B 1 135 ? 14.609 -15.883 -5.871 1 96.5 135 ASP B CA 1
ATOM 3098 C C . ASP B 1 135 ? 14.07 -16.047 -4.449 1 96.5 135 ASP B C 1
ATOM 3100 O O . ASP B 1 135 ? 13.453 -15.125 -3.904 1 96.5 135 ASP B O 1
ATOM 3104 N N . VAL B 1 136 ? 14.211 -17.203 -3.895 1 95.06 136 VAL B N 1
ATOM 3105 C CA . VAL B 1 136 ? 13.578 -17.562 -2.633 1 95.06 136 VAL B CA 1
ATOM 3106 C C . VAL B 1 136 ? 14.156 -16.734 -1.497 1 95.06 136 VAL B C 1
ATOM 3108 O O . VAL B 1 136 ? 13.445 -16.375 -0.555 1 95.06 136 VAL B O 1
ATOM 3111 N N . THR B 1 137 ? 15.414 -16.406 -1.589 1 95.25 137 THR B N 1
ATOM 3112 C CA . THR B 1 137 ? 16.047 -15.625 -0.536 1 95.25 137 THR B CA 1
ATOM 3113 C C . THR B 1 137 ? 15.469 -14.203 -0.512 1 95.25 137 THR B C 1
ATOM 3115 O O . THR B 1 137 ? 15.141 -13.68 0.554 1 95.25 137 THR B O 1
ATOM 3118 N N . GLU B 1 138 ? 15.391 -13.578 -1.688 1 96.62 138 GLU B N 1
ATOM 3119 C CA . GLU B 1 138 ? 14.766 -12.258 -1.8 1 96.62 138 GLU B CA 1
ATOM 3120 C C . GLU B 1 138 ? 13.328 -12.281 -1.29 1 96.62 138 GLU B C 1
ATOM 3122 O O . GLU B 1 138 ? 12.914 -11.383 -0.562 1 96.62 138 GLU B O 1
ATOM 3127 N N . TYR B 1 139 ? 12.609 -13.32 -1.645 1 97.19 139 TYR B N 1
ATOM 3128 C CA . TYR B 1 139 ? 11.227 -13.484 -1.208 1 97.19 139 TYR B CA 1
ATOM 3129 C C . TYR B 1 139 ? 11.141 -13.562 0.312 1 97.19 139 TYR B C 1
ATOM 3131 O O . TYR B 1 139 ? 10.328 -12.867 0.926 1 97.19 139 TYR B O 1
ATOM 3139 N N . CYS B 1 140 ? 12.008 -14.336 0.884 1 95.69 140 CYS B N 1
ATOM 3140 C CA . CYS B 1 140 ? 11.977 -14.539 2.328 1 95.69 140 CYS B CA 1
ATOM 3141 C C . CYS B 1 140 ? 12.289 -13.242 3.07 1 95.69 140 CYS B C 1
ATOM 3143 O O . CYS B 1 140 ? 11.617 -12.906 4.051 1 95.69 140 CYS B O 1
ATOM 3145 N N . ILE B 1 141 ? 13.242 -12.555 2.625 1 96.56 141 ILE B N 1
ATOM 3146 C CA . ILE B 1 141 ? 13.609 -11.312 3.293 1 96.56 141 ILE B CA 1
ATOM 3147 C C . ILE B 1 141 ? 12.508 -10.273 3.098 1 96.56 141 ILE B C 1
ATOM 3149 O O . ILE B 1 141 ? 12.203 -9.508 4.012 1 96.56 141 ILE B O 1
ATOM 3153 N N . LEU B 1 142 ? 11.922 -10.25 1.915 1 97.31 142 LEU B N 1
ATOM 3154 C CA . LEU B 1 142 ? 10.82 -9.32 1.66 1 97.31 142 LEU B CA 1
ATOM 3155 C C . LEU B 1 142 ? 9.648 -9.609 2.59 1 97.31 142 LEU B C 1
ATOM 3157 O O . LEU B 1 142 ? 8.984 -8.68 3.061 1 97.31 142 LEU B O 1
ATOM 3161 N N . GLU B 1 143 ? 9.359 -10.852 2.854 1 97 143 GLU B N 1
ATOM 3162 C CA . GLU B 1 143 ? 8.32 -11.227 3.805 1 97 143 GLU B CA 1
ATOM 3163 C C . GLU B 1 143 ? 8.633 -10.688 5.199 1 97 143 GLU B C 1
ATOM 3165 O O . GLU B 1 143 ? 7.723 -10.281 5.93 1 97 143 GLU B O 1
ATOM 3170 N N . ALA B 1 144 ? 9.875 -10.75 5.508 1 96 144 ALA B N 1
ATOM 3171 C CA . ALA B 1 144 ? 10.266 -10.195 6.801 1 96 144 ALA B CA 1
ATOM 3172 C C . ALA B 1 144 ? 10.055 -8.68 6.836 1 96 144 ALA B C 1
ATOM 3174 O O . ALA B 1 144 ? 9.531 -8.148 7.812 1 96 144 ALA B O 1
ATOM 3175 N N . VAL B 1 145 ? 10.445 -8.008 5.801 1 96.94 145 VAL B N 1
ATOM 3176 C CA . VAL B 1 145 ? 10.211 -6.57 5.711 1 96.94 145 VAL B CA 1
ATOM 3177 C C . VAL B 1 145 ? 8.711 -6.285 5.832 1 96.94 145 VAL B C 1
ATOM 3179 O O . VAL B 1 145 ? 8.305 -5.355 6.535 1 96.94 145 VAL B O 1
ATOM 3182 N N . ASN B 1 146 ? 7.93 -7.086 5.129 1 96.62 146 ASN B N 1
ATOM 3183 C CA . ASN B 1 146 ? 6.48 -6.957 5.148 1 96.62 146 ASN B CA 1
ATOM 3184 C C . ASN B 1 146 ? 5.926 -7.062 6.566 1 96.62 146 ASN B C 1
ATOM 3186 O O . ASN B 1 146 ? 5.039 -6.297 6.953 1 96.62 146 ASN B O 1
ATOM 3190 N N . LEU B 1 147 ? 6.422 -7.945 7.324 1 96.12 147 LEU B N 1
ATOM 3191 C CA . LEU B 1 147 ? 5.945 -8.156 8.688 1 96.12 147 LEU B CA 1
ATOM 3192 C C . LEU B 1 147 ? 6.18 -6.922 9.547 1 96.12 147 LEU B C 1
ATOM 3194 O O . LEU B 1 147 ? 5.355 -6.586 10.398 1 96.12 147 LEU B O 1
ATOM 3198 N N . PHE B 1 148 ? 7.211 -6.227 9.305 1 95.38 148 PHE B N 1
ATOM 3199 C CA . PHE B 1 148 ? 7.602 -5.102 10.148 1 95.38 148 PHE B CA 1
ATOM 3200 C C . PHE B 1 148 ? 7.348 -3.779 9.438 1 95.38 148 PHE B C 1
ATOM 3202 O O . PHE B 1 148 ? 7.969 -2.766 9.758 1 95.38 148 PHE B O 1
ATOM 3209 N N . ALA B 1 149 ? 6.543 -3.779 8.523 1 89.94 149 ALA B N 1
ATOM 3210 C CA . ALA B 1 149 ? 6.395 -2.664 7.594 1 89.94 149 ALA B CA 1
ATOM 3211 C C . ALA B 1 149 ? 5.723 -1.472 8.273 1 89.94 149 ALA B C 1
ATOM 3213 O O . ALA B 1 149 ? 5.969 -0.322 7.898 1 89.94 149 ALA B O 1
ATOM 3214 N N . GLU B 1 150 ? 4.93 -1.658 9.281 1 86 150 GLU B N 1
ATOM 3215 C CA . GLU B 1 150 ? 4.129 -0.559 9.812 1 86 150 GLU B CA 1
ATOM 3216 C C . GLU B 1 150 ? 4.266 -0.459 11.328 1 86 150 GLU B C 1
ATOM 3218 O O . GLU B 1 150 ? 4.57 -1.45 11.992 1 86 150 GLU B O 1
ATOM 3223 N N . GLU B 1 151 ? 3.918 0.702 11.852 1 87.44 151 GLU B N 1
ATOM 3224 C CA . GLU B 1 151 ? 4.137 0.908 13.281 1 87.44 151 GLU B CA 1
ATOM 3225 C C . GLU B 1 151 ? 2.842 1.307 13.984 1 87.44 151 GLU B C 1
ATOM 3227 O O . GLU B 1 151 ? 2.811 1.44 15.211 1 87.44 151 GLU B O 1
ATOM 3232 N N . TYR B 1 152 ? 1.81 1.465 13.219 1 79.12 152 TYR B N 1
ATOM 3233 C CA . TYR B 1 152 ? 0.634 2.012 13.883 1 79.12 152 TYR B CA 1
ATOM 3234 C C . TYR B 1 152 ? 0.051 1.006 14.867 1 79.12 152 TYR B C 1
ATOM 3236 O O . TYR B 1 152 ? 0.133 -0.205 14.656 1 79.12 152 TYR B O 1
ATOM 3244 N N . ASP B 1 153 ? -0.482 1.473 15.992 1 83.75 153 ASP B N 1
ATOM 3245 C CA . ASP B 1 153 ? -1.187 0.75 17.047 1 83.75 153 ASP B CA 1
ATOM 3246 C C . ASP B 1 153 ? -0.212 -0.046 17.922 1 83.75 153 ASP B C 1
ATOM 3248 O O . ASP B 1 153 ? -0.63 -0.833 18.766 1 83.75 153 ASP B O 1
ATOM 3252 N N . LEU B 1 154 ? 1.046 0.099 17.656 1 92.62 154 LEU B N 1
ATOM 3253 C CA . LEU B 1 154 ? 2.037 -0.521 18.531 1 92.62 154 LEU B CA 1
ATOM 3254 C C . LEU B 1 154 ? 2.34 0.372 19.734 1 92.62 154 LEU B C 1
ATOM 3256 O O . LEU B 1 154 ? 2.061 1.572 19.703 1 92.62 154 LEU B O 1
ATOM 3260 N N . SER B 1 155 ? 2.875 -0.273 20.766 1 93.69 155 SER B N 1
ATOM 3261 C CA . SER B 1 155 ? 3.396 0.499 21.891 1 93.69 155 SER B CA 1
ATOM 3262 C C . SER B 1 155 ? 4.543 1.405 21.453 1 93.69 155 SER B C 1
ATOM 3264 O O . SER B 1 155 ? 5.109 1.223 20.375 1 93.69 155 SER B O 1
ATOM 3266 N N . GLU B 1 156 ? 4.848 2.412 22.266 1 91.88 156 GLU B N 1
ATOM 3267 C CA . GLU B 1 156 ? 5.945 3.312 21.938 1 91.88 156 GLU B CA 1
ATOM 3268 C C . GLU B 1 156 ? 7.254 2.547 21.766 1 91.88 156 GLU B C 1
ATOM 3270 O O . GLU B 1 156 ? 8.023 2.818 20.844 1 91.88 156 GLU B O 1
ATOM 3275 N N . ALA B 1 157 ? 7.508 1.616 22.641 1 94.94 157 ALA B N 1
ATOM 3276 C CA . ALA B 1 157 ? 8.695 0.772 22.531 1 94.94 157 ALA B CA 1
ATOM 3277 C C . ALA B 1 157 ? 8.641 -0.08 21.266 1 94.94 157 ALA B C 1
ATOM 3279 O O . ALA B 1 157 ? 9.656 -0.283 20.594 1 94.94 157 ALA B O 1
ATOM 3280 N N . GLY B 1 158 ? 7.441 -0.592 20.953 1 95.75 158 GLY B N 1
ATOM 3281 C CA . GLY B 1 158 ? 7.246 -1.383 19.734 1 95.75 158 GLY B CA 1
ATOM 3282 C C . GLY B 1 158 ? 7.508 -0.605 18.469 1 95.75 158 GLY B C 1
ATOM 3283 O O . GLY B 1 158 ? 8.086 -1.14 17.516 1 95.75 158 GLY B O 1
ATOM 3284 N N . LYS B 1 159 ? 7.125 0.634 18.516 1 93.81 159 LYS B N 1
ATOM 3285 C CA . LYS B 1 159 ? 7.336 1.496 17.344 1 93.81 159 LYS B CA 1
ATOM 3286 C C . LYS B 1 159 ? 8.828 1.684 17.062 1 93.81 159 LYS B C 1
ATOM 3288 O O . LYS B 1 159 ? 9.258 1.622 15.914 1 93.81 159 LYS B O 1
ATOM 3293 N N . VAL B 1 160 ? 9.562 1.9 18.062 1 94.06 160 VAL B N 1
ATOM 3294 C CA . VAL B 1 160 ? 11.008 2.086 17.922 1 94.06 160 VAL B CA 1
ATOM 3295 C C . VAL B 1 160 ? 11.648 0.792 17.422 1 94.06 160 VAL B C 1
ATOM 3297 O O . VAL B 1 160 ? 12.453 0.809 16.484 1 94.06 160 VAL B O 1
ATOM 3300 N N . MET B 1 161 ? 11.242 -0.271 18 1 96.19 161 MET B N 1
ATOM 3301 C CA . MET B 1 161 ? 11.836 -1.566 17.688 1 96.19 161 MET B CA 1
ATOM 3302 C C . MET B 1 161 ? 11.484 -1.993 16.266 1 96.19 161 MET B C 1
ATOM 3304 O O . MET B 1 161 ? 12.328 -2.543 15.555 1 96.19 161 MET B O 1
ATOM 3308 N N . VAL B 1 162 ? 10.266 -1.766 15.867 1 96 162 VAL B N 1
ATOM 3309 C CA . VAL B 1 162 ? 9.836 -2.193 14.539 1 96 162 VAL B CA 1
ATOM 3310 C C . VAL B 1 162 ? 10.594 -1.412 13.469 1 96 162 VAL B C 1
ATOM 3312 O O . VAL B 1 162 ? 10.961 -1.966 12.43 1 96 162 VAL B O 1
ATOM 3315 N N . ASN B 1 163 ? 10.805 -0.156 13.711 1 93.75 163 ASN B N 1
ATOM 3316 C CA . ASN B 1 163 ? 11.562 0.672 12.781 1 93.75 163 ASN B CA 1
ATOM 3317 C C . ASN B 1 163 ? 12.992 0.162 12.617 1 93.75 163 ASN B C 1
ATOM 3319 O O . ASN B 1 163 ? 13.492 0.052 11.5 1 93.75 163 ASN B O 1
ATOM 3323 N N . ARG B 1 164 ? 13.602 -0.122 13.688 1 95.31 164 ARG B N 1
ATOM 3324 C CA . ARG B 1 164 ? 14.969 -0.628 13.664 1 95.31 164 ARG B CA 1
ATOM 3325 C C . ARG B 1 164 ? 15.039 -1.972 12.945 1 95.31 164 ARG B C 1
ATOM 3327 O O . ARG B 1 164 ? 15.945 -2.203 12.141 1 95.31 164 ARG B O 1
ATOM 3334 N N . THR B 1 165 ? 14.133 -2.836 13.273 1 96.25 165 THR B N 1
ATOM 3335 C CA . THR B 1 165 ? 14.102 -4.168 12.688 1 96.25 165 THR B CA 1
ATOM 3336 C C . THR B 1 165 ? 13.844 -4.09 11.18 1 96.25 165 THR B C 1
ATOM 3338 O O . THR B 1 165 ? 14.5 -4.777 10.398 1 96.25 165 THR B O 1
ATOM 3341 N N . ARG B 1 166 ? 12.922 -3.283 10.805 1 96 166 ARG B N 1
ATOM 3342 C CA . ARG B 1 166 ? 12.617 -3.074 9.391 1 96 166 ARG B CA 1
ATOM 3343 C C . ARG B 1 166 ? 13.844 -2.582 8.633 1 96 166 ARG B C 1
ATOM 3345 O O . ARG B 1 166 ? 14.156 -3.088 7.555 1 96 166 ARG B O 1
ATOM 3352 N N . GLU B 1 167 ? 14.547 -1.652 9.188 1 95.38 167 GLU B N 1
ATOM 3353 C CA . GLU B 1 167 ? 15.742 -1.117 8.555 1 95.38 167 GLU B CA 1
ATOM 3354 C C . GLU B 1 167 ? 16.812 -2.193 8.398 1 95.38 167 GLU B C 1
ATOM 3356 O O . GLU B 1 167 ? 17.516 -2.244 7.379 1 95.38 167 GLU B O 1
ATOM 3361 N N . ARG B 1 168 ? 16.891 -2.955 9.367 1 96.44 168 ARG B N 1
ATOM 3362 C CA . ARG B 1 168 ? 17.875 -4.039 9.297 1 96.44 168 ARG B CA 1
ATOM 3363 C C . ARG B 1 168 ? 17.547 -4.996 8.156 1 96.44 168 ARG B C 1
ATOM 3365 O O . ARG B 1 168 ? 18.438 -5.379 7.391 1 96.44 168 ARG B O 1
ATOM 3372 N N . TYR B 1 169 ? 16.328 -5.371 8.016 1 96.75 169 TYR B N 1
ATOM 3373 C CA . TYR B 1 169 ? 15.953 -6.309 6.961 1 96.75 169 TYR B CA 1
ATOM 3374 C C . TYR B 1 169 ? 16.078 -5.664 5.586 1 96.75 169 TYR B C 1
ATOM 3376 O O . TYR B 1 169 ? 16.438 -6.328 4.613 1 96.75 169 TYR B O 1
ATOM 3384 N N . ILE B 1 170 ? 15.781 -4.387 5.531 1 97.25 170 ILE B N 1
ATOM 3385 C CA . ILE B 1 170 ? 15.984 -3.658 4.281 1 97.25 170 ILE B CA 1
ATOM 3386 C C . ILE B 1 170 ? 17.453 -3.699 3.893 1 97.25 170 ILE B C 1
ATOM 3388 O O . ILE B 1 170 ? 17.797 -3.965 2.736 1 97.25 170 ILE B O 1
ATOM 3392 N N . ASN B 1 171 ? 18.281 -3.512 4.836 1 97.12 171 ASN B N 1
ATOM 3393 C CA . ASN B 1 171 ? 19.719 -3.523 4.574 1 97.12 171 ASN B CA 1
ATOM 3394 C C . ASN B 1 171 ? 20.203 -4.918 4.195 1 97.12 171 ASN B C 1
ATOM 3396 O O . ASN B 1 171 ? 21.078 -5.062 3.34 1 97.12 171 ASN B O 1
ATOM 3400 N N . VAL B 1 172 ? 19.688 -5.902 4.844 1 96.94 172 VAL B N 1
ATOM 3401 C CA . VAL B 1 172 ? 20.047 -7.277 4.504 1 96.94 172 VAL B CA 1
ATOM 3402 C C . VAL B 1 172 ? 19.625 -7.578 3.066 1 96.94 172 VAL B C 1
ATOM 3404 O O . VAL B 1 172 ? 20.391 -8.172 2.305 1 96.94 172 VAL B O 1
ATOM 3407 N N . LEU B 1 173 ? 18.438 -7.164 2.74 1 97.31 173 LEU B N 1
ATOM 3408 C CA . LEU B 1 173 ? 17.969 -7.383 1.38 1 97.31 173 LEU B CA 1
ATOM 3409 C C . LEU B 1 173 ? 18.844 -6.652 0.371 1 97.31 173 LEU B C 1
ATOM 3411 O O . LEU B 1 173 ? 19.234 -7.223 -0.652 1 97.31 173 LEU B O 1
ATOM 3415 N N . TYR B 1 174 ? 19.188 -5.438 0.673 1 97.38 174 TYR B N 1
ATOM 3416 C CA . TYR B 1 174 ? 20.062 -4.664 -0.211 1 97.38 174 TYR B CA 1
ATOM 3417 C C . TYR B 1 174 ? 21.406 -5.355 -0.401 1 97.38 174 TYR B C 1
ATOM 3419 O O . TYR B 1 174 ? 21.891 -5.469 -1.526 1 97.38 174 TYR B O 1
ATOM 3427 N N . ARG B 1 175 ? 21.984 -5.77 0.671 1 97.19 175 ARG B N 1
ATOM 3428 C CA . ARG B 1 175 ? 23.281 -6.426 0.6 1 97.19 175 ARG B CA 1
ATOM 3429 C C . ARG B 1 175 ? 23.219 -7.688 -0.249 1 97.19 175 ARG B C 1
ATOM 3431 O O . ARG B 1 175 ? 24.125 -7.973 -1.027 1 97.19 175 ARG B O 1
ATOM 3438 N N . TYR B 1 176 ? 22.172 -8.375 -0.074 1 97.25 176 TYR B N 1
ATOM 3439 C CA . TYR B 1 176 ? 21.984 -9.594 -0.86 1 97.25 176 TYR B CA 1
ATOM 3440 C C . TYR B 1 176 ? 21.859 -9.266 -2.344 1 97.25 176 TYR B C 1
ATOM 3442 O O . TYR B 1 176 ? 22.5 -9.906 -3.182 1 97.25 176 TYR B O 1
ATOM 3450 N N . ILE B 1 177 ? 21.062 -8.297 -2.664 1 97.69 177 ILE B N 1
ATOM 3451 C CA . ILE B 1 177 ? 20.828 -7.891 -4.047 1 97.69 177 ILE B CA 1
ATOM 3452 C C . ILE B 1 177 ? 22.125 -7.352 -4.645 1 97.69 177 ILE B C 1
ATOM 3454 O O . ILE B 1 177 ? 22.453 -7.645 -5.797 1 97.69 177 ILE B O 1
ATOM 3458 N N . ARG B 1 178 ? 22.828 -6.582 -3.807 1 96.5 178 ARG B N 1
ATOM 3459 C CA . ARG B 1 178 ? 24.047 -5.93 -4.266 1 96.5 178 ARG B CA 1
ATOM 3460 C C . ARG B 1 178 ? 25.078 -6.957 -4.723 1 96.5 178 ARG B C 1
ATOM 3462 O O . ARG B 1 178 ? 25.844 -6.707 -5.66 1 96.5 178 ARG B O 1
ATOM 3469 N N . LYS B 1 179 ? 25.078 -8.094 -4.176 1 95.94 179 LYS B N 1
ATOM 3470 C CA . LYS B 1 179 ? 26.016 -9.156 -4.543 1 95.94 179 LYS B CA 1
ATOM 3471 C C . LYS B 1 179 ? 25.672 -9.75 -5.906 1 95.94 179 LYS B C 1
ATOM 3473 O O . LYS B 1 179 ? 26.531 -10.312 -6.582 1 95.94 179 LYS B O 1
ATOM 3478 N N . LYS B 1 180 ? 24.531 -9.539 -6.363 1 94.62 180 LYS B N 1
ATOM 3479 C CA . LYS B 1 180 ? 24.047 -10.203 -7.566 1 94.62 180 LYS B CA 1
ATOM 3480 C C . LYS B 1 180 ? 24.078 -9.266 -8.766 1 94.62 180 LYS B C 1
ATOM 3482 O O . LYS B 1 180 ? 23.953 -9.711 -9.914 1 94.62 180 LYS B O 1
ATOM 3487 N N . VAL B 1 181 ? 24.188 -8.016 -8.461 1 93.44 181 VAL B N 1
ATOM 3488 C CA . VAL B 1 181 ? 24.109 -7.062 -9.562 1 93.44 181 VAL B CA 1
ATOM 3489 C C . VAL B 1 181 ? 25.406 -6.27 -9.664 1 93.44 181 VAL B C 1
ATOM 3491 O O . VAL B 1 181 ? 26.188 -6.238 -8.719 1 93.44 181 VAL B O 1
ATOM 3494 N N . ASP B 1 182 ? 25.562 -5.504 -10.711 1 90.25 182 ASP B N 1
ATOM 3495 C CA . ASP B 1 182 ? 26.859 -4.934 -11.07 1 90.25 182 ASP B CA 1
ATOM 3496 C C . ASP B 1 182 ? 27.094 -3.611 -10.352 1 90.25 182 ASP B C 1
ATOM 3498 O O . ASP B 1 182 ? 28.234 -3.236 -10.086 1 90.25 182 ASP B O 1
ATOM 3502 N N . CYS B 1 183 ? 26.062 -2.887 -10.117 1 92 183 CYS B N 1
ATOM 3503 C CA . CYS B 1 183 ? 26.297 -1.566 -9.547 1 92 183 CYS B CA 1
ATOM 3504 C C . CYS B 1 183 ? 25.234 -1.223 -8.508 1 92 183 CYS B C 1
ATOM 3506 O O . CYS B 1 183 ? 24.203 -1.882 -8.43 1 92 183 CYS B O 1
ATOM 3508 N N . ALA B 1 184 ? 25.531 -0.173 -7.734 1 92.94 184 ALA B N 1
ATOM 3509 C CA . ALA B 1 184 ? 24.688 0.245 -6.617 1 92.94 184 ALA B CA 1
ATOM 3510 C C . ALA B 1 184 ? 23.344 0.787 -7.109 1 92.94 184 ALA B C 1
ATOM 3512 O O . ALA B 1 184 ? 22.312 0.57 -6.477 1 92.94 184 ALA B O 1
ATOM 3513 N N . SER B 1 185 ? 23.375 1.428 -8.188 1 92.12 185 SER B N 1
ATOM 3514 C CA . SER B 1 185 ? 22.156 2.004 -8.734 1 92.12 185 SER B CA 1
ATOM 3515 C C . SER B 1 185 ? 21.156 0.916 -9.125 1 92.12 185 SER B C 1
ATOM 3517 O O . SER B 1 185 ? 19.969 1.028 -8.836 1 92.12 185 SER B O 1
ATOM 3519 N N . SER B 1 186 ? 21.656 -0.078 -9.734 1 94.69 186 SER B N 1
ATOM 3520 C CA . SER B 1 186 ? 20.812 -1.195 -10.125 1 94.69 186 SER B CA 1
ATOM 3521 C C . SER B 1 186 ? 20.25 -1.925 -8.906 1 94.69 186 SER B C 1
ATOM 3523 O O . SER B 1 186 ? 19.094 -2.342 -8.898 1 94.69 186 SER B O 1
ATOM 3525 N N . ALA B 1 187 ? 21.094 -2.078 -7.938 1 96.69 187 ALA B N 1
ATOM 3526 C CA . ALA B 1 187 ? 20.656 -2.74 -6.707 1 96.69 187 ALA B CA 1
ATOM 3527 C C . ALA B 1 187 ? 19.578 -1.93 -6.004 1 96.69 187 ALA B C 1
ATOM 3529 O O . ALA B 1 187 ? 18.594 -2.49 -5.516 1 96.69 187 ALA B O 1
ATOM 3530 N N . SER B 1 188 ? 19.781 -0.653 -5.973 1 96.19 188 SER B N 1
ATOM 3531 C CA . SER B 1 188 ? 18.828 0.23 -5.316 1 96.19 188 SER B CA 1
ATOM 3532 C C . SER B 1 188 ? 17.5 0.244 -6.055 1 96.19 188 SER B C 1
ATOM 3534 O O . SER B 1 188 ? 16.438 0.285 -5.434 1 96.19 188 SER B O 1
ATOM 3536 N N . CYS B 1 189 ? 17.531 0.22 -7.277 1 96.19 189 CYS B N 1
ATOM 3537 C CA . CYS B 1 189 ? 16.312 0.192 -8.078 1 96.19 189 CYS B CA 1
ATOM 3538 C C . CYS B 1 189 ? 15.523 -1.093 -7.836 1 96.19 189 CYS B C 1
ATOM 3540 O O . CYS B 1 189 ? 14.297 -1.06 -7.688 1 96.19 189 CYS B O 1
ATOM 3542 N N . ARG B 1 190 ? 16.266 -2.143 -7.844 1 97.06 190 ARG B N 1
ATOM 3543 C CA . ARG B 1 190 ? 15.641 -3.432 -7.562 1 97.06 190 ARG B CA 1
ATOM 3544 C C . ARG B 1 190 ? 15.008 -3.441 -6.172 1 97.06 190 ARG B C 1
ATOM 3546 O O . ARG B 1 190 ? 13.875 -3.895 -6.004 1 97.06 190 ARG B O 1
ATOM 3553 N N . LEU B 1 191 ? 15.688 -2.938 -5.223 1 98.25 191 LEU B N 1
ATOM 3554 C CA . LEU B 1 191 ? 15.164 -2.836 -3.865 1 98.25 191 LEU B CA 1
ATOM 3555 C C . LEU B 1 191 ? 13.898 -1.981 -3.834 1 98.25 191 LEU B C 1
ATOM 3557 O O . LEU B 1 191 ? 12.914 -2.354 -3.201 1 98.25 191 LEU B O 1
ATOM 3561 N N . ALA B 1 192 ? 13.961 -0.908 -4.484 1 97.31 192 ALA B N 1
ATOM 3562 C CA . ALA B 1 192 ? 12.812 -0.004 -4.535 1 97.31 192 ALA B CA 1
ATOM 3563 C C . ALA B 1 192 ? 11.594 -0.697 -5.137 1 97.31 192 ALA B C 1
ATOM 3565 O O . ALA B 1 192 ? 10.477 -0.537 -4.641 1 97.31 192 ALA B O 1
ATOM 3566 N N . LYS B 1 193 ? 11.773 -1.42 -6.125 1 96.12 193 LYS B N 1
ATOM 3567 C CA . LYS B 1 193 ? 10.688 -2.146 -6.773 1 96.12 193 LYS B CA 1
ATOM 3568 C C . LYS B 1 193 ? 10.062 -3.162 -5.82 1 96.12 193 LYS B C 1
ATOM 3570 O O . LYS B 1 193 ? 8.844 -3.344 -5.812 1 96.12 193 LYS B O 1
ATOM 3575 N N . TYR B 1 194 ? 10.898 -3.797 -5.055 1 97.56 194 TYR B N 1
ATOM 3576 C CA . TYR B 1 194 ? 10.367 -4.73 -4.066 1 97.56 194 TYR B CA 1
ATOM 3577 C C . TYR B 1 194 ? 9.508 -4.012 -3.039 1 97.56 194 TYR B C 1
ATOM 3579 O O . TYR B 1 194 ? 8.469 -4.531 -2.615 1 97.56 194 TYR B O 1
ATOM 3587 N N . MET B 1 195 ? 9.961 -2.859 -2.703 1 97.06 195 MET B N 1
ATOM 3588 C CA . MET B 1 195 ? 9.164 -2.094 -1.747 1 97.06 195 MET B CA 1
ATOM 3589 C C . MET B 1 195 ? 7.832 -1.684 -2.357 1 97.06 195 MET B C 1
ATOM 3591 O O . MET B 1 195 ? 6.812 -1.66 -1.667 1 97.06 195 MET B O 1
ATOM 3595 N N . LEU B 1 196 ? 7.812 -1.438 -3.562 1 95.38 196 LEU B N 1
ATOM 3596 C CA . LEU B 1 196 ? 6.586 -1.051 -4.246 1 95.38 196 LEU B CA 1
ATOM 3597 C C . LEU B 1 196 ? 5.609 -2.221 -4.316 1 95.38 196 LEU B C 1
ATOM 3599 O O . LEU B 1 196 ? 4.391 -2.021 -4.316 1 95.38 196 LEU B O 1
ATOM 3603 N N . LEU B 1 197 ? 6.156 -3.406 -4.406 1 96.62 197 LEU B N 1
ATOM 3604 C CA . LEU B 1 197 ? 5.273 -4.566 -4.367 1 96.62 197 LEU B CA 1
ATOM 3605 C C . LEU B 1 197 ? 4.422 -4.559 -3.1 1 96.62 197 LEU B C 1
ATOM 3607 O O . LEU B 1 197 ? 3.275 -5.012 -3.113 1 96.62 197 LEU B O 1
ATOM 3611 N N . LEU B 1 198 ? 4.977 -4.039 -2.051 1 95.44 198 LEU B N 1
ATOM 3612 C CA . LEU B 1 198 ? 4.262 -4 -0.781 1 95.44 198 LEU B CA 1
ATOM 3613 C C . LEU B 1 198 ? 3.082 -3.033 -0.852 1 95.44 198 LEU B C 1
ATOM 3615 O O . LEU B 1 198 ? 2.059 -3.246 -0.197 1 95.44 198 LEU B O 1
ATOM 3619 N N . SER B 1 199 ? 3.195 -2.051 -1.646 1 92.81 199 SER B N 1
ATOM 3620 C CA . SER B 1 199 ? 2.07 -1.152 -1.875 1 92.81 199 SER B CA 1
ATOM 3621 C C . SER B 1 199 ? 0.916 -1.876 -2.561 1 92.81 199 SER B C 1
ATOM 3623 O O . SER B 1 199 ? -0.247 -1.687 -2.197 1 92.81 199 SER B O 1
ATOM 3625 N N . THR B 1 200 ? 1.273 -2.646 -3.529 1 93.56 200 THR B N 1
ATOM 3626 C CA . THR B 1 200 ? 0.268 -3.453 -4.211 1 93.56 200 THR B CA 1
ATOM 3627 C C . THR B 1 200 ? -0.395 -4.426 -3.238 1 93.56 200 THR B C 1
ATOM 3629 O O . THR B 1 200 ? -1.616 -4.594 -3.258 1 93.56 200 THR B O 1
ATOM 3632 N N . ILE B 1 201 ? 0.403 -4.977 -2.428 1 95.94 201 ILE B N 1
ATOM 3633 C CA . ILE B 1 201 ? -0.098 -5.918 -1.434 1 95.94 201 ILE B CA 1
ATOM 3634 C C . ILE B 1 201 ? -1.094 -5.215 -0.513 1 95.94 201 ILE B C 1
ATOM 3636 O O . ILE B 1 201 ? -2.146 -5.77 -0.186 1 95.94 201 ILE B O 1
ATOM 3640 N N . THR B 1 202 ? -0.744 -4.059 -0.157 1 92.62 202 THR B N 1
ATOM 3641 C CA . THR B 1 202 ? -1.635 -3.273 0.69 1 92.62 202 THR B CA 1
ATOM 3642 C C . THR B 1 202 ? -2.957 -3.004 -0.021 1 92.62 202 THR B C 1
ATOM 3644 O O . THR B 1 202 ? -4.027 -3.107 0.583 1 92.62 202 THR B O 1
ATOM 3647 N N . SER B 1 203 ? -2.871 -2.705 -1.219 1 90.81 203 SER B N 1
ATOM 3648 C CA . SER B 1 203 ? -4.086 -2.484 -1.995 1 90.81 203 SER B CA 1
ATOM 3649 C C . SER B 1 203 ? -4.938 -3.75 -2.061 1 90.81 203 SER B C 1
ATOM 3651 O O . SER B 1 203 ? -6.148 -3.705 -1.834 1 90.81 203 SER B O 1
ATOM 3653 N N . LEU B 1 204 ? -4.32 -4.781 -2.344 1 94.19 204 LEU B N 1
ATOM 3654 C CA . LEU B 1 204 ? -5.012 -6.059 -2.455 1 94.19 204 LEU B CA 1
ATOM 3655 C C . LEU B 1 204 ? -5.621 -6.465 -1.116 1 94.19 204 LEU B C 1
ATOM 3657 O O . LEU B 1 204 ? -6.699 -7.066 -1.076 1 94.19 204 LEU B O 1
ATOM 3661 N N . HIS B 1 205 ? -4.922 -6.148 -0.105 1 93.31 205 HIS B N 1
ATOM 3662 C CA . HIS B 1 205 ? -5.422 -6.395 1.241 1 93.31 205 HIS B CA 1
ATOM 3663 C C . HIS B 1 205 ? -6.762 -5.703 1.468 1 93.31 205 HIS B C 1
ATOM 3665 O O . HIS B 1 205 ? -7.715 -6.324 1.944 1 93.31 205 HIS B O 1
ATOM 3671 N N . HIS B 1 206 ? -6.879 -4.543 1.109 1 88.5 206 HIS B N 1
ATOM 3672 C CA . HIS B 1 206 ? -8.102 -3.775 1.304 1 88.5 206 HIS B CA 1
ATOM 3673 C C . HIS B 1 206 ? -9.219 -4.281 0.392 1 88.5 206 HIS B C 1
ATOM 3675 O O . HIS B 1 206 ? -10.375 -4.383 0.814 1 88.5 206 HIS B O 1
ATOM 3681 N N . LEU B 1 207 ? -8.844 -4.605 -0.807 1 88.19 207 LEU B N 1
ATOM 3682 C CA . LEU B 1 207 ? -9.828 -5.152 -1.728 1 88.19 207 LEU B CA 1
ATOM 3683 C C . LEU B 1 207 ? -10.414 -6.453 -1.187 1 88.19 207 LEU B C 1
ATOM 3685 O O . LEU B 1 207 ? -11.633 -6.66 -1.238 1 88.19 207 LEU B O 1
ATOM 3689 N N . MET B 1 208 ? -9.531 -7.246 -0.696 1 90.62 208 MET B N 1
ATOM 3690 C CA . MET B 1 208 ? -9.961 -8.531 -0.149 1 90.62 208 MET B CA 1
ATOM 3691 C C . MET B 1 208 ? -10.875 -8.32 1.056 1 90.62 208 MET B C 1
ATOM 3693 O O . MET B 1 208 ? -11.883 -9.016 1.2 1 90.62 208 MET B O 1
ATOM 3697 N N . ASN B 1 209 ? -10.492 -7.441 1.923 1 87.69 209 ASN B N 1
ATOM 3698 C CA . ASN B 1 209 ? -11.328 -7.148 3.084 1 87.69 209 ASN B CA 1
ATOM 3699 C C . ASN B 1 209 ? -12.727 -6.695 2.672 1 87.69 209 ASN B C 1
ATOM 3701 O O . ASN B 1 209 ? -13.719 -7.148 3.236 1 87.69 209 ASN B O 1
ATOM 3705 N N . ASP B 1 210 ? -12.805 -5.875 1.702 1 84.25 210 ASP B N 1
ATOM 3706 C CA . ASP B 1 210 ? -14.086 -5.398 1.193 1 84.25 210 ASP B CA 1
ATOM 3707 C C . ASP B 1 210 ? -14.914 -6.551 0.626 1 84.25 210 ASP B C 1
ATOM 3709 O O . ASP B 1 210 ? -16.125 -6.637 0.871 1 84.25 210 ASP B O 1
ATOM 3713 N N . ASN B 1 211 ? -14.258 -7.387 -0.067 1 86.81 211 ASN B N 1
ATOM 3714 C CA . ASN B 1 211 ? -14.953 -8.508 -0.694 1 86.81 211 ASN B CA 1
ATOM 3715 C C . ASN B 1 211 ? -15.469 -9.492 0.345 1 86.81 211 ASN B C 1
ATOM 3717 O O . ASN B 1 211 ? -16.578 -10.023 0.21 1 86.81 211 ASN B O 1
ATOM 3721 N N . VAL B 1 212 ? -14.688 -9.75 1.335 1 88.19 212 VAL B N 1
ATOM 3722 C CA . VAL B 1 212 ? -15.117 -10.656 2.396 1 88.19 212 VAL B CA 1
ATOM 3723 C C . VAL B 1 212 ? -16.297 -10.039 3.141 1 88.19 212 VAL B C 1
ATOM 3725 O O . VAL B 1 212 ? -17.281 -10.734 3.439 1 88.19 212 VAL B O 1
ATOM 3728 N N . GLN B 1 213 ? -16.234 -8.766 3.369 1 82.38 213 GLN B N 1
ATOM 3729 C CA . GLN B 1 213 ? -17.328 -8.086 4.051 1 82.38 213 GLN B CA 1
ATOM 3730 C C . GLN B 1 213 ? -18.594 -8.102 3.207 1 82.38 213 GLN B C 1
ATOM 3732 O O . GLN B 1 213 ? -19.703 -8.305 3.73 1 82.38 213 GLN B O 1
ATOM 3737 N N . MET B 1 214 ? -18.438 -7.91 1.991 1 79.81 214 MET B N 1
ATOM 3738 C CA . MET B 1 214 ? -19.578 -7.914 1.082 1 79.81 214 MET B CA 1
ATOM 3739 C C . MET B 1 214 ? -20.219 -9.297 1.006 1 79.81 214 MET B C 1
ATOM 3741 O O . MET B 1 214 ? -21.438 -9.422 0.889 1 79.81 214 MET B O 1
ATOM 3745 N N . GLN B 1 215 ? -19.422 -10.242 1.01 1 79.88 215 GLN B N 1
ATOM 3746 C CA . GLN B 1 215 ? -19.922 -11.609 0.979 1 79.88 215 GLN B CA 1
ATOM 3747 C C . GLN B 1 215 ? -20.734 -11.93 2.232 1 79.88 215 GLN B C 1
ATOM 3749 O O . GLN B 1 215 ? -21.656 -12.75 2.195 1 79.88 215 GLN B O 1
ATOM 3754 N N . GLY B 1 216 ? -20.344 -11.398 3.26 1 72.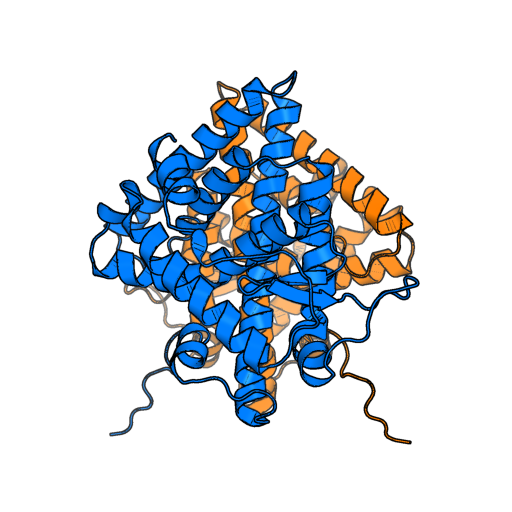19 216 GLY B N 1
ATOM 3755 C CA . GLY B 1 216 ? -21.125 -11.562 4.473 1 72.19 216 GLY B CA 1
ATOM 3756 C C . GLY B 1 216 ? -22.562 -11.094 4.328 1 72.19 216 GLY B C 1
ATOM 3757 O O . GLY B 1 216 ? -23.453 -11.602 5.012 1 72.19 216 GLY B O 1
ATOM 3758 N N . LEU B 1 217 ? -22.766 -10.266 3.365 1 69.88 217 LEU B N 1
ATOM 3759 C CA . LEU B 1 217 ? -24.109 -9.727 3.141 1 69.88 217 LEU B CA 1
ATOM 3760 C C . LEU B 1 217 ? -24.891 -10.609 2.166 1 69.88 217 LEU B C 1
ATOM 3762 O O . LEU B 1 217 ? -26.109 -10.727 2.277 1 69.88 217 LEU B O 1
ATOM 3766 N N . PHE B 1 218 ? -24.156 -11.25 1.331 1 74.12 218 PHE B N 1
ATOM 3767 C CA . PHE B 1 218 ? -24.859 -11.922 0.245 1 74.12 218 PHE B CA 1
ATOM 3768 C C . PHE B 1 218 ? -24.703 -13.438 0.353 1 74.12 218 PHE B C 1
ATOM 3770 O O . PHE B 1 218 ? -25.406 -14.188 -0.332 1 74.12 218 PHE B O 1
ATOM 3777 N N . ASN B 1 219 ? -23.891 -13.891 1.245 1 68.06 219 ASN B N 1
ATOM 3778 C CA . ASN B 1 219 ? -23.656 -15.297 1.564 1 68.06 219 ASN B CA 1
ATOM 3779 C C . ASN B 1 219 ? -23.328 -16.109 0.315 1 68.06 219 ASN B C 1
ATOM 3781 O O . ASN B 1 219 ? -23.922 -17.172 0.087 1 68.06 219 ASN B O 1
ATOM 3785 N N . ILE B 1 220 ? -22.609 -15.594 -0.518 1 76.88 220 ILE B N 1
ATOM 3786 C CA . ILE B 1 220 ? -22.219 -16.328 -1.719 1 76.88 220 ILE B CA 1
ATOM 3787 C C . ILE B 1 220 ? -21.172 -17.375 -1.363 1 76.88 220 ILE B C 1
ATOM 3789 O O . ILE B 1 220 ? -21.266 -18.531 -1.781 1 76.88 220 ILE B O 1
ATOM 3793 N N . ILE B 1 221 ? -20.188 -16.984 -0.556 1 86.69 221 ILE B N 1
ATOM 3794 C CA . ILE B 1 221 ? -19.203 -17.891 0.026 1 86.69 221 ILE B CA 1
ATOM 3795 C C . ILE B 1 221 ? -19.359 -17.922 1.545 1 86.69 221 ILE B C 1
ATOM 3797 O O . ILE B 1 221 ? -19.406 -16.859 2.189 1 86.69 221 ILE B O 1
ATOM 3801 N N . ASP B 1 222 ? -19.484 -19.078 2.082 1 83.31 222 ASP B N 1
ATOM 3802 C CA . ASP B 1 222 ? -19.734 -19.234 3.51 1 83.31 222 ASP B CA 1
ATOM 3803 C C . ASP B 1 222 ? -18.422 -19.219 4.301 1 83.31 222 ASP B C 1
ATOM 3805 O O . ASP B 1 222 ? -17.922 -20.266 4.707 1 83.31 222 ASP B O 1
ATOM 3809 N N . PHE B 1 223 ? -18.016 -18.031 4.582 1 86.94 223 PHE B N 1
ATOM 3810 C CA . PHE B 1 223 ? -16.797 -17.906 5.375 1 86.94 223 PHE B CA 1
ATOM 3811 C C . PHE B 1 223 ? -17.078 -18.156 6.848 1 86.94 223 PHE B C 1
ATOM 3813 O O . PHE B 1 223 ? -18.094 -17.719 7.379 1 86.94 223 PHE B O 1
ATOM 3820 N N . ASP B 1 224 ? -16.203 -18.891 7.395 1 81.94 224 ASP B N 1
ATOM 3821 C CA . ASP B 1 224 ? -16.359 -19.125 8.828 1 81.94 224 ASP B CA 1
ATOM 3822 C C . ASP B 1 224 ? -15.984 -17.875 9.633 1 81.94 224 ASP B C 1
ATOM 3824 O O . ASP B 1 224 ? -15.562 -16.875 9.062 1 81.94 224 ASP B O 1
ATOM 3828 N N . SER B 1 225 ? -16.094 -17.969 10.922 1 79.06 225 SER B N 1
ATOM 3829 C CA . SER B 1 225 ? -15.906 -16.812 11.797 1 79.06 225 SER B CA 1
ATOM 3830 C C . SER B 1 225 ? -14.453 -16.375 11.836 1 79.06 225 SER B C 1
ATOM 3832 O O . SER B 1 225 ? -14.156 -15.18 11.922 1 79.06 225 SER B O 1
ATOM 3834 N N . LEU B 1 226 ? -13.625 -17.266 11.742 1 80.81 226 LEU B N 1
ATOM 3835 C CA . LEU B 1 226 ? -12.203 -16.953 11.781 1 80.81 226 LEU B CA 1
ATOM 3836 C C . LEU B 1 226 ? -11.812 -16.078 10.594 1 80.81 226 LEU B C 1
ATOM 3838 O O . LEU B 1 226 ? -11.164 -15.039 10.773 1 80.81 226 LEU B O 1
ATOM 3842 N N . ILE B 1 227 ? -12.258 -16.5 9.438 1 84.06 227 ILE B N 1
ATOM 3843 C CA . ILE B 1 227 ? -11.938 -15.789 8.211 1 84.06 227 ILE B CA 1
ATOM 3844 C C . ILE B 1 227 ? -12.562 -14.391 8.25 1 84.06 227 ILE B C 1
ATOM 3846 O O . ILE B 1 227 ? -11.914 -13.406 7.906 1 84.06 227 ILE B O 1
ATOM 3850 N N . ARG B 1 228 ? -13.695 -14.289 8.742 1 83.25 228 ARG B N 1
ATOM 3851 C CA . ARG B 1 228 ? -14.375 -13 8.836 1 83.25 228 ARG B CA 1
ATOM 3852 C C . ARG B 1 228 ? -13.664 -12.078 9.82 1 83.25 228 ARG B C 1
ATOM 3854 O O . ARG B 1 228 ? -13.516 -10.883 9.57 1 83.25 228 ARG B O 1
ATOM 3861 N N . ASP B 1 229 ? -13.195 -12.656 10.875 1 80.25 229 ASP B N 1
ATOM 3862 C CA . ASP B 1 229 ? -12.555 -11.875 11.93 1 80.25 229 ASP B CA 1
ATOM 3863 C C . ASP B 1 229 ? -11.219 -11.305 11.461 1 80.25 229 ASP B C 1
ATOM 3865 O O . ASP B 1 229 ? -10.867 -10.18 11.812 1 80.25 229 ASP B O 1
ATOM 3869 N N . VAL B 1 230 ? -10.594 -12.062 10.688 1 82.94 230 VAL B N 1
ATOM 3870 C CA . VAL B 1 230 ? -9.258 -11.641 10.266 1 82.94 230 VAL B CA 1
ATOM 3871 C C . VAL B 1 230 ? -9.367 -10.523 9.242 1 82.94 230 VAL B C 1
ATOM 3873 O O . VAL B 1 230 ? -8.438 -9.727 9.078 1 82.94 230 VAL B O 1
ATOM 3876 N N . HIS B 1 231 ? -10.469 -10.484 8.625 1 82.62 231 HIS B N 1
ATOM 3877 C CA . HIS B 1 231 ? -10.641 -9.477 7.582 1 82.62 231 HIS B CA 1
ATOM 3878 C C . HIS B 1 231 ? -11.398 -8.266 8.109 1 82.62 231 HIS B C 1
ATOM 3880 O O . HIS B 1 231 ? -11.609 -7.293 7.379 1 82.62 231 HIS B O 1
ATOM 3886 N N . LYS B 1 232 ? -11.922 -8.414 9.359 1 66.44 232 LYS B N 1
ATOM 3887 C CA . LYS B 1 232 ? -12.578 -7.266 9.969 1 66.44 232 LYS B CA 1
ATOM 3888 C C . LYS B 1 232 ? -11.578 -6.152 10.266 1 66.44 232 LYS B C 1
ATOM 3890 O O . LYS B 1 232 ? -10.461 -6.418 10.727 1 66.44 232 LYS B O 1
ATOM 3895 N N . ILE B 1 233 ? -11.766 -5.164 9.531 1 55.97 233 ILE B N 1
ATOM 3896 C CA . ILE B 1 233 ? -10.914 -4.008 9.789 1 55.97 233 ILE B CA 1
ATOM 3897 C C . ILE B 1 233 ? -11.008 -3.623 11.266 1 55.97 233 ILE B C 1
ATOM 3899 O O . ILE B 1 233 ? -11.938 -4.023 11.961 1 55.97 233 ILE B O 1
ATOM 3903 N N . SER B 1 234 ? -10.531 -2.512 11.883 1 47.88 234 SER B N 1
ATOM 3904 C CA . SER B 1 234 ? -10.484 -1.979 13.242 1 47.88 234 SER B CA 1
ATOM 3905 C C . SER B 1 234 ? -11.844 -2.07 13.914 1 47.88 234 SER B C 1
ATOM 3907 O O . SER B 1 234 ? -12.883 -1.926 13.266 1 47.88 234 SER B O 1
ATOM 3909 N N . PRO B 1 235 ? -12 -2.439 15.281 1 39.78 235 PRO B N 1
ATOM 3910 C CA . PRO B 1 235 ? -13.148 -2.623 16.172 1 39.78 235 PRO B CA 1
ATOM 3911 C C . PRO B 1 235 ? -14.258 -1.599 15.922 1 39.78 235 PRO B C 1
ATOM 3913 O O . PRO B 1 235 ? -13.969 -0.456 15.555 1 39.78 235 PRO B O 1
ATOM 3916 N N . PRO B 1 236 ? -15.648 -2.031 15.688 1 34.19 236 PRO B N 1
ATOM 3917 C CA . PRO B 1 236 ? -16.766 -1.11 15.883 1 34.19 236 PRO B CA 1
ATOM 3918 C C . PRO B 1 236 ? -16.484 -0.048 16.938 1 34.19 236 PRO B C 1
ATOM 3920 O O . PRO B 1 236 ? -15.742 -0.306 17.891 1 34.19 236 PRO B O 1
ATOM 3923 N N . SER B 1 237 ? -16.453 1.247 16.594 1 32.97 237 SER B N 1
ATOM 3924 C CA . SER B 1 237 ? -16.672 2.221 17.656 1 32.97 237 SER B CA 1
ATOM 3925 C C . SER B 1 237 ? -17.578 1.662 18.734 1 32.97 237 SER B C 1
ATOM 3927 O O . SER B 1 237 ? -18.5 0.884 18.438 1 32.97 237 SER B O 1
ATOM 3929 N N . LYS B 1 238 ? -17.281 1.807 20.016 1 31.73 238 LYS B N 1
ATOM 3930 C CA . LYS B 1 238 ? -18.141 1.627 21.188 1 31.73 238 LYS B CA 1
ATOM 3931 C C . LYS B 1 238 ? -19.562 2.09 20.891 1 31.73 238 LYS B C 1
ATOM 3933 O O . LYS B 1 238 ? -19.797 3.271 20.625 1 31.73 238 LYS B O 1
ATOM 3938 N N . SER B 1 239 ? -20.516 1.431 20.344 1 27.66 239 SER B N 1
ATOM 3939 C CA . SER B 1 239 ? -21.891 1.801 20.625 1 27.66 239 SER B CA 1
ATOM 3940 C C . SER B 1 239 ? -22.094 2.1 22.109 1 27.66 239 SER B C 1
ATOM 3942 O O . SER B 1 239 ? -21.656 1.329 22.969 1 27.66 239 SER B O 1
ATOM 3944 N N . PRO B 1 240 ? -22.516 3.334 22.547 1 28.38 240 PRO B N 1
ATOM 3945 C CA . PRO B 1 240 ? -23.188 3.521 23.828 1 28.38 240 PRO B CA 1
ATOM 3946 C C . PRO B 1 240 ? -24.281 2.496 24.078 1 28.38 240 PRO B C 1
ATOM 3948 O O . PRO B 1 240 ? -25.328 2.527 23.406 1 28.38 240 PRO B O 1
ATOM 3951 N N . LEU B 1 241 ? -24.234 1.282 23.953 1 24.05 241 LEU B N 1
ATOM 3952 C CA . LEU B 1 241 ? -25.344 0.554 24.547 1 24.05 241 LEU B CA 1
ATOM 3953 C C . LEU B 1 241 ? -25.484 0.892 26.031 1 24.05 241 LEU B C 1
ATOM 3955 O O . LEU B 1 241 ? -26.344 0.346 26.719 1 24.05 241 LEU B O 1
ATOM 3959 N N . LEU B 1 242 ? -24.719 1.555 26.922 1 21.38 242 LEU B N 1
ATOM 3960 C CA . LEU B 1 242 ? -25.578 1.824 28.062 1 21.38 242 LEU B CA 1
ATOM 3961 C C . LEU B 1 242 ? -26.547 2.975 27.766 1 21.38 242 LEU B C 1
ATOM 3963 O O . LEU B 1 242 ? -26.156 3.963 27.141 1 21.38 242 LEU B O 1
#

pLDDT: mean 86.56, std 17.37, range [20.92, 98.25]

Organism: Toxocara canis (NCBI:txid6265)

Secondary structure (DSSP, 8-state):
-HHHHHHHHHS-GGG-EEEEEEE--HHHHHHHHHHHHHHHHHHHHH-HHHHTS-HHHHHHHHHHHHHHHHHHHHHHHHHHHT-SEEE-TEEEEEE--S--TTPPPPPHHHHHHHTTTHHHHIIIIIHHHHHTT--HHHHHHHHHHHHTS--TTS-HHHHHHHHHHHHHHHHHHHHHHHHHSSSHHHHHHHHHHHHHHHHHHHHHHHHHHHHHHHHHHH-SS---HHHHHHH--S--------/-HHHHHHHHHS-GGG-EEEEEEEPPHHHHHHHHHHHHHHHHHHHHH-HHHHTS-HHHHHHHHHHHHHHHHHHHHHHHHHHHT-SEEE-TEEEEEE--SS-TTPPPPPHHHHHHTTTTHHHHIIIIIHHHHHTT--HHHHHHHHHHHHTS--TTS-HHHHHHHHHHHHHHHHHHHHHHHHHSSSHHHHHHHHHHHHHHHHHHHHHHHHHHHHHHHHHHH-SS---HHHHHHH--S--------

Nearest PDB structures (foldseek):
  4ivy-assembly1_B  TM=8.265E-01  e=1.222E-05  Homo sapiens
  2qgt-assembly1_A  TM=8.078E-01  e=9.640E-06  Homo sapiens
  3e7c-assembly2_A  TM=7.457E-01  e=1.409E-05  Homo sapiens
  2j7x-assembly1_A  TM=8.152E-01  e=8.535E-05  Rattus norvegicus
  2j7y-assembly1_A  TM=7.554E-01  e=9.384E-05  Rattus norvegicus

Sequence (484 aa):
LRDMYVVTGIVHFSQMRFSGERVLTPDDLIDGWRRHFVFYADWVQRLEDFAHFSNEDQVVMAKRRLIPHGWLMHAYQTMLSGRNGICFANGAYHPREDGRPGTPKGDPRIIEFYNDSINRMMDNLVKPMREMKMDVTEYCILEAVNLFAEEYDLSEAGKVMVNRTRERYINVLYRYIRKKVDCASSASCRLAKYMLLLSTITSLHHLMNDNVQMQGLFNIIDFDSLIRDVHKISPPSKSPLLLRDMYVVTGIVHFSQMRFSGERVLTPDDLIDGWRRHFVFYADWVQRLEDFAHFSNEDQVVMAKRRLIPHGWLMHAYQTMLSGRNGICFANGAYHPREDGRPGTPKGDPRIIEFYNDSINRMMDNLVKPMREMKMDVTEYCILEAVNLFAEEY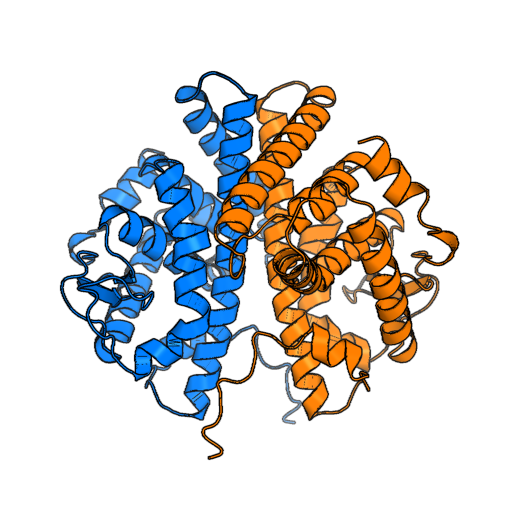DLSEAGKVMVNRTRERYINVLYRYIRKKVDCASSASCRLAKYMLLLSTITSLHHLMNDNVQMQGLFNIIDFDSLIRDVHKISPPSKSPLL

Foldseek 3Di:
DVQLCCLVVVPCLVQFDQQAPAAADLVNVQVLLVVLQVSLVSNLVSDPLLVPADPVQSVVLSLVLSQLLVLLVQLVSCLVNVAQFTTTRNNHTHHDPPPDPPTDDHDPLVCVLCVPPTCLSCVLRNVVCNVVVPDPVLSSLLSQLSSLVDQPPGDPVSNVSSVVSNVVSLVVSLVVQVVVDDDSVVSVVVSVSSVVSSVSSVVSLLSNLVSLVVCVVVVSRDHDPVVNVSSDDDDPDDDPPD/DVQLCCLVVVPCLVQFDQQAPAADDLVNVQVLLVVLQVSLVSNLVSDPLLVPADPVQSVVLSLVLSQLLVLLVQLVSCLVNVAQFTTTRNHHTHHDPPPDPPTDDHDPLVCVLCVPPTCLSCVLRNVVCNVVVPDPVLSSLLSQLSSLVDQPPGDPVSNVSSVVSNVVSLVVSLVVQVVVDDDSVVSVVVSVSSVVSSVSSVVSLLSNLVSLVVCVVVVSRPHDPVVNVSSDDDDPDPDPPD